Protein AF-H1KCJ6-F1 (afdb_monomer_lite)

Foldseek 3Di:
DDDDDLDQLDPLQQLQDALLAFFKAQDPPAFQRIEGDDPLPDDSVRGDKWPVPHPQWQKEKEKDQDQDPVVVVVVLCVVQPDFTKYWDPDQDPPQRGMTIIMTTGPVDGFDDDGTSNRGYHYDYDPVNVPPPPDPDRVSVVRNVVSSVVSVVVSVVVLQVVLCVVCVQVQVQQVVPVQKDWDQDPVSQWIWIFGHDPQRWIWIWGQDPQAIKIKTDLCLVNDCPDPVLLVVLVVLLVVLVWDPDPPRITMDDDNYNHNVVVVSVVVSCVVCVVSSVLSVLLSVLLVLLVVQVVDVVSLVVLLQLLLLFKKKAFAQQGWIWTADLVQRFIDIDHSVNVNSCLLQLFKDFLAWAQCPPVDPPDPQPAAARRRTGITIIHGDQLSNCVNVVNSSSNSNCRVVSNVQSVCSNVSHDDPPVPDNPHCNWLVSLQVRRARPDPSSLVSLLVLLVVDDAFAAQDRHNRNNSSLSSNSNSQQWTADPRTIHGRDDPDPPPDD

Structure (mmCIF, N/CA/C/O backbone):
data_AF-H1KCJ6-F1
#
_entry.id   AF-H1KCJ6-F1
#
loop_
_atom_site.group_PDB
_atom_site.id
_atom_site.type_symbol
_atom_site.label_atom_id
_atom_site.label_alt_id
_atom_site.label_comp_id
_atom_site.label_asym_id
_atom_site.label_entity_id
_atom_site.label_seq_id
_atom_site.pdbx_PDB_ins_code
_atom_site.Cartn_x
_atom_site.Cartn_y
_atom_site.Cartn_z
_atom_site.occupancy
_atom_site.B_iso_or_equiv
_atom_site.auth_seq_id
_atom_site.auth_comp_id
_atom_site.auth_asym_id
_atom_site.auth_atom_id
_atom_site.pdbx_PDB_model_num
ATOM 1 N N . MET A 1 1 ? 44.124 -4.666 -19.395 1.00 31.27 1 MET A N 1
ATOM 2 C CA . MET A 1 1 ? 42.732 -4.781 -19.871 1.00 31.27 1 MET A CA 1
ATOM 3 C C . MET A 1 1 ? 41.922 -3.746 -19.119 1.00 31.27 1 MET A C 1
ATOM 5 O O . MET A 1 1 ? 41.703 -3.912 -17.927 1.00 31.27 1 MET A O 1
ATOM 9 N N . SER A 1 2 ? 41.643 -2.618 -19.771 1.00 27.84 2 SER A N 1
ATOM 10 C CA . SER A 1 2 ? 40.971 -1.472 -19.157 1.00 27.84 2 SER A CA 1
ATOM 11 C C . SER A 1 2 ? 39.503 -1.783 -18.898 1.00 27.84 2 SER A C 1
ATOM 13 O O . SER A 1 2 ? 38.810 -2.279 -19.783 1.00 27.84 2 SER A O 1
ATOM 15 N N . SER A 1 3 ? 39.043 -1.477 -17.687 1.00 27.28 3 SER A N 1
ATOM 16 C CA . SER A 1 3 ? 37.637 -1.508 -17.310 1.00 27.28 3 SER A CA 1
ATOM 17 C C . SER A 1 3 ? 36.887 -0.402 -18.052 1.00 27.28 3 SER A C 1
ATOM 19 O O . SER A 1 3 ? 37.029 0.778 -17.731 1.00 27.28 3 SER A O 1
ATOM 21 N N . THR A 1 4 ? 36.083 -0.768 -19.043 1.00 31.12 4 THR A N 1
ATOM 22 C CA . THR A 1 4 ? 35.013 0.093 -19.546 1.00 31.12 4 THR A CA 1
ATOM 23 C C . THR A 1 4 ? 33.915 0.144 -18.493 1.00 31.12 4 THR A C 1
ATOM 25 O O . THR A 1 4 ? 33.077 -0.750 -18.396 1.00 31.12 4 THR A O 1
ATOM 28 N N . THR A 1 5 ? 33.954 1.193 -17.676 1.00 29.89 5 THR A N 1
ATOM 29 C CA . THR A 1 5 ? 32.792 1.728 -16.962 1.00 29.89 5 THR A CA 1
ATOM 30 C C . THR A 1 5 ? 31.618 1.836 -17.949 1.00 29.89 5 THR A C 1
ATOM 32 O O . THR A 1 5 ? 31.876 2.175 -19.109 1.00 29.89 5 THR A O 1
ATOM 35 N N . PRO A 1 6 ? 30.359 1.556 -17.552 1.00 34.06 6 PRO A N 1
ATOM 36 C CA . PRO A 1 6 ? 29.187 1.792 -18.398 1.00 34.06 6 PRO A CA 1
ATOM 37 C C . PRO A 1 6 ? 29.275 3.199 -18.996 1.00 34.06 6 PRO A C 1
ATOM 39 O O . PRO A 1 6 ? 29.409 4.185 -18.271 1.00 34.06 6 PRO A O 1
ATOM 42 N N . GLY A 1 7 ? 29.408 3.235 -20.321 1.00 37.88 7 GLY A N 1
ATOM 43 C CA . GLY A 1 7 ? 30.154 4.271 -21.020 1.00 37.88 7 GLY A CA 1
ATOM 44 C C . GLY A 1 7 ? 29.423 5.601 -21.087 1.00 37.88 7 GLY A C 1
ATOM 45 O O . GLY A 1 7 ? 28.273 5.666 -21.515 1.00 37.88 7 GLY A O 1
ATOM 46 N N . SER A 1 8 ? 30.135 6.683 -20.774 1.00 43.84 8 SER A N 1
ATOM 47 C CA . SER A 1 8 ? 29.801 7.984 -21.344 1.00 43.84 8 SER A CA 1
ATOM 48 C C . SER A 1 8 ? 29.763 7.826 -22.864 1.00 43.84 8 SER A C 1
ATOM 50 O O . SER A 1 8 ? 30.777 7.459 -23.466 1.00 43.84 8 SER A O 1
ATOM 52 N N . VAL A 1 9 ? 28.615 8.069 -23.492 1.00 58.72 9 VAL A N 1
ATOM 53 C CA . VAL A 1 9 ? 28.548 8.143 -24.953 1.00 58.72 9 VAL A CA 1
ATOM 54 C C . VAL A 1 9 ? 29.373 9.355 -25.374 1.00 58.72 9 VAL A C 1
ATOM 56 O O . VAL A 1 9 ? 28.989 10.490 -25.108 1.00 58.72 9 VAL A O 1
ATOM 59 N N . SER A 1 10 ? 30.543 9.114 -25.960 1.00 63.53 10 SER A N 1
ATOM 60 C CA . SER A 1 10 ? 31.413 10.180 -26.456 1.00 63.53 10 SER A CA 1
ATOM 61 C C . SER A 1 10 ? 30.748 10.870 -27.650 1.00 63.53 10 SER A C 1
ATOM 63 O O . SER A 1 10 ? 30.336 10.201 -28.599 1.00 63.53 10 SER A O 1
ATOM 65 N N . ASP A 1 11 ? 30.657 12.204 -27.620 1.00 75.06 11 ASP A N 1
ATOM 66 C CA . ASP A 1 11 ? 30.100 13.015 -28.712 1.00 75.06 11 ASP A CA 1
ATOM 67 C C . ASP A 1 11 ? 31.124 13.168 -29.851 1.00 75.06 11 ASP A C 1
ATOM 69 O O . ASP A 1 11 ? 31.761 14.206 -30.013 1.00 75.06 11 ASP A O 1
ATOM 73 N N . HIS A 1 12 ? 31.290 12.117 -30.660 1.00 81.56 12 HIS A N 1
ATOM 74 C CA . HIS A 1 12 ? 32.159 12.133 -31.849 1.00 81.56 12 HIS A CA 1
ATOM 75 C C . HIS A 1 12 ? 31.693 13.113 -32.950 1.00 81.56 12 HIS A C 1
ATOM 77 O O . HIS A 1 12 ? 32.393 13.296 -33.948 1.00 81.56 12 HIS A O 1
ATOM 83 N N . PHE A 1 13 ? 30.525 13.740 -32.781 1.00 83.81 13 PHE A N 1
ATOM 84 C CA . PHE A 1 13 ? 29.918 14.680 -33.720 1.00 83.81 13 PHE A CA 1
ATOM 85 C C . PHE A 1 13 ? 30.131 16.150 -33.327 1.00 83.81 13 PHE A C 1
ATOM 87 O O . PHE A 1 13 ? 29.792 17.043 -34.108 1.00 83.81 13 PHE A O 1
ATOM 94 N N . ALA A 1 14 ? 30.712 16.419 -32.150 1.00 82.94 14 ALA A N 1
ATOM 95 C CA . ALA A 1 14 ? 30.919 17.771 -31.636 1.00 82.94 14 ALA A CA 1
ATOM 96 C C . ALA A 1 14 ? 31.688 18.666 -32.624 1.00 82.94 14 ALA A C 1
ATOM 98 O O . ALA A 1 14 ? 31.223 19.757 -32.945 1.00 82.94 14 ALA A O 1
ATOM 99 N N . ASP A 1 15 ? 32.788 18.161 -33.186 1.00 83.88 15 ASP A N 1
ATOM 100 C CA . ASP A 1 15 ? 33.661 18.911 -34.104 1.00 83.88 15 ASP A CA 1
ATOM 101 C C . ASP A 1 15 ? 33.060 19.110 -35.507 1.00 83.88 15 ASP A C 1
ATOM 103 O O . ASP A 1 15 ? 33.599 19.856 -36.319 1.00 83.88 15 ASP A O 1
ATOM 107 N N . ARG A 1 16 ? 31.943 18.437 -35.808 1.00 87.81 16 ARG A N 1
ATOM 108 C CA . ARG A 1 16 ? 31.236 18.499 -37.103 1.00 87.81 16 ARG A CA 1
ATOM 109 C C . ARG A 1 16 ? 29.900 19.238 -37.001 1.00 87.81 16 ARG A C 1
ATOM 111 O O . ARG A 1 16 ? 29.091 19.226 -37.924 1.00 87.81 16 ARG A O 1
ATOM 118 N N . SER A 1 17 ? 29.631 19.829 -35.842 1.00 85.38 17 SER A N 1
ATOM 119 C CA . SER A 1 17 ? 28.371 20.501 -35.552 1.00 85.38 17 SER A CA 1
ATOM 120 C C . SER A 1 17 ? 28.362 21.912 -36.124 1.00 85.38 17 SER A C 1
ATOM 122 O O . SER A 1 17 ? 29.274 22.687 -35.860 1.00 85.38 17 SER A O 1
ATOM 124 N N . VAL A 1 18 ? 27.289 22.278 -36.826 1.00 86.12 18 VAL A N 1
ATOM 125 C CA . VAL A 1 18 ? 27.117 23.635 -37.362 1.00 86.12 18 VAL A CA 1
ATOM 126 C C . VAL A 1 18 ? 26.473 24.522 -36.298 1.00 86.12 18 VAL A C 1
ATOM 128 O O . VAL A 1 18 ? 25.441 24.162 -35.731 1.00 86.12 18 VAL A O 1
ATOM 131 N N . HIS A 1 19 ? 27.085 25.660 -35.979 1.00 81.88 19 HIS A N 1
ATOM 132 C CA . HIS A 1 19 ? 26.745 26.559 -34.866 1.00 81.88 19 HIS A CA 1
ATOM 133 C C . HIS A 1 19 ? 26.695 25.863 -33.509 1.00 81.88 19 HIS A C 1
ATOM 135 O O . HIS A 1 19 ? 25.951 26.277 -32.620 1.00 81.88 19 HIS A O 1
ATOM 141 N N . GLY A 1 20 ? 27.430 24.761 -33.358 1.00 74.38 20 GLY A N 1
ATOM 142 C CA . GLY A 1 20 ? 27.318 23.885 -32.200 1.00 74.38 20 GLY A CA 1
ATOM 143 C C . GLY A 1 20 ? 25.944 23.221 -32.047 1.00 74.38 20 GLY A C 1
ATOM 144 O O . GLY A 1 20 ? 25.661 22.781 -30.940 1.00 74.38 20 GLY A O 1
ATOM 145 N N . LEU A 1 21 ? 25.116 23.130 -33.102 1.00 77.19 21 LEU A N 1
ATOM 146 C CA . LEU A 1 21 ? 23.829 22.408 -33.174 1.00 77.19 21 LEU A CA 1
ATOM 147 C C . LEU A 1 21 ? 24.027 20.991 -33.752 1.00 77.19 21 LEU A C 1
ATOM 149 O O . LEU A 1 21 ? 24.899 20.275 -33.283 1.00 77.19 21 LEU A O 1
ATOM 153 N N . TRP A 1 22 ? 23.230 20.524 -34.714 1.00 82.19 22 TRP A N 1
ATOM 154 C CA . TRP A 1 22 ? 23.431 19.199 -35.316 1.00 82.19 22 TRP A CA 1
ATOM 155 C C . TRP A 1 22 ? 24.373 19.292 -36.519 1.00 82.19 22 TRP A C 1
ATOM 157 O O . TRP A 1 22 ? 24.306 20.277 -37.260 1.00 82.19 22 TRP A O 1
ATOM 167 N N . PRO A 1 23 ? 25.217 18.272 -36.752 1.00 89.25 23 PRO A N 1
ATOM 168 C CA . PRO A 1 23 ? 25.874 18.103 -38.036 1.00 89.25 23 PRO A CA 1
ATOM 169 C C . PRO A 1 23 ? 24.845 17.966 -39.155 1.00 89.25 23 PRO A C 1
ATOM 171 O O . PRO A 1 23 ? 23.712 17.520 -38.939 1.00 89.25 23 PRO A O 1
ATOM 174 N N . LEU A 1 24 ? 25.265 18.320 -40.361 1.00 91.25 24 LEU A N 1
ATOM 175 C CA . LEU A 1 24 ? 24.469 18.154 -41.568 1.00 91.25 24 LEU A CA 1
ATOM 176 C C . LEU A 1 24 ? 25.025 16.984 -42.372 1.00 91.25 24 LEU A C 1
ATOM 178 O O . LEU A 1 24 ? 26.229 16.745 -42.357 1.00 91.25 24 LEU A O 1
ATOM 182 N N . VAL A 1 25 ? 24.156 16.265 -43.068 1.00 93.25 25 VAL A N 1
ATOM 183 C CA . VAL A 1 25 ? 24.528 15.206 -44.013 1.00 93.25 25 VAL A CA 1
ATOM 184 C C . VAL A 1 25 ? 23.817 15.465 -45.332 1.00 93.25 25 VAL A C 1
ATOM 186 O O . VAL A 1 25 ? 22.663 15.908 -45.341 1.00 93.25 25 VAL A O 1
ATOM 189 N N . ALA A 1 26 ? 24.515 15.210 -46.437 1.00 91.25 26 ALA A N 1
ATOM 190 C CA . ALA A 1 26 ? 23.888 15.187 -47.750 1.00 91.25 26 ALA A CA 1
ATOM 191 C C . ALA A 1 26 ? 22.964 13.967 -47.834 1.00 91.25 26 ALA A C 1
ATOM 193 O O . ALA A 1 26 ? 23.355 12.860 -47.466 1.00 91.25 26 ALA A O 1
ATOM 194 N N . ASP A 1 27 ? 21.739 14.187 -48.289 1.00 88.69 27 ASP A N 1
ATOM 195 C CA . ASP A 1 27 ? 20.729 13.145 -48.430 1.00 88.69 27 ASP A CA 1
ATOM 196 C C . ASP A 1 27 ? 19.834 13.496 -49.617 1.00 88.69 27 ASP A C 1
ATOM 198 O O . ASP A 1 27 ? 19.042 14.436 -49.547 1.00 88.69 27 ASP A O 1
ATOM 202 N N . GLU A 1 28 ? 19.989 12.761 -50.719 1.00 83.25 28 GLU A N 1
ATOM 203 C CA . GLU A 1 28 ? 19.243 12.989 -51.962 1.00 83.25 28 GLU A CA 1
ATOM 204 C C . GLU A 1 28 ? 17.736 12.737 -51.804 1.00 83.25 28 GLU A C 1
ATOM 206 O O . GLU A 1 28 ? 16.942 13.284 -52.570 1.00 83.25 28 GLU A O 1
ATOM 211 N N . GLU A 1 29 ? 17.328 11.960 -50.795 1.00 83.69 29 GLU A N 1
ATOM 212 C CA . GLU A 1 29 ? 15.920 11.712 -50.477 1.00 83.69 29 GLU A CA 1
ATOM 213 C C . GLU A 1 29 ? 15.324 12.813 -49.583 1.00 83.69 29 GLU A C 1
ATOM 215 O O . GLU A 1 29 ? 14.099 12.950 -49.483 1.00 83.69 29 GLU A O 1
ATOM 220 N N . ALA A 1 30 ? 16.165 13.641 -48.951 1.00 81.38 30 ALA A N 1
ATOM 221 C CA . ALA A 1 30 ? 15.715 14.745 -48.116 1.00 81.38 30 ALA A CA 1
ATOM 222 C C . ALA A 1 30 ? 15.265 15.958 -48.958 1.00 81.38 30 ALA A C 1
ATOM 224 O O . ALA A 1 30 ? 15.858 16.270 -49.997 1.00 81.38 30 ALA A O 1
ATOM 225 N N . PRO A 1 31 ? 14.257 16.728 -48.498 1.00 70.44 31 PRO A N 1
ATOM 226 C CA . PRO A 1 31 ? 13.852 17.965 -49.160 1.00 70.44 31 PRO A CA 1
ATOM 227 C C . PRO A 1 31 ? 15.021 18.952 -49.309 1.00 70.44 31 PRO A C 1
ATOM 229 O O . PRO A 1 31 ? 15.460 19.563 -48.339 1.00 70.44 31 PRO A O 1
ATOM 232 N N . GLY A 1 32 ? 15.497 19.140 -50.543 1.00 73.94 32 GLY A N 1
ATOM 233 C CA . GLY A 1 32 ? 16.623 20.026 -50.857 1.00 73.94 32 GLY A CA 1
ATOM 234 C C . GLY A 1 32 ? 18.015 19.395 -50.709 1.00 73.94 32 GLY A C 1
ATOM 235 O O . GLY A 1 32 ? 18.997 20.134 -50.687 1.00 73.94 32 GLY A O 1
ATOM 236 N N . GLY A 1 33 ? 18.112 18.062 -50.634 1.00 84.94 33 GLY A N 1
ATOM 237 C CA . GLY A 1 33 ? 19.383 17.330 -50.697 1.00 84.94 33 GLY A CA 1
ATOM 238 C C . GLY A 1 33 ? 20.189 17.310 -49.393 1.00 84.94 33 GLY A C 1
ATOM 239 O O . GLY A 1 33 ? 21.354 16.913 -49.395 1.00 84.94 33 GLY A O 1
ATOM 240 N N . LEU A 1 34 ? 19.618 17.796 -48.288 1.00 88.81 34 LEU A N 1
ATOM 241 C CA . LEU A 1 34 ? 20.333 18.024 -47.034 1.00 88.81 34 LEU A CA 1
ATOM 242 C C . LEU A 1 34 ? 19.405 17.806 -45.834 1.00 88.81 34 LEU A C 1
ATOM 244 O O . LEU A 1 34 ? 18.259 18.260 -45.831 1.00 88.81 34 LEU A O 1
ATOM 248 N N . ARG A 1 35 ? 19.916 17.167 -44.779 1.00 89.31 35 ARG A N 1
ATOM 249 C CA . ARG A 1 35 ? 19.212 17.014 -43.497 1.00 89.31 35 ARG A CA 1
ATOM 250 C C . ARG A 1 35 ? 20.164 17.104 -42.310 1.00 89.31 35 ARG A C 1
ATOM 252 O O . ARG A 1 35 ? 21.384 17.066 -42.459 1.00 89.31 35 ARG A O 1
ATOM 259 N N . PHE A 1 36 ? 19.595 17.184 -41.111 1.00 88.38 36 PHE A N 1
ATOM 260 C CA . PHE A 1 36 ? 20.355 16.947 -39.887 1.00 88.38 36 PHE A CA 1
ATOM 261 C C . PHE A 1 36 ? 20.765 15.472 -39.783 1.00 88.38 36 PHE A C 1
ATOM 263 O O . PHE A 1 36 ? 19.989 14.581 -40.142 1.00 88.38 36 PHE A O 1
ATOM 270 N N . ALA A 1 37 ? 21.965 15.222 -39.261 1.00 87.94 37 ALA A N 1
ATOM 271 C CA . ALA A 1 37 ? 22.439 13.874 -38.974 1.00 87.94 37 ALA A CA 1
ATOM 272 C C . ALA A 1 37 ? 21.579 13.200 -37.886 1.00 87.94 37 ALA A C 1
ATOM 274 O O . ALA A 1 37 ? 21.299 13.793 -36.837 1.00 87.94 37 ALA A O 1
ATOM 275 N N . ASP A 1 38 ? 21.197 11.945 -38.113 1.00 86.00 38 ASP A N 1
ATOM 276 C CA . ASP A 1 38 ? 20.683 11.040 -37.094 1.00 86.00 38 ASP A CA 1
ATOM 277 C C . ASP A 1 38 ? 21.868 10.373 -36.396 1.00 86.00 38 ASP A C 1
ATOM 279 O O . ASP A 1 38 ? 22.497 9.446 -36.905 1.00 86.00 38 ASP A O 1
ATOM 283 N N . LEU A 1 39 ? 22.140 10.825 -35.172 1.00 81.81 39 LEU A N 1
ATOM 284 C CA . LEU A 1 39 ? 23.261 10.355 -34.354 1.00 81.81 39 LEU A CA 1
ATOM 285 C C . LEU A 1 39 ? 23.168 8.857 -33.983 1.00 81.81 39 LEU A C 1
ATOM 287 O O . LEU A 1 39 ? 24.084 8.320 -33.358 1.00 81.81 39 LEU A O 1
ATOM 291 N N . ARG A 1 40 ? 22.061 8.173 -34.312 1.00 77.50 40 ARG A N 1
ATOM 292 C CA . ARG A 1 40 ? 21.892 6.722 -34.132 1.00 77.50 40 ARG A CA 1
ATOM 293 C C . ARG A 1 40 ? 22.453 5.903 -35.285 1.00 77.50 40 ARG A C 1
ATOM 295 O O . ARG A 1 40 ? 22.859 4.766 -35.042 1.00 77.50 40 ARG A O 1
ATOM 302 N N . THR A 1 41 ? 22.395 6.439 -36.500 1.00 83.94 41 THR A N 1
ATOM 303 C CA . THR A 1 41 ? 22.537 5.674 -37.745 1.00 83.94 41 THR A CA 1
ATOM 304 C C . THR A 1 41 ? 23.605 6.245 -38.669 1.00 83.94 41 THR A C 1
ATOM 306 O O . THR A 1 41 ? 24.326 5.467 -39.291 1.00 83.94 41 THR A O 1
ATOM 309 N N . ASP A 1 42 ? 23.770 7.567 -38.714 1.00 87.88 42 ASP A N 1
ATOM 310 C CA . ASP A 1 42 ? 24.804 8.201 -39.523 1.00 87.88 42 ASP A CA 1
ATOM 311 C C . ASP A 1 42 ? 26.184 8.049 -38.872 1.00 87.88 42 ASP A C 1
ATOM 313 O O . ASP A 1 42 ? 26.347 8.170 -37.656 1.00 87.88 42 ASP A O 1
ATOM 317 N N . ALA A 1 43 ? 27.209 7.812 -39.691 1.00 86.56 43 ALA A N 1
ATOM 318 C CA . ALA A 1 43 ? 28.594 7.830 -39.236 1.00 86.56 43 ALA A CA 1
ATOM 319 C C . ALA A 1 43 ? 29.100 9.282 -39.111 1.00 86.56 43 ALA A C 1
ATOM 321 O O . ALA A 1 43 ? 28.748 10.107 -39.956 1.00 86.56 43 ALA A O 1
ATOM 322 N N . PRO A 1 44 ? 29.984 9.611 -38.145 1.00 87.19 44 PRO A N 1
ATOM 323 C CA . PRO A 1 44 ? 30.584 10.946 -38.053 1.00 87.19 44 PRO A CA 1
ATOM 324 C C . PRO A 1 44 ? 31.231 11.407 -39.363 1.00 87.19 44 PRO A C 1
ATOM 326 O O . PRO A 1 44 ? 31.113 12.567 -39.735 1.00 87.19 44 PRO A O 1
ATOM 329 N N . ASP A 1 45 ? 31.862 10.496 -40.101 1.00 87.50 45 ASP A N 1
ATOM 330 C CA . ASP A 1 45 ? 32.539 10.815 -41.364 1.00 87.50 45 ASP A CA 1
ATOM 331 C C . ASP A 1 45 ? 31.582 11.074 -42.536 1.00 87.50 45 ASP A C 1
ATOM 333 O O . ASP A 1 45 ? 32.010 11.593 -43.563 1.00 87.50 45 ASP A O 1
ATOM 337 N N . ALA A 1 46 ? 30.291 10.760 -42.388 1.00 89.31 46 ALA A N 1
ATOM 338 C CA . ALA A 1 46 ? 29.266 11.127 -43.364 1.00 89.31 46 ALA A CA 1
ATOM 339 C C . ALA A 1 46 ? 28.808 12.590 -43.211 1.00 89.31 46 ALA A C 1
ATOM 341 O O . ALA A 1 46 ? 28.138 13.121 -44.097 1.00 89.31 46 ALA A O 1
ATOM 342 N N . CYS A 1 47 ? 29.137 13.247 -42.093 1.00 92.38 47 CYS A N 1
ATOM 343 C CA . CYS A 1 47 ? 28.745 14.630 -41.856 1.00 92.38 47 CYS A CA 1
ATOM 344 C C . CYS A 1 47 ? 29.570 15.606 -42.696 1.00 92.38 47 CYS A C 1
ATOM 346 O O . CYS A 1 47 ? 30.782 15.456 -42.857 1.00 92.38 47 CYS A O 1
ATOM 348 N N . LEU A 1 48 ? 28.903 16.651 -43.177 1.00 93.44 48 LEU A N 1
ATOM 349 C CA . LEU A 1 48 ? 29.535 17.749 -43.889 1.00 93.44 48 LEU A CA 1
ATOM 350 C C . LEU A 1 48 ? 30.470 18.513 -42.947 1.00 93.44 48 LEU A C 1
ATOM 352 O O . LEU A 1 48 ? 30.127 18.787 -41.797 1.00 93.44 48 LEU A O 1
ATOM 356 N N . VAL A 1 49 ? 31.638 18.883 -43.461 1.00 91.25 49 VAL A N 1
ATOM 357 C CA . VAL A 1 49 ? 32.692 19.603 -42.730 1.00 91.25 49 VAL A CA 1
ATOM 358 C C . VAL A 1 49 ? 33.160 20.865 -43.452 1.00 91.25 49 VAL A C 1
ATOM 360 O O . VAL A 1 49 ? 33.815 21.704 -42.836 1.00 91.25 49 VAL A O 1
ATOM 363 N N . ALA A 1 50 ? 32.818 21.031 -44.734 1.00 91.00 50 ALA A N 1
ATOM 364 C CA . ALA A 1 50 ? 33.282 22.141 -45.558 1.00 91.00 50 ALA A CA 1
ATOM 365 C C . ALA A 1 50 ? 32.144 22.795 -46.373 1.00 91.00 50 ALA A C 1
ATOM 367 O O . ALA A 1 50 ? 31.211 22.108 -46.800 1.00 91.00 50 ALA A O 1
ATOM 368 N N . PRO A 1 51 ? 32.198 24.124 -46.609 1.00 90.81 51 PRO A N 1
ATOM 369 C CA . PRO A 1 51 ? 31.144 24.844 -47.327 1.00 90.81 51 PRO A CA 1
ATOM 370 C C . PRO A 1 51 ? 30.874 24.398 -48.760 1.00 90.81 51 PRO A C 1
ATOM 372 O O . PRO A 1 51 ? 29.751 24.541 -49.231 1.00 90.81 51 PRO A O 1
ATOM 375 N N . ASP A 1 52 ? 31.879 23.897 -49.472 1.00 90.31 52 ASP A N 1
ATOM 376 C CA . ASP A 1 52 ? 31.763 23.426 -50.854 1.00 90.31 52 ASP A CA 1
ATOM 377 C C . ASP A 1 52 ? 30.879 22.179 -50.991 1.00 90.31 52 ASP A C 1
ATOM 379 O O . ASP A 1 52 ? 30.350 21.935 -52.072 1.00 90.31 52 ASP A O 1
ATOM 383 N N . GLN A 1 53 ? 30.648 21.460 -49.891 1.00 91.12 53 GLN A N 1
ATOM 384 C CA . GLN A 1 53 ? 29.757 20.302 -49.820 1.00 91.12 53 GLN A CA 1
A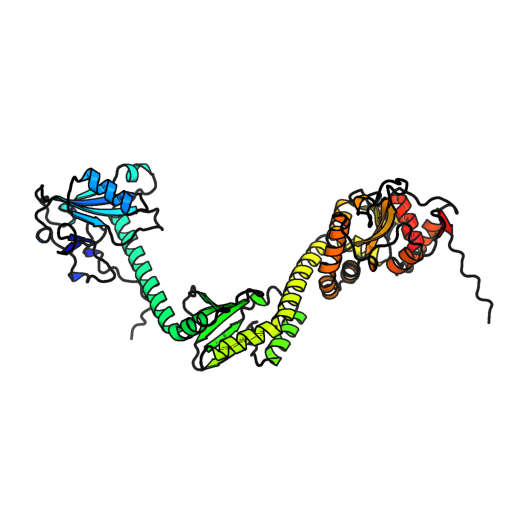TOM 385 C C . GLN A 1 53 ? 28.272 20.679 -49.670 1.00 91.12 53 GLN A C 1
ATOM 387 O O . GLN A 1 53 ? 27.405 19.811 -49.764 1.00 91.12 53 GLN A O 1
ATOM 392 N N . LEU A 1 54 ? 27.956 21.953 -49.408 1.00 89.44 54 LEU A N 1
ATOM 393 C CA . LEU A 1 54 ? 26.575 22.438 -49.361 1.00 89.44 54 LEU A CA 1
ATOM 394 C C . LEU A 1 54 ? 26.016 22.633 -50.780 1.00 89.44 54 LEU A C 1
ATOM 396 O O . LEU A 1 54 ? 26.778 23.003 -51.679 1.00 89.44 54 LEU A O 1
ATOM 400 N N . PRO A 1 55 ? 24.691 22.495 -50.983 1.00 86.38 55 PRO A N 1
ATOM 401 C CA . PRO A 1 55 ? 24.062 22.870 -52.248 1.00 86.38 55 PRO A CA 1
ATOM 402 C C . PRO A 1 55 ? 24.335 24.345 -52.592 1.00 86.38 55 PRO A C 1
ATOM 404 O O . PRO A 1 55 ? 24.593 25.166 -51.705 1.00 86.38 55 PRO A O 1
ATOM 407 N N . ASP A 1 56 ? 24.257 24.695 -53.879 1.00 86.69 56 ASP A N 1
ATOM 408 C CA . ASP A 1 56 ? 24.339 26.091 -54.336 1.00 86.69 56 ASP A CA 1
ATOM 409 C C . ASP A 1 56 ? 23.023 26.831 -54.039 1.00 86.69 56 ASP A C 1
ATOM 411 O O . ASP A 1 56 ? 22.194 27.080 -54.913 1.00 86.69 56 ASP A O 1
ATOM 415 N N . ALA A 1 57 ? 22.794 27.076 -52.750 1.00 86.31 57 ALA A N 1
ATOM 416 C CA . ALA A 1 57 ? 21.580 27.644 -52.182 1.00 86.31 57 ALA A CA 1
ATOM 417 C C . ALA A 1 57 ? 21.897 28.394 -50.873 1.00 86.31 57 ALA A C 1
ATOM 419 O O . ALA A 1 57 ? 22.874 28.088 -50.183 1.00 86.31 57 ALA A O 1
ATOM 420 N N . ASP A 1 58 ? 21.057 29.358 -50.489 1.00 87.19 58 ASP A N 1
ATOM 421 C CA . ASP A 1 58 ? 21.108 29.967 -49.149 1.00 87.19 58 ASP A CA 1
ATOM 422 C C . ASP A 1 58 ? 20.566 28.952 -48.127 1.00 87.19 58 ASP A C 1
ATOM 424 O O . ASP A 1 58 ? 19.407 28.540 -48.201 1.00 87.19 58 ASP A O 1
ATOM 428 N N . VAL A 1 59 ? 21.419 28.527 -47.190 1.00 88.44 59 VAL A N 1
ATOM 429 C CA . VAL A 1 59 ? 21.094 27.532 -46.157 1.00 88.44 59 VAL A CA 1
ATOM 430 C C . VAL A 1 59 ? 20.999 28.226 -44.804 1.00 88.44 59 VAL A C 1
ATOM 432 O O . VAL A 1 59 ? 21.913 28.949 -44.397 1.00 88.44 59 VAL A O 1
ATOM 435 N N . SER A 1 60 ? 19.911 27.990 -44.075 1.00 85.69 60 SER A N 1
ATOM 436 C CA . SER A 1 60 ? 19.729 28.521 -42.728 1.00 85.69 60 SER A CA 1
ATOM 437 C C . SER A 1 60 ? 19.174 27.497 -41.748 1.00 85.69 60 SER A C 1
ATOM 439 O O . SER A 1 60 ? 18.408 26.607 -42.107 1.00 85.69 60 SER A O 1
ATOM 441 N N . ILE A 1 61 ? 19.551 27.646 -40.479 1.00 83.50 61 ILE A N 1
ATOM 442 C CA . ILE A 1 61 ? 18.982 26.896 -39.358 1.00 83.50 61 ILE A CA 1
ATOM 443 C C . ILE A 1 61 ? 18.129 27.857 -38.535 1.00 83.50 61 ILE A C 1
ATOM 445 O O . ILE A 1 61 ? 18.589 28.930 -38.148 1.00 83.50 61 ILE A O 1
ATOM 449 N N . HIS A 1 62 ? 16.890 27.469 -38.264 1.00 78.31 62 HIS A N 1
ATOM 450 C CA . HIS A 1 62 ? 15.923 28.230 -37.483 1.00 78.31 62 HIS A CA 1
ATOM 451 C C . HIS A 1 62 ? 15.554 27.474 -36.214 1.00 78.31 62 HIS A C 1
ATOM 453 O O . HIS A 1 62 ? 15.338 26.266 -36.260 1.00 78.31 62 HIS A O 1
ATOM 459 N N . THR A 1 63 ? 15.456 28.171 -35.083 1.00 74.75 63 THR A N 1
ATOM 460 C CA . THR A 1 63 ? 15.020 27.573 -33.812 1.00 74.75 63 THR A CA 1
ATOM 461 C C . THR A 1 63 ? 13.677 28.143 -33.368 1.00 74.75 63 THR A C 1
ATOM 463 O O . THR A 1 63 ? 13.577 29.354 -33.158 1.00 74.75 63 THR A O 1
ATOM 466 N N . PHE A 1 64 ? 12.688 27.273 -33.165 1.00 69.19 64 PHE A N 1
ATOM 467 C CA . PHE A 1 64 ? 11.319 27.626 -32.772 1.00 69.19 64 PHE A CA 1
ATOM 468 C C . PHE A 1 64 ? 10.983 27.100 -31.378 1.00 69.19 64 PHE A C 1
ATOM 470 O O . PHE A 1 64 ? 11.392 25.995 -31.021 1.00 69.19 64 PHE A O 1
ATOM 477 N N . ALA A 1 65 ? 10.203 27.863 -30.610 1.00 63.59 65 ALA A N 1
ATOM 478 C CA . ALA A 1 65 ? 9.595 27.394 -29.367 1.00 63.59 65 ALA A CA 1
ATOM 479 C C . ALA A 1 65 ? 8.228 26.753 -29.679 1.00 63.59 65 ALA A C 1
ATOM 481 O O . ALA A 1 65 ? 7.253 27.448 -29.928 1.00 63.59 65 ALA A O 1
ATOM 482 N N . GLY A 1 66 ? 8.154 25.425 -29.689 1.00 57.88 66 GLY A N 1
ATOM 483 C CA . GLY A 1 66 ? 6.929 24.645 -29.855 1.00 57.88 66 GLY A CA 1
ATOM 484 C C . GLY A 1 66 ? 7.162 23.129 -29.773 1.00 57.88 66 GLY A C 1
ATOM 485 O O . GLY A 1 66 ? 8.174 22.599 -30.234 1.00 57.88 66 GLY A O 1
ATOM 486 N N . THR A 1 67 ? 6.207 22.401 -29.183 1.00 55.75 67 THR A N 1
ATOM 487 C CA . THR A 1 67 ? 6.256 20.930 -29.068 1.00 55.75 67 THR A CA 1
ATOM 488 C C . THR A 1 67 ? 5.728 20.196 -30.303 1.00 55.75 67 THR A C 1
ATOM 490 O O . THR A 1 67 ? 6.031 19.014 -30.459 1.00 55.75 67 THR A O 1
ATOM 493 N N . ASP A 1 68 ? 4.956 20.858 -31.176 1.00 63.62 68 ASP A N 1
ATOM 494 C CA . ASP A 1 68 ? 4.339 20.230 -32.352 1.00 63.62 68 ASP A CA 1
ATOM 495 C C . ASP A 1 68 ? 5.144 20.505 -33.633 1.00 63.62 68 ASP A C 1
ATOM 497 O O . ASP A 1 68 ? 5.304 21.647 -34.067 1.00 63.62 68 ASP A O 1
ATOM 501 N N . ALA A 1 69 ? 5.633 19.431 -34.258 1.00 62.50 69 ALA A N 1
ATOM 502 C CA . ALA A 1 69 ? 6.359 19.473 -35.526 1.00 62.50 69 ALA A CA 1
ATOM 503 C C . ALA A 1 69 ? 5.537 20.087 -36.672 1.00 62.50 69 ALA A C 1
ATOM 505 O O . ALA A 1 69 ? 6.103 20.685 -37.587 1.00 62.50 69 ALA A O 1
ATOM 506 N N . ARG A 1 70 ? 4.204 19.976 -36.623 1.00 64.00 70 ARG A N 1
ATOM 507 C CA . ARG A 1 70 ? 3.301 20.532 -37.633 1.00 64.00 70 ARG A CA 1
ATOM 508 C C . ARG A 1 70 ? 3.269 22.056 -37.598 1.00 64.00 70 ARG A C 1
ATOM 510 O O . ARG A 1 70 ? 3.346 22.679 -38.654 1.00 64.00 70 ARG A O 1
ATOM 517 N N . ASP A 1 71 ? 3.169 22.653 -36.416 1.00 65.25 71 ASP A N 1
ATOM 518 C CA . ASP A 1 71 ? 3.106 24.112 -36.263 1.00 65.25 71 ASP A CA 1
ATOM 519 C C . ASP A 1 71 ? 4.441 24.760 -36.639 1.00 65.25 71 ASP A C 1
ATOM 521 O O . ASP A 1 71 ? 4.468 25.768 -37.345 1.00 65.25 71 ASP A O 1
ATOM 525 N N . VAL A 1 72 ? 5.546 24.110 -36.263 1.00 64.62 72 VAL A N 1
ATOM 526 C CA . VAL A 1 72 ? 6.914 24.490 -36.645 1.00 64.62 72 VAL A CA 1
ATOM 527 C C . VAL A 1 72 ? 7.100 24.426 -38.164 1.00 64.62 72 VAL A C 1
ATOM 529 O O . VAL A 1 72 ? 7.624 25.361 -38.771 1.00 64.62 72 VAL A O 1
ATOM 532 N N . TRP A 1 73 ? 6.612 23.361 -38.805 1.00 67.00 73 TRP A N 1
ATOM 533 C CA . TRP A 1 73 ? 6.654 23.230 -40.261 1.00 67.00 73 TRP A CA 1
ATOM 534 C C . TRP A 1 73 ? 5.798 24.293 -40.963 1.00 67.00 73 TRP A C 1
ATOM 536 O O . TRP A 1 73 ? 6.243 24.889 -41.940 1.00 67.00 73 TRP A O 1
ATOM 546 N N . ILE A 1 74 ? 4.592 24.581 -40.459 1.00 67.19 74 ILE A N 1
ATOM 547 C CA . ILE A 1 74 ? 3.703 25.617 -41.012 1.00 67.19 74 ILE A CA 1
ATOM 548 C C . ILE A 1 74 ? 4.328 27.011 -40.872 1.00 67.19 74 ILE A C 1
ATOM 550 O O . ILE A 1 74 ? 4.238 27.808 -41.809 1.00 67.19 74 ILE A O 1
ATOM 554 N N . ALA A 1 75 ? 4.960 27.313 -39.735 1.00 65.06 75 ALA A N 1
ATOM 555 C CA . ALA A 1 75 ? 5.664 28.574 -39.515 1.00 65.06 75 ALA A CA 1
ATOM 556 C C . ALA A 1 75 ? 6.824 28.742 -40.508 1.00 65.06 75 ALA A C 1
ATOM 558 O O . ALA A 1 75 ? 6.889 29.750 -41.213 1.00 65.06 75 ALA A O 1
ATOM 559 N N . ALA A 1 76 ? 7.659 27.710 -40.657 1.00 64.62 76 ALA A N 1
ATOM 560 C CA . ALA A 1 76 ? 8.753 27.711 -41.622 1.00 64.62 76 ALA A CA 1
ATOM 561 C C . ALA A 1 76 ? 8.247 27.834 -43.073 1.00 64.62 76 ALA A C 1
ATOM 563 O O . ALA A 1 76 ? 8.717 28.673 -43.841 1.00 64.62 76 ALA A O 1
ATOM 564 N N . ALA A 1 77 ? 7.231 27.060 -43.460 1.00 67.62 77 ALA A N 1
ATOM 565 C CA . ALA A 1 77 ? 6.671 27.108 -44.809 1.00 67.62 77 ALA A CA 1
ATOM 566 C C . ALA A 1 77 ? 6.114 28.500 -45.173 1.00 67.62 77 ALA A C 1
ATOM 568 O O . ALA A 1 77 ? 6.271 28.946 -46.313 1.00 67.62 77 ALA A O 1
ATOM 569 N N . ARG A 1 78 ? 5.497 29.205 -44.212 1.00 66.19 78 ARG A N 1
ATOM 570 C CA . ARG A 1 78 ? 4.964 30.569 -44.393 1.00 66.19 78 ARG A CA 1
ATOM 571 C C . ARG A 1 78 ? 6.055 31.631 -44.516 1.00 66.19 78 ARG A C 1
ATOM 573 O O . ARG A 1 78 ? 5.879 32.570 -45.285 1.00 66.19 78 ARG A O 1
ATOM 580 N N . GLU A 1 79 ? 7.158 31.495 -43.785 1.00 62.50 79 GLU A N 1
ATOM 581 C CA . GLU A 1 79 ? 8.269 32.455 -43.823 1.00 62.50 79 GLU A CA 1
ATOM 582 C C . GLU A 1 79 ? 9.147 32.290 -45.084 1.00 62.50 79 GLU A C 1
ATOM 584 O O . GLU A 1 79 ? 9.675 33.277 -45.603 1.00 62.50 79 GLU A O 1
ATOM 589 N N . PHE A 1 80 ? 9.283 31.065 -45.620 1.00 61.72 80 PHE A N 1
ATOM 590 C CA . PHE A 1 80 ? 10.291 30.749 -46.652 1.00 61.72 80 PHE A CA 1
ATOM 591 C C . PHE A 1 80 ? 9.758 30.459 -48.063 1.00 61.72 80 PHE A C 1
ATOM 593 O O . PHE A 1 80 ? 10.570 30.305 -48.978 1.00 61.72 80 PHE A O 1
ATOM 600 N N . GLY A 1 81 ? 8.435 30.442 -48.270 1.00 53.69 81 GLY A N 1
ATOM 601 C CA . GLY A 1 81 ? 7.825 30.567 -49.602 1.00 53.69 81 GLY A CA 1
ATOM 602 C C . GLY A 1 81 ? 8.167 29.464 -50.612 1.00 53.69 81 GLY A C 1
ATOM 603 O O . GLY A 1 81 ? 8.432 29.779 -51.766 1.00 53.69 81 GLY A O 1
ATOM 604 N N . GLY A 1 82 ? 8.125 28.194 -50.188 1.00 55.50 82 GLY A N 1
ATOM 605 C CA . GLY A 1 82 ? 8.325 27.015 -51.046 1.00 55.50 82 GLY A CA 1
ATOM 606 C C . GLY A 1 82 ? 9.800 26.694 -51.282 1.00 55.50 82 GLY A C 1
ATOM 607 O O . GLY A 1 82 ? 10.395 27.197 -52.225 1.00 55.50 82 GLY A O 1
ATOM 608 N N . ASN A 1 83 ? 10.384 25.880 -50.398 1.00 59.84 83 ASN A N 1
ATOM 609 C CA . ASN A 1 83 ? 11.814 25.570 -50.324 1.00 59.84 83 ASN A CA 1
ATOM 610 C C . ASN A 1 83 ? 12.032 24.316 -49.446 1.00 59.84 83 ASN A C 1
ATOM 612 O O . ASN A 1 83 ? 11.146 23.973 -48.660 1.00 59.84 83 ASN A O 1
ATOM 616 N N . GLY A 1 84 ? 13.156 23.604 -49.600 1.00 65.06 84 GLY A N 1
ATOM 617 C CA . GLY A 1 84 ? 13.432 22.349 -48.879 1.00 65.06 84 GLY A CA 1
ATOM 618 C C . GLY A 1 84 ? 13.513 22.564 -47.365 1.00 65.06 84 GLY A C 1
ATOM 619 O O . GLY A 1 84 ? 14.238 23.453 -46.913 1.00 65.06 84 GLY A O 1
ATOM 620 N N . VAL A 1 85 ? 12.743 21.786 -46.593 1.00 69.94 85 VAL A N 1
ATOM 621 C CA . VAL A 1 85 ? 12.686 21.870 -45.126 1.00 69.94 85 VAL A CA 1
ATOM 622 C C . VAL A 1 85 ? 12.958 20.503 -44.511 1.00 69.94 85 VAL A C 1
ATOM 624 O O . VAL A 1 85 ? 12.237 19.546 -44.797 1.00 69.94 85 VAL A O 1
ATOM 627 N N . ALA A 1 86 ? 13.939 20.439 -43.611 1.00 74.81 86 ALA A N 1
ATOM 628 C CA . ALA A 1 86 ? 14.199 19.266 -42.783 1.00 74.81 86 ALA A CA 1
ATOM 629 C C . ALA A 1 86 ? 14.105 19.629 -41.296 1.00 74.81 86 ALA A C 1
ATOM 631 O O . ALA A 1 86 ? 14.631 20.650 -40.847 1.00 74.81 86 ALA A O 1
ATOM 632 N N . LEU A 1 87 ? 13.421 18.787 -40.523 1.00 73.81 87 LEU A N 1
ATOM 633 C CA . LEU A 1 87 ? 13.318 18.925 -39.071 1.00 73.81 87 LEU A CA 1
ATOM 634 C C . LEU A 1 87 ? 14.442 18.138 -38.398 1.00 73.81 87 LEU A C 1
ATOM 636 O O . LEU A 1 87 ? 14.838 17.078 -38.888 1.00 73.81 87 LEU A O 1
ATOM 640 N N . SER A 1 88 ? 14.946 18.625 -37.263 1.00 72.19 88 SER A N 1
ATOM 641 C CA . SER A 1 88 ? 15.849 17.811 -36.451 1.00 72.19 88 SER A CA 1
ATOM 642 C C . SER A 1 88 ? 15.118 16.558 -35.926 1.00 72.19 88 SER A C 1
ATOM 644 O O . SER A 1 88 ? 13.926 16.621 -35.611 1.00 72.19 88 SER A O 1
ATOM 646 N N . PRO A 1 89 ? 15.797 15.401 -35.814 1.00 61.38 89 PRO A N 1
ATOM 647 C CA . PRO A 1 89 ? 15.161 14.102 -35.554 1.00 61.38 89 PRO A CA 1
ATOM 648 C C . PRO A 1 89 ? 14.539 13.911 -34.150 1.00 61.38 89 PRO A C 1
ATOM 650 O O . PRO A 1 89 ? 14.196 12.784 -33.785 1.00 61.38 89 PRO A O 1
ATOM 653 N N . ALA A 1 90 ? 14.361 14.959 -33.331 1.00 57.72 90 ALA A N 1
ATOM 654 C CA . ALA A 1 90 ? 13.727 14.826 -32.014 1.00 57.72 90 ALA A CA 1
ATOM 655 C C . ALA A 1 90 ? 12.942 16.074 -31.549 1.00 57.72 90 ALA A C 1
ATOM 657 O O . ALA A 1 90 ? 13.545 17.129 -31.349 1.00 57.72 90 ALA A O 1
ATOM 658 N N . PRO A 1 91 ? 11.636 15.950 -31.225 1.00 52.12 91 PRO A N 1
ATOM 659 C CA . PRO A 1 91 ? 10.941 16.923 -30.386 1.00 52.12 91 PRO A CA 1
ATOM 660 C C . PRO A 1 91 ? 11.382 16.757 -28.920 1.00 52.12 91 PRO A C 1
ATOM 662 O O . PRO A 1 91 ? 11.190 15.711 -28.291 1.00 52.12 91 PRO A O 1
ATOM 665 N N . LEU A 1 92 ? 12.009 17.794 -28.363 1.00 51.00 92 LEU A N 1
ATOM 666 C CA . LEU A 1 92 ? 12.548 17.801 -27.001 1.00 51.00 92 LEU A CA 1
ATOM 667 C C . LEU A 1 92 ? 11.473 18.219 -25.983 1.00 51.00 92 LEU A C 1
ATOM 669 O O . LEU A 1 92 ? 11.432 19.363 -25.530 1.00 51.00 92 LEU A O 1
ATOM 673 N N . ASN A 1 93 ? 10.624 17.279 -25.559 1.00 46.28 93 ASN A N 1
ATOM 674 C CA . ASN A 1 93 ? 9.610 17.529 -24.518 1.00 46.28 93 ASN A CA 1
ATOM 675 C C . ASN A 1 93 ? 10.195 17.910 -23.139 1.00 46.28 93 ASN A C 1
ATOM 677 O O . ASN A 1 93 ? 9.465 18.413 -22.292 1.00 46.28 93 ASN A O 1
ATOM 681 N N . TYR A 1 94 ? 11.495 17.712 -22.895 1.00 46.75 94 TYR A N 1
ATOM 682 C CA . TYR A 1 94 ? 12.113 17.945 -21.580 1.00 46.75 94 TYR A CA 1
ATOM 683 C C . TYR A 1 94 ? 12.774 19.328 -21.409 1.00 46.75 94 TYR A C 1
ATOM 685 O O . TYR A 1 94 ? 13.070 19.724 -20.286 1.00 46.75 94 TYR A O 1
ATOM 693 N N . ALA A 1 95 ? 12.957 20.092 -22.495 1.00 46.53 95 ALA A N 1
ATOM 694 C CA . ALA A 1 95 ? 13.621 21.405 -22.488 1.00 46.53 95 ALA A CA 1
ATOM 695 C C . ALA A 1 95 ? 12.694 22.550 -22.942 1.00 46.53 95 ALA A C 1
ATOM 697 O O . ALA A 1 95 ? 13.143 23.528 -23.534 1.00 46.53 95 ALA A O 1
ATOM 698 N N . GLY A 1 96 ? 11.388 22.421 -22.687 1.00 50.44 96 GLY A N 1
ATOM 699 C CA . GLY A 1 96 ? 10.403 23.439 -23.061 1.00 50.44 96 GLY A CA 1
ATOM 700 C C . GLY A 1 96 ? 9.976 23.412 -24.531 1.00 50.44 96 GLY A C 1
ATOM 701 O O . GLY A 1 96 ? 9.448 24.415 -24.996 1.00 50.44 96 GLY A O 1
ATOM 702 N N . GLY A 1 97 ? 10.184 22.290 -25.238 1.00 54.94 97 GLY A N 1
ATOM 703 C CA . GLY A 1 97 ? 9.681 22.078 -26.596 1.00 54.94 97 GLY A CA 1
ATOM 704 C C . GLY A 1 97 ? 10.325 23.005 -27.615 1.00 54.94 97 GLY A C 1
ATOM 705 O O . GLY A 1 97 ? 9.641 23.847 -28.158 1.00 54.94 97 GLY A O 1
ATOM 706 N N . ILE A 1 98 ? 11.632 22.907 -27.854 1.00 60.12 98 ILE A N 1
ATOM 707 C CA . ILE A 1 98 ? 12.306 23.710 -28.887 1.00 60.12 98 ILE A CA 1
ATOM 708 C C . ILE A 1 98 ? 12.686 22.790 -30.052 1.00 60.12 98 ILE A C 1
ATOM 710 O O . ILE A 1 98 ? 13.209 21.699 -29.814 1.00 60.12 98 ILE A O 1
ATOM 714 N N . GLN A 1 99 ? 12.436 23.224 -31.291 1.00 71.31 99 GLN A N 1
ATOM 715 C CA . GLN A 1 99 ? 12.782 22.493 -32.517 1.00 71.31 99 GLN A CA 1
ATOM 716 C C . GLN A 1 99 ? 13.737 23.301 -33.404 1.00 71.31 99 GLN A C 1
ATOM 718 O O . GLN A 1 99 ? 13.615 24.524 -33.494 1.00 71.31 99 GLN A O 1
ATOM 723 N N . ALA A 1 100 ? 14.677 22.609 -34.060 1.00 75.56 100 ALA A N 1
ATOM 724 C CA . ALA A 1 100 ? 15.560 23.183 -35.070 1.00 75.56 100 ALA A CA 1
ATOM 725 C C . ALA A 1 100 ? 15.101 22.761 -36.472 1.00 75.56 100 ALA A C 1
ATOM 727 O O . ALA A 1 100 ? 14.824 21.587 -36.722 1.00 75.56 100 ALA A O 1
ATOM 728 N N . VAL A 1 101 ? 15.033 23.730 -37.377 1.00 79.88 101 VAL A N 1
ATOM 729 C CA . VAL A 1 101 ? 14.552 23.572 -38.747 1.00 79.88 101 VAL A CA 1
ATOM 730 C C . VAL A 1 101 ? 15.645 24.012 -39.699 1.00 79.88 101 VAL A C 1
ATOM 732 O O . VAL A 1 101 ? 16.139 25.133 -39.602 1.00 79.88 101 VAL A O 1
ATOM 735 N N . LEU A 1 102 ? 16.011 23.135 -40.620 1.00 83.31 102 LEU A N 1
ATOM 736 C CA . LEU A 1 102 ? 16.873 23.452 -41.745 1.00 83.31 102 LEU A CA 1
ATOM 737 C C . LEU A 1 102 ? 16.002 23.993 -42.881 1.00 83.31 102 LEU A C 1
ATOM 739 O O . LEU A 1 102 ? 15.033 23.340 -43.265 1.00 83.31 102 LEU A O 1
ATOM 743 N N . ALA A 1 103 ? 16.349 25.164 -43.406 1.00 83.75 103 ALA A N 1
ATOM 744 C CA . ALA A 1 103 ? 15.695 25.791 -44.547 1.00 83.75 103 ALA A CA 1
ATOM 745 C C . ALA A 1 103 ? 16.712 26.026 -45.672 1.00 83.75 103 ALA A C 1
ATOM 747 O O . ALA A 1 103 ? 17.810 26.529 -45.426 1.00 83.75 103 ALA A O 1
ATOM 748 N N . ILE A 1 104 ? 16.344 25.659 -46.903 1.00 84.31 104 ILE A N 1
ATOM 749 C CA . ILE A 1 104 ? 17.231 25.703 -48.076 1.00 84.31 104 ILE A CA 1
ATOM 750 C C . ILE A 1 104 ? 16.555 26.473 -49.204 1.00 84.31 104 ILE A C 1
ATOM 752 O O . ILE A 1 104 ? 15.527 26.035 -49.717 1.00 84.31 104 ILE A O 1
ATOM 756 N N . ARG A 1 105 ? 17.138 27.603 -49.609 1.00 83.56 105 ARG A N 1
ATOM 757 C CA . ARG A 1 105 ? 16.592 28.508 -50.626 1.00 83.56 105 ARG A CA 1
ATOM 758 C C . ARG A 1 105 ? 17.393 28.478 -51.919 1.00 83.56 105 ARG A C 1
ATOM 760 O O . ARG A 1 105 ? 18.446 29.102 -52.012 1.00 83.56 105 ARG A O 1
ATOM 767 N N . PHE A 1 106 ? 16.846 27.813 -52.931 1.00 82.12 106 PHE A N 1
ATOM 768 C CA . PHE A 1 106 ? 17.476 27.689 -54.253 1.00 82.12 106 PHE A CA 1
ATOM 769 C C . PHE A 1 106 ? 17.352 28.950 -55.114 1.00 82.12 106 PHE A C 1
ATOM 771 O O . PHE A 1 106 ? 18.051 29.099 -56.109 1.00 82.12 106 PHE A O 1
ATOM 778 N N . ASP A 1 107 ? 16.480 29.885 -54.734 1.00 82.88 107 ASP A N 1
ATOM 779 C CA . ASP A 1 107 ? 16.330 31.177 -55.406 1.00 82.88 107 ASP A CA 1
ATOM 780 C C . ASP A 1 107 ? 17.433 32.187 -55.031 1.00 82.88 107 ASP A C 1
ATOM 782 O O . ASP A 1 107 ? 17.416 33.331 -55.487 1.00 82.88 107 ASP A O 1
ATOM 786 N N . ARG A 1 108 ? 18.379 31.791 -54.171 1.00 82.44 108 ARG A N 1
ATOM 787 C CA . ARG A 1 108 ? 19.445 32.642 -53.641 1.00 82.44 108 ARG A CA 1
ATOM 788 C C . ARG A 1 108 ? 20.776 31.914 -53.671 1.00 82.44 108 ARG A C 1
ATOM 790 O O . ARG A 1 108 ? 20.854 30.746 -53.313 1.00 82.44 108 ARG A O 1
ATOM 797 N N . CYS A 1 109 ? 21.829 32.645 -54.015 1.00 82.00 109 CYS A N 1
ATOM 798 C CA . CYS A 1 109 ? 23.188 32.132 -53.928 1.00 82.00 109 CYS A CA 1
ATOM 799 C C . CYS A 1 109 ? 23.592 31.879 -52.474 1.00 82.00 109 CYS A C 1
ATOM 801 O O . CYS A 1 109 ? 23.214 32.625 -51.562 1.00 82.00 109 CYS A O 1
ATOM 803 N N . ARG A 1 110 ? 24.434 30.863 -52.290 1.00 84.81 110 ARG A N 1
ATOM 804 C CA . ARG A 1 110 ? 25.081 30.570 -51.014 1.00 84.81 110 ARG A CA 1
ATOM 805 C C . ARG A 1 110 ? 25.893 31.773 -50.525 1.00 84.81 110 ARG A C 1
ATOM 807 O O . ARG A 1 110 ? 26.545 32.469 -51.307 1.00 84.81 110 ARG A O 1
ATOM 814 N N . ARG A 1 111 ? 25.890 32.008 -49.210 1.00 83.75 111 ARG A N 1
ATOM 815 C CA . ARG A 1 111 ? 26.742 33.036 -48.597 1.00 83.75 111 ARG A CA 1
ATOM 816 C C . ARG A 1 111 ? 28.223 32.666 -48.756 1.00 83.75 111 ARG A C 1
ATOM 818 O O . ARG A 1 111 ? 28.569 31.498 -48.586 1.00 83.75 111 ARG A O 1
ATOM 825 N N . PRO A 1 112 ? 29.110 33.626 -49.059 1.00 85.62 112 PRO A N 1
ATOM 826 C CA . PRO A 1 112 ? 30.543 33.365 -49.059 1.00 85.62 112 PRO A CA 1
ATOM 827 C C . PRO A 1 112 ? 31.049 33.174 -47.622 1.00 85.62 112 PRO A C 1
ATOM 829 O O . PRO A 1 112 ? 30.635 33.899 -46.719 1.00 85.62 112 PRO A O 1
ATOM 832 N N . GLY A 1 113 ? 31.964 32.227 -47.422 1.00 88.44 113 GLY A N 1
ATOM 833 C CA . GLY A 1 113 ? 32.588 31.943 -46.128 1.00 88.44 113 GLY A CA 1
ATOM 834 C C . GLY A 1 113 ? 33.558 30.765 -46.219 1.00 88.44 113 GLY A C 1
ATOM 835 O O . GLY A 1 113 ? 33.493 29.976 -47.163 1.00 88.44 113 GLY A O 1
ATOM 836 N N . ALA A 1 114 ? 34.478 30.675 -45.261 1.00 87.81 114 ALA A N 1
ATOM 837 C CA . ALA A 1 114 ? 35.496 29.628 -45.184 1.00 87.81 114 ALA A CA 1
ATOM 838 C C . ALA A 1 114 ? 35.039 28.413 -44.360 1.00 87.81 114 ALA A C 1
ATOM 840 O O . ALA A 1 114 ? 35.585 27.323 -44.520 1.00 87.81 114 ALA A O 1
ATOM 841 N N . THR A 1 115 ? 34.032 28.580 -43.497 1.00 90.38 115 THR A N 1
ATOM 842 C CA . THR A 1 115 ? 33.511 27.528 -42.608 1.00 90.38 115 THR A CA 1
ATOM 843 C C . THR A 1 115 ? 31.999 27.361 -42.742 1.00 90.38 115 THR A C 1
ATOM 845 O O . THR A 1 115 ? 31.297 28.265 -43.200 1.00 90.38 115 THR A O 1
ATOM 848 N N . LEU A 1 116 ? 31.473 26.199 -42.336 1.00 89.81 116 LEU A N 1
ATOM 849 C CA . LEU A 1 116 ? 30.024 25.958 -42.328 1.00 89.81 116 LEU A CA 1
ATOM 850 C C . LEU A 1 116 ? 29.280 26.951 -41.423 1.00 89.81 116 LEU A C 1
ATOM 852 O O . LEU A 1 116 ? 28.191 27.384 -41.785 1.00 89.81 116 LEU A O 1
ATOM 856 N N . ASP A 1 117 ? 29.881 27.368 -40.308 1.00 87.69 117 ASP A N 1
ATOM 857 C CA . ASP A 1 117 ? 29.297 28.358 -39.392 1.00 87.69 117 ASP A CA 1
ATOM 858 C C . ASP A 1 117 ? 29.183 29.750 -40.028 1.00 87.69 117 ASP A C 1
ATOM 860 O O . ASP A 1 117 ? 28.236 30.489 -39.763 1.00 87.69 117 ASP A O 1
ATOM 864 N N . GLU A 1 118 ? 30.120 30.120 -40.900 1.00 87.44 118 GLU A N 1
ATOM 865 C CA . GLU A 1 118 ? 30.058 31.387 -41.637 1.00 87.44 118 GLU A CA 1
ATOM 866 C C . GLU A 1 118 ? 29.013 31.355 -42.759 1.00 87.44 118 GLU A C 1
ATOM 868 O O . GLU A 1 118 ? 28.355 32.363 -43.034 1.00 87.44 118 GLU A O 1
ATOM 873 N N . VAL A 1 119 ? 28.859 30.199 -43.410 1.00 89.75 119 VAL A N 1
ATOM 874 C CA . VAL A 1 119 ? 28.026 30.046 -44.610 1.00 89.75 119 VAL A CA 1
ATOM 875 C C . VAL A 1 119 ? 26.568 29.728 -44.281 1.00 89.75 119 VAL A C 1
ATOM 877 O O . VAL A 1 119 ? 25.665 30.287 -44.906 1.00 89.75 119 VAL A O 1
ATOM 880 N N . VAL A 1 120 ? 26.317 28.873 -43.289 1.00 88.50 120 VAL A N 1
ATOM 881 C CA . VAL A 1 120 ? 24.966 28.520 -42.840 1.00 88.50 120 VAL A CA 1
ATOM 882 C C . VAL A 1 120 ? 24.467 29.599 -41.891 1.00 88.50 120 VAL A C 1
ATOM 884 O O . VAL A 1 120 ? 25.036 29.823 -40.829 1.00 88.50 120 VAL A O 1
ATOM 887 N N . ALA A 1 121 ? 23.375 30.277 -42.230 1.00 85.94 121 ALA A N 1
ATOM 888 C CA . ALA A 1 121 ? 22.849 31.327 -41.369 1.00 85.94 121 ALA A CA 1
ATOM 889 C C . ALA A 1 121 ? 22.056 30.736 -40.198 1.00 85.94 121 ALA A C 1
ATOM 891 O O . ALA A 1 121 ? 21.044 30.071 -40.403 1.00 85.94 121 ALA A O 1
ATOM 892 N N . LEU A 1 122 ? 22.431 31.053 -38.962 1.00 80.94 122 LEU A N 1
ATOM 893 C CA . LEU A 1 122 ? 21.596 30.740 -37.808 1.00 80.94 122 LEU A CA 1
ATOM 894 C C . LEU A 1 122 ? 20.615 31.880 -37.513 1.00 80.94 122 LEU A C 1
ATOM 896 O O . LEU A 1 122 ? 21.024 33.019 -37.276 1.00 80.94 122 LEU A O 1
ATOM 900 N N . ARG A 1 123 ? 19.316 31.574 -37.485 1.00 76.81 123 ARG A N 1
ATOM 901 C CA . ARG A 1 123 ? 18.245 32.538 -37.211 1.00 76.81 123 ARG A CA 1
ATOM 902 C C . ARG A 1 123 ? 17.423 32.127 -35.993 1.00 76.81 123 ARG A C 1
ATOM 904 O O . ARG A 1 123 ? 17.069 30.965 -35.814 1.00 76.81 123 ARG A O 1
ATOM 911 N N . ARG A 1 124 ? 17.122 33.108 -35.144 1.00 68.19 124 ARG A N 1
ATOM 912 C CA . ARG A 1 124 ? 16.294 32.945 -33.943 1.00 68.19 124 ARG A CA 1
ATOM 913 C C . ARG A 1 124 ? 14.930 33.566 -34.196 1.00 68.19 124 ARG A C 1
ATOM 915 O O . ARG A 1 124 ? 14.876 34.687 -34.697 1.00 68.19 124 ARG A O 1
ATOM 922 N N . ASP A 1 125 ? 13.867 32.873 -33.811 1.00 63.59 125 ASP A N 1
ATOM 923 C CA . ASP A 1 125 ? 12.530 33.464 -33.809 1.00 63.59 125 ASP A CA 1
ATOM 924 C C . ASP A 1 125 ? 12.428 34.574 -32.736 1.00 63.59 125 ASP A C 1
ATOM 926 O O . ASP A 1 125 ? 13.063 34.508 -31.681 1.00 63.59 125 ASP A O 1
ATOM 930 N N . ALA A 1 126 ? 11.649 35.624 -32.986 1.00 53.88 126 ALA A N 1
ATOM 931 C CA . ALA A 1 126 ? 11.443 36.729 -32.053 1.00 53.88 126 ALA A CA 1
ATOM 932 C C . ALA A 1 126 ? 10.680 36.285 -30.788 1.00 53.88 126 ALA A C 1
ATOM 934 O O . ALA A 1 126 ? 10.991 36.751 -29.685 1.00 53.88 126 ALA A O 1
ATOM 935 N N . GLU A 1 127 ? 9.749 35.330 -30.909 1.00 52.34 127 GLU A N 1
ATOM 936 C CA . GLU A 1 127 ? 9.048 34.748 -29.752 1.00 52.34 127 GLU A CA 1
ATOM 937 C C . GLU A 1 127 ? 10.018 33.990 -28.827 1.00 52.34 127 GLU A C 1
ATOM 939 O O . GLU A 1 127 ? 9.929 34.104 -27.600 1.00 52.34 127 GLU A O 1
ATOM 944 N N . PHE A 1 128 ? 11.038 33.341 -29.404 1.00 52.38 128 PHE A N 1
ATOM 945 C CA . PHE A 1 128 ? 12.129 32.668 -28.687 1.00 52.38 128 PHE A CA 1
ATOM 946 C C . PHE A 1 128 ? 12.961 33.636 -27.823 1.00 52.38 128 PHE A C 1
ATOM 948 O O . PHE A 1 128 ? 13.448 33.262 -26.755 1.00 52.38 128 PHE A O 1
ATOM 955 N N . VAL A 1 129 ? 13.095 34.900 -28.243 1.00 50.62 129 VAL A N 1
ATOM 956 C CA . VAL A 1 129 ? 13.819 35.951 -27.502 1.00 50.62 129 VAL A CA 1
ATOM 957 C C . VAL A 1 129 ? 12.966 36.542 -26.369 1.00 50.62 129 VAL A C 1
ATOM 959 O O . VAL A 1 129 ? 13.493 36.872 -25.305 1.00 50.62 129 VAL A O 1
ATOM 962 N N . SER A 1 130 ? 11.646 36.641 -26.557 1.00 43.28 130 SER A N 1
ATOM 963 C CA . SER A 1 130 ? 10.727 37.278 -25.598 1.00 43.28 130 SER A CA 1
ATOM 964 C C . SER A 1 130 ? 10.375 36.439 -24.359 1.00 43.28 130 SER A C 1
ATOM 966 O O . SER A 1 130 ? 10.042 37.004 -23.318 1.00 43.28 130 SER A O 1
ATOM 968 N N . ALA A 1 131 ? 10.501 35.106 -24.410 1.00 47.47 131 ALA A N 1
ATOM 969 C CA . ALA A 1 131 ? 10.093 34.218 -23.314 1.00 47.47 131 ALA A CA 1
ATOM 970 C C . ALA A 1 131 ? 11.032 34.228 -22.085 1.00 47.47 131 ALA A C 1
ATOM 972 O O . ALA A 1 131 ? 10.803 33.483 -21.132 1.00 47.47 131 ALA A O 1
ATOM 973 N N . GLY A 1 132 ? 12.112 35.023 -22.087 1.00 46.62 132 GLY A N 1
ATOM 974 C CA . GLY A 1 132 ? 13.008 35.223 -20.937 1.00 46.62 132 GLY A CA 1
ATOM 975 C C . GLY A 1 132 ? 13.728 33.970 -20.413 1.00 46.62 132 GLY A C 1
ATOM 976 O O . GLY A 1 132 ? 14.418 34.046 -19.397 1.00 46.62 132 GLY A O 1
ATOM 977 N N . ARG A 1 133 ? 13.583 32.811 -21.072 1.00 50.84 133 ARG A N 1
ATOM 978 C CA . ARG A 1 133 ? 13.970 31.511 -20.507 1.00 50.84 133 ARG A CA 1
ATOM 979 C C . ARG A 1 133 ? 15.386 31.039 -20.827 1.00 50.84 133 ARG A C 1
ATOM 981 O O . ARG A 1 133 ? 15.849 30.179 -20.088 1.00 50.84 133 ARG A O 1
ATOM 988 N N . GLN A 1 134 ? 16.120 31.593 -21.802 1.00 54.62 134 GLN A N 1
ATOM 989 C CA . GLN A 1 134 ? 17.549 31.261 -21.977 1.00 54.62 134 GLN A CA 1
ATOM 990 C C . GLN A 1 134 ? 18.405 32.436 -22.488 1.00 54.62 134 GLN A C 1
ATOM 992 O O . GLN A 1 134 ? 18.196 32.95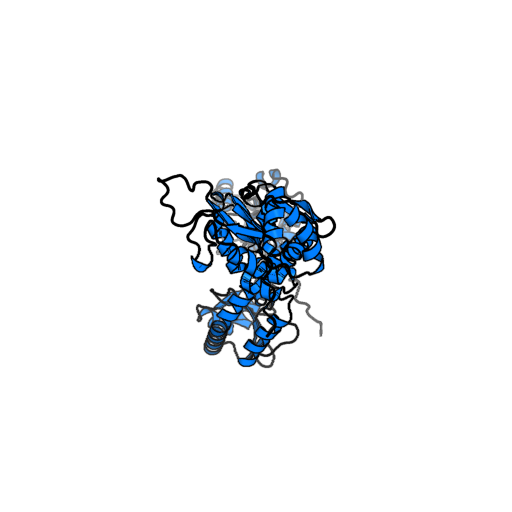7 -23.576 1.00 54.62 134 GLN A O 1
ATOM 997 N N . ARG A 1 135 ? 19.424 32.812 -21.695 1.00 55.12 135 ARG A N 1
ATOM 998 C CA . ARG A 1 135 ? 20.471 33.812 -22.010 1.00 55.12 135 ARG A CA 1
ATOM 999 C C . ARG A 1 135 ? 21.659 33.238 -22.808 1.00 55.12 135 ARG A C 1
ATOM 1001 O O . ARG A 1 135 ? 22.632 33.951 -23.029 1.00 55.12 135 ARG A O 1
ATOM 1008 N N . LYS A 1 136 ? 21.623 31.954 -23.182 1.00 60.78 136 LYS A N 1
ATOM 1009 C CA . LYS A 1 136 ? 22.790 31.236 -23.716 1.00 60.78 136 LYS A CA 1
ATOM 1010 C C . LYS A 1 136 ? 23.011 31.481 -25.221 1.00 60.78 136 LYS A C 1
ATOM 1012 O O . LYS A 1 136 ? 22.041 31.672 -25.969 1.00 60.78 136 LYS A O 1
ATOM 1017 N N . PRO A 1 137 ? 24.269 31.489 -25.695 1.00 64.00 137 PRO A N 1
ATOM 1018 C CA . PRO A 1 137 ? 24.572 31.462 -27.120 1.00 64.00 137 PRO A CA 1
ATOM 1019 C C . PRO A 1 137 ? 24.088 30.141 -27.751 1.00 64.00 137 PRO A C 1
ATOM 1021 O O . PRO A 1 137 ? 23.964 29.131 -27.058 1.00 64.00 137 PRO A O 1
ATOM 1024 N N . PRO A 1 138 ? 23.783 30.117 -29.059 1.00 59.66 138 PRO A N 1
ATOM 1025 C CA . PRO A 1 138 ? 23.211 28.940 -29.719 1.00 59.66 138 PRO A CA 1
ATOM 1026 C C . PRO A 1 138 ? 24.096 27.693 -29.683 1.00 59.66 138 PRO A C 1
ATOM 1028 O O . PRO A 1 138 ? 23.580 26.583 -29.607 1.00 59.66 138 PRO A O 1
ATOM 1031 N N . SER A 1 139 ? 25.412 27.890 -29.673 1.00 63.34 139 SER A N 1
ATOM 1032 C CA . SER A 1 139 ? 26.405 26.824 -29.557 1.00 63.34 139 SER A CA 1
ATOM 1033 C C . SER A 1 139 ? 26.304 26.061 -28.242 1.00 63.34 139 SER A C 1
ATOM 1035 O O . SER A 1 139 ? 26.376 24.835 -28.232 1.00 63.34 139 SER A O 1
ATOM 1037 N N . GLU A 1 140 ? 26.052 26.754 -27.131 1.00 67.19 140 GLU A N 1
ATOM 1038 C CA . GLU A 1 140 ? 25.814 26.109 -25.836 1.00 67.19 140 GLU A CA 1
ATOM 1039 C C . GLU A 1 140 ? 24.477 25.362 -25.796 1.00 67.19 140 GLU A C 1
ATOM 1041 O O . GLU A 1 140 ? 24.360 24.323 -25.144 1.00 67.19 140 GLU A O 1
ATOM 1046 N N . ILE A 1 141 ? 23.463 25.886 -26.489 1.00 64.81 141 ILE A N 1
ATOM 1047 C CA . ILE A 1 141 ? 22.139 25.266 -26.583 1.00 64.81 141 ILE A CA 1
ATOM 1048 C C . ILE A 1 141 ? 22.244 23.951 -27.362 1.00 64.81 141 ILE A C 1
ATOM 1050 O O . ILE A 1 141 ? 21.818 22.908 -26.871 1.00 64.81 141 ILE A O 1
ATOM 1054 N N . GLY A 1 142 ? 22.879 23.979 -28.533 1.00 68.00 142 GLY A N 1
ATOM 1055 C CA . GLY A 1 142 ? 23.053 22.793 -29.358 1.00 68.00 142 GLY A CA 1
ATOM 1056 C C . GLY A 1 142 ? 23.968 21.733 -28.745 1.00 68.00 142 GLY A C 1
ATOM 1057 O O . GLY A 1 142 ? 23.639 20.548 -28.806 1.00 68.00 142 GLY A O 1
ATOM 1058 N N . ALA A 1 143 ? 25.046 22.136 -28.063 1.00 70.62 143 ALA A N 1
ATOM 1059 C CA . ALA A 1 143 ? 25.905 21.208 -27.329 1.00 70.62 143 ALA A CA 1
ATOM 1060 C C . ALA A 1 143 ? 25.139 20.487 -26.206 1.00 70.62 143 ALA A C 1
ATOM 1062 O O . ALA A 1 143 ? 25.221 19.265 -26.079 1.00 70.62 143 ALA A O 1
ATOM 1063 N N . SER A 1 144 ? 24.328 21.222 -25.435 1.00 69.69 144 SER A N 1
ATOM 1064 C CA . SER A 1 144 ? 23.456 20.632 -24.413 1.00 69.69 144 SER A CA 1
ATOM 1065 C C . SER A 1 144 ? 22.432 19.670 -25.022 1.00 69.69 144 SER A C 1
ATOM 1067 O O . SER A 1 144 ? 22.137 18.633 -24.434 1.00 69.69 144 SER A O 1
ATOM 1069 N N . TRP A 1 145 ? 21.890 19.985 -26.199 1.00 72.25 145 TRP A N 1
ATOM 1070 C CA . TRP A 1 145 ? 20.899 19.144 -26.868 1.00 72.25 145 TRP A CA 1
ATOM 1071 C C . TRP A 1 145 ? 21.475 17.841 -27.412 1.00 72.25 145 TRP A C 1
ATOM 1073 O O . TRP A 1 145 ? 20.869 16.788 -27.209 1.00 72.25 145 TRP A O 1
ATOM 1083 N N . ARG A 1 146 ? 22.643 17.888 -28.065 1.00 75.44 146 ARG A N 1
ATOM 1084 C CA . ARG A 1 146 ? 23.330 16.673 -28.522 1.00 75.44 146 ARG A CA 1
ATOM 1085 C C . ARG A 1 146 ? 23.670 15.762 -27.351 1.00 75.44 146 ARG A C 1
ATOM 1087 O O . ARG A 1 146 ? 23.351 14.579 -27.416 1.00 75.44 146 ARG A O 1
ATOM 1094 N N . ALA A 1 147 ? 24.220 16.313 -26.265 1.00 75.94 147 ALA A N 1
ATOM 1095 C CA . ALA A 1 147 ? 24.522 15.549 -25.056 1.00 75.94 147 ALA A CA 1
ATOM 1096 C C . ALA A 1 147 ? 23.282 14.799 -24.532 1.00 75.94 147 ALA A C 1
ATOM 1098 O O . ALA A 1 147 ? 23.325 13.585 -24.354 1.00 75.94 147 ALA A O 1
ATOM 1099 N N . HIS A 1 148 ? 22.140 15.482 -24.405 1.00 72.25 148 HIS A N 1
ATOM 1100 C CA . HIS A 1 148 ? 20.886 14.845 -23.985 1.00 72.25 148 HIS A CA 1
ATOM 1101 C C . HIS A 1 148 ? 20.351 13.805 -24.976 1.00 72.25 148 HIS A C 1
ATOM 1103 O O . HIS A 1 148 ? 19.797 12.779 -24.575 1.00 72.25 148 HIS A O 1
ATOM 1109 N N . TYR A 1 149 ? 20.487 14.044 -26.280 1.00 74.12 149 TYR A N 1
ATOM 1110 C CA . TYR A 1 149 ? 20.078 13.063 -27.282 1.00 74.12 149 TYR A CA 1
ATOM 1111 C C . TYR A 1 149 ? 20.941 11.795 -27.209 1.00 74.12 149 TYR A C 1
ATOM 1113 O O . TYR A 1 149 ? 20.406 10.688 -27.273 1.00 74.12 149 TYR A O 1
ATOM 1121 N N . LEU A 1 150 ? 22.251 11.939 -26.991 1.00 77.44 150 LEU A N 1
ATOM 1122 C CA . LEU A 1 150 ? 23.176 10.823 -26.783 1.00 77.44 150 LEU A CA 1
ATOM 1123 C C . LEU A 1 150 ? 22.871 10.053 -25.487 1.00 77.44 150 LEU A C 1
ATOM 1125 O O . LEU A 1 150 ? 22.848 8.821 -25.513 1.00 77.44 150 LEU A O 1
ATOM 1129 N N . GLU A 1 151 ? 22.547 10.745 -24.389 1.00 78.25 151 GLU A N 1
ATOM 1130 C CA . GLU A 1 151 ? 22.064 10.125 -23.142 1.00 78.25 151 GLU A CA 1
ATOM 1131 C C . GLU A 1 151 ? 20.805 9.281 -23.386 1.00 78.25 151 GLU A C 1
ATOM 1133 O O . GLU A 1 151 ? 20.707 8.141 -22.925 1.00 78.25 151 GLU A O 1
ATOM 1138 N N . ARG A 1 152 ? 19.853 9.799 -24.172 1.00 77.19 152 ARG A N 1
ATOM 1139 C CA . ARG A 1 152 ? 18.645 9.054 -24.542 1.00 77.19 152 ARG A CA 1
ATOM 1140 C C . ARG A 1 152 ? 18.962 7.832 -25.399 1.00 77.19 152 ARG A C 1
ATOM 1142 O O . ARG A 1 152 ? 18.368 6.786 -25.174 1.00 77.19 152 ARG A O 1
ATOM 1149 N N . ILE A 1 153 ? 19.879 7.932 -26.363 1.00 79.12 153 ILE A N 1
ATOM 1150 C CA . ILE A 1 153 ? 20.303 6.777 -27.172 1.00 79.12 153 ILE A CA 1
ATOM 1151 C C . ILE A 1 153 ? 20.910 5.691 -26.282 1.00 79.12 153 ILE A C 1
ATOM 1153 O O . ILE A 1 153 ? 20.574 4.520 -26.452 1.00 79.12 153 ILE A O 1
ATOM 1157 N N . ALA A 1 154 ? 21.779 6.059 -25.337 1.00 79.81 154 ALA A N 1
ATOM 1158 C CA . ALA A 1 154 ? 22.310 5.110 -24.362 1.00 79.81 154 ALA A CA 1
ATOM 1159 C C . ALA A 1 154 ? 21.191 4.462 -23.547 1.00 79.81 154 ALA A C 1
ATOM 1161 O O . ALA A 1 154 ? 21.135 3.238 -23.477 1.00 79.81 154 ALA A O 1
ATOM 1162 N N . SER A 1 155 ? 20.260 5.259 -23.019 1.00 81.69 155 SER A N 1
ATOM 1163 C CA . SER A 1 155 ? 19.121 4.742 -22.260 1.00 81.69 155 SER A CA 1
ATOM 1164 C C . SER A 1 155 ? 18.253 3.789 -23.091 1.00 81.69 155 SER A C 1
ATOM 1166 O O . SER A 1 155 ? 17.925 2.697 -22.631 1.00 81.69 155 SER A O 1
ATOM 1168 N N . ASP A 1 156 ? 17.941 4.138 -24.343 1.00 82.62 156 ASP A N 1
ATOM 1169 C CA . ASP A 1 156 ? 17.171 3.296 -25.265 1.00 82.62 156 ASP A CA 1
ATOM 1170 C C . ASP A 1 156 ? 17.916 1.977 -25.563 1.00 82.62 156 ASP A C 1
ATOM 1172 O O . ASP A 1 156 ? 17.301 0.908 -25.573 1.00 82.62 156 ASP A O 1
ATOM 1176 N N . ARG A 1 157 ? 19.245 2.023 -25.751 1.00 84.69 157 ARG A N 1
ATOM 1177 C CA . ARG A 1 157 ? 20.093 0.830 -25.941 1.00 84.69 157 ARG A CA 1
ATOM 1178 C C . ARG A 1 157 ? 20.117 -0.056 -24.698 1.00 84.69 157 ARG A C 1
ATOM 1180 O O . ARG A 1 157 ? 19.970 -1.270 -24.819 1.00 84.69 157 ARG A O 1
ATOM 1187 N N . GLU A 1 158 ? 20.262 0.529 -23.513 1.00 85.44 158 GLU A N 1
ATOM 1188 C CA . GLU A 1 158 ? 20.213 -0.196 -22.239 1.00 85.44 158 GLU A CA 1
ATOM 1189 C C . GLU A 1 158 ? 18.847 -0.848 -22.014 1.00 85.44 158 GLU A C 1
ATOM 1191 O O . GLU A 1 158 ? 18.771 -2.009 -21.608 1.00 85.44 158 GLU A O 1
ATOM 1196 N N . VAL A 1 159 ? 17.759 -0.136 -22.322 1.00 87.38 159 VAL A N 1
ATOM 1197 C CA . VAL A 1 159 ? 16.396 -0.678 -22.280 1.00 87.38 159 VAL A CA 1
ATOM 1198 C C . VAL A 1 159 ? 16.238 -1.823 -23.277 1.00 87.38 159 VAL A C 1
ATOM 1200 O O . VAL A 1 159 ? 15.667 -2.849 -22.915 1.00 87.38 159 VAL A O 1
ATOM 1203 N N . GLY A 1 160 ? 16.752 -1.685 -24.501 1.00 88.62 160 GLY A N 1
ATOM 1204 C CA . GLY A 1 160 ? 16.736 -2.742 -25.514 1.00 88.62 160 GLY A CA 1
ATOM 1205 C C . GLY A 1 160 ? 17.483 -3.997 -25.059 1.00 88.62 160 GLY A C 1
ATOM 1206 O O . GLY A 1 160 ? 16.918 -5.087 -25.072 1.00 88.62 160 GLY A O 1
ATOM 1207 N N . ALA A 1 161 ? 18.712 -3.842 -24.562 1.00 89.88 161 ALA A N 1
ATOM 1208 C CA . ALA A 1 161 ? 19.512 -4.948 -24.036 1.00 89.88 161 ALA A CA 1
ATOM 1209 C C . ALA A 1 161 ? 18.872 -5.604 -22.800 1.00 89.88 161 ALA A C 1
ATOM 1211 O O . ALA A 1 161 ? 18.957 -6.818 -22.616 1.00 89.88 161 ALA A O 1
ATOM 1212 N N . TRP A 1 162 ? 18.219 -4.814 -21.942 1.00 93.25 162 TRP A N 1
ATOM 1213 C CA . TRP A 1 162 ? 17.437 -5.336 -20.824 1.00 93.25 162 TRP A CA 1
ATOM 1214 C C . TRP A 1 162 ? 16.232 -6.148 -21.312 1.00 93.25 162 TRP A C 1
ATOM 1216 O O . TRP A 1 162 ? 16.044 -7.266 -20.841 1.00 93.25 162 TRP A O 1
ATOM 1226 N N . LYS A 1 163 ? 15.457 -5.639 -22.281 1.00 92.38 163 LYS A N 1
ATOM 1227 C CA . LYS A 1 163 ? 14.310 -6.364 -22.853 1.00 92.38 163 LYS A CA 1
ATOM 1228 C C . LYS A 1 163 ? 14.739 -7.678 -23.492 1.00 92.38 163 LYS A C 1
ATOM 1230 O O . LYS A 1 163 ? 14.095 -8.686 -23.246 1.00 92.38 163 LYS A O 1
ATOM 1235 N N . GLU A 1 164 ? 15.843 -7.683 -24.237 1.00 93.88 164 GLU A N 1
ATOM 1236 C CA . GLU A 1 164 ? 16.351 -8.904 -24.870 1.00 93.88 164 GLU A CA 1
ATOM 1237 C C . GLU A 1 164 ? 16.774 -9.946 -23.828 1.00 93.88 164 GLU A C 1
ATOM 1239 O O . GLU A 1 164 ? 16.436 -11.122 -23.935 1.00 93.88 164 GLU A O 1
ATOM 1244 N N . ARG A 1 165 ? 17.436 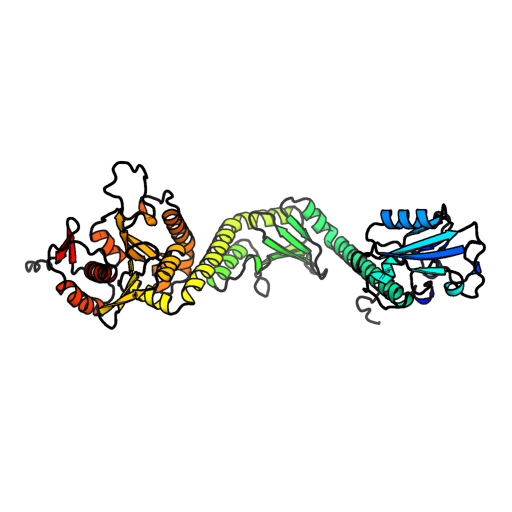-9.510 -22.748 1.0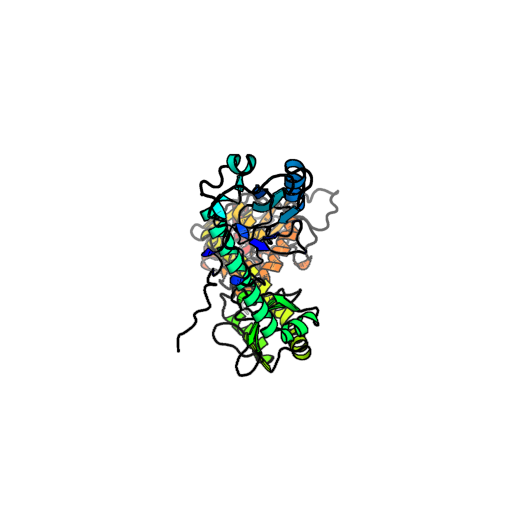0 91.62 165 ARG A N 1
ATOM 1245 C CA . ARG A 1 165 ? 17.811 -10.389 -21.630 1.00 91.62 165 ARG A CA 1
ATOM 1246 C C . ARG A 1 165 ? 16.605 -11.054 -20.967 1.00 91.62 165 ARG A C 1
ATOM 1248 O O . ARG A 1 165 ? 16.748 -12.166 -20.467 1.00 91.62 165 ARG A O 1
ATOM 1255 N N . TRP A 1 166 ? 15.463 -10.373 -20.924 1.00 92.88 166 TRP A N 1
ATOM 1256 C CA . TRP A 1 166 ? 14.225 -10.811 -20.267 1.00 92.88 166 TRP A CA 1
ATOM 1257 C C . TRP A 1 166 ? 13.142 -11.264 -21.250 1.00 92.88 166 TRP A C 1
ATOM 1259 O O . TRP A 1 166 ? 11.981 -11.382 -20.868 1.00 92.88 166 TRP A O 1
ATOM 1269 N N . LYS A 1 167 ? 13.497 -11.477 -22.520 1.00 93.31 167 LYS A N 1
ATOM 1270 C CA . LYS A 1 167 ? 12.535 -11.682 -23.603 1.00 93.31 167 LYS A CA 1
ATOM 1271 C C . LYS A 1 167 ? 11.581 -12.844 -23.333 1.00 93.31 167 LYS A C 1
ATOM 1273 O O . LYS A 1 167 ? 10.373 -12.648 -23.404 1.00 93.31 167 LYS A O 1
ATOM 1278 N N . ALA A 1 168 ? 12.119 -14.005 -22.962 1.00 91.06 168 ALA A N 1
ATOM 1279 C CA . ALA A 1 168 ? 11.326 -15.201 -22.687 1.00 91.06 168 ALA A CA 1
ATOM 1280 C C . ALA A 1 168 ? 10.335 -14.982 -21.530 1.00 91.06 168 ALA A C 1
ATOM 1282 O O . ALA A 1 168 ? 9.151 -15.285 -21.656 1.00 91.06 168 ALA A O 1
ATOM 1283 N N . GLU A 1 169 ? 10.780 -14.365 -20.431 1.00 92.75 169 GLU A N 1
ATOM 1284 C CA . GLU A 1 169 ? 9.915 -14.094 -19.280 1.00 92.75 169 GLU A CA 1
ATOM 1285 C C . GLU A 1 169 ? 8.864 -13.016 -19.579 1.00 92.75 169 GLU A C 1
ATOM 1287 O O . GLU A 1 169 ? 7.727 -13.115 -19.125 1.00 92.75 169 GLU A O 1
ATOM 1292 N N . ILE A 1 170 ? 9.219 -11.992 -20.360 1.00 92.88 170 ILE A N 1
ATOM 1293 C CA . ILE A 1 170 ? 8.288 -10.955 -20.825 1.00 92.88 170 ILE A CA 1
ATOM 1294 C C . ILE A 1 170 ? 7.194 -11.569 -21.707 1.00 92.88 170 ILE A C 1
ATOM 1296 O O . ILE A 1 170 ? 6.019 -11.241 -21.533 1.00 92.88 170 ILE A O 1
ATOM 1300 N N . GLU A 1 171 ? 7.563 -12.465 -22.624 1.00 92.31 171 GLU A N 1
ATOM 1301 C CA . GLU A 1 171 ? 6.622 -13.193 -23.481 1.00 92.31 171 GLU A CA 1
ATOM 1302 C C . GLU A 1 171 ? 5.707 -14.109 -22.652 1.00 92.31 171 GLU A C 1
ATOM 1304 O O . GLU A 1 171 ? 4.487 -14.072 -22.828 1.00 92.31 171 GLU A O 1
ATOM 1309 N N . ALA A 1 172 ? 6.260 -14.856 -21.689 1.00 90.81 172 ALA A N 1
ATOM 1310 C CA . ALA A 1 172 ? 5.486 -15.714 -20.790 1.00 90.81 172 ALA A CA 1
ATOM 1311 C C . ALA A 1 172 ? 4.489 -14.917 -19.930 1.00 90.81 172 ALA A C 1
ATOM 1313 O O . ALA A 1 172 ? 3.323 -15.299 -19.822 1.00 90.81 172 ALA A O 1
ATOM 1314 N N . ILE A 1 173 ? 4.918 -13.783 -19.364 1.00 90.56 173 ILE A N 1
ATOM 1315 C CA . ILE A 1 173 ? 4.048 -12.877 -18.600 1.00 90.56 173 ILE A CA 1
ATOM 1316 C C . ILE A 1 173 ? 2.954 -12.297 -19.499 1.00 90.56 173 ILE A C 1
ATOM 1318 O O . ILE A 1 173 ? 1.789 -12.311 -19.120 1.00 90.56 173 ILE A O 1
ATOM 1322 N N . GLY A 1 174 ? 3.300 -11.833 -20.704 1.00 87.75 174 GLY A N 1
ATOM 1323 C CA . GLY A 1 174 ? 2.330 -11.283 -21.656 1.00 87.75 174 GLY A CA 1
ATOM 1324 C C . GLY A 1 174 ? 1.269 -12.294 -22.106 1.00 87.75 174 GLY A C 1
ATOM 1325 O O . GLY A 1 174 ? 0.147 -11.904 -22.424 1.00 87.75 174 GLY A O 1
ATOM 1326 N N . ALA A 1 175 ? 1.596 -13.588 -22.093 1.00 87.25 175 ALA A N 1
ATOM 1327 C CA . ALA A 1 175 ? 0.655 -14.668 -22.375 1.00 87.25 175 ALA A CA 1
ATOM 1328 C C . ALA A 1 175 ? -0.259 -15.021 -21.184 1.00 87.25 175 ALA A C 1
ATOM 1330 O O . ALA A 1 175 ? -1.243 -15.741 -21.371 1.00 87.25 175 ALA A O 1
ATOM 1331 N N . PHE A 1 176 ? 0.030 -14.528 -19.973 1.00 85.94 176 PHE A N 1
ATOM 1332 C CA . PHE A 1 176 ? -0.718 -14.849 -18.759 1.00 85.94 176 PHE A CA 1
ATOM 1333 C C . PHE A 1 176 ? -1.437 -13.605 -18.190 1.00 85.94 176 PHE A C 1
ATOM 1335 O O . PHE A 1 176 ? -0.813 -12.801 -17.499 1.00 85.94 176 PHE A O 1
ATOM 1342 N N . PRO A 1 177 ? -2.769 -13.460 -18.371 1.00 82.06 177 PRO A N 1
ATOM 1343 C CA . PRO A 1 177 ? -3.512 -12.208 -18.134 1.00 82.06 177 PRO A CA 1
ATOM 1344 C C . PRO A 1 177 ? -3.472 -11.620 -16.717 1.00 82.06 177 PRO A C 1
ATOM 1346 O O . PRO A 1 177 ? -3.967 -10.523 -16.498 1.00 82.06 177 PRO A O 1
ATOM 1349 N N . ARG A 1 178 ? -2.968 -12.371 -15.737 1.00 83.31 178 ARG A N 1
ATOM 1350 C CA . ARG A 1 178 ? -2.931 -11.979 -14.324 1.00 83.31 178 ARG A CA 1
ATOM 1351 C C . ARG A 1 178 ? -1.619 -11.304 -13.923 1.00 83.31 178 ARG A C 1
ATOM 1353 O O . ARG A 1 178 ? -1.539 -10.734 -12.837 1.00 83.31 178 ARG A O 1
ATOM 1360 N N . PHE A 1 179 ? -0.586 -11.409 -14.753 1.00 87.38 179 PHE A N 1
ATOM 1361 C CA . PHE A 1 179 ? 0.714 -10.818 -14.479 1.00 87.38 179 PHE A CA 1
ATOM 1362 C C . PHE A 1 179 ? 0.992 -9.685 -15.456 1.00 87.38 179 PHE A C 1
ATOM 1364 O O . PHE A 1 179 ? 0.759 -9.791 -16.654 1.00 87.38 179 PHE A O 1
ATOM 1371 N N . ASN A 1 180 ? 1.561 -8.617 -14.921 1.00 89.31 180 ASN A N 1
ATOM 1372 C CA . ASN A 1 180 ? 2.075 -7.485 -15.662 1.00 89.31 180 ASN A CA 1
ATOM 1373 C C . ASN A 1 180 ? 3.560 -7.325 -15.351 1.00 89.31 180 ASN A C 1
ATOM 1375 O O . ASN A 1 180 ? 4.038 -7.716 -14.285 1.00 89.31 180 ASN A O 1
ATOM 1379 N N . HIS A 1 181 ? 4.306 -6.736 -16.279 1.00 90.81 181 HIS A N 1
ATOM 1380 C CA . HIS A 1 181 ? 5.717 -6.432 -16.077 1.00 90.81 181 HIS A CA 1
ATOM 1381 C C . HIS A 1 181 ? 6.012 -4.977 -16.419 1.00 90.81 181 HIS A C 1
ATOM 1383 O O . HIS A 1 181 ? 5.326 -4.345 -17.223 1.00 90.81 181 HIS A O 1
ATOM 1389 N N . PHE A 1 182 ? 7.083 -4.457 -15.829 1.00 89.56 182 PHE A N 1
ATOM 1390 C CA . PHE A 1 182 ? 7.553 -3.099 -16.082 1.00 89.56 182 PHE A CA 1
ATOM 1391 C C . PHE A 1 182 ? 9.039 -3.098 -16.382 1.00 89.56 182 PHE A C 1
ATOM 1393 O O . PHE A 1 182 ? 9.771 -4.018 -16.031 1.00 89.56 182 PHE A O 1
ATOM 1400 N N . THR A 1 183 ? 9.514 -2.026 -17.007 1.00 88.31 183 THR A N 1
ATOM 1401 C CA . THR A 1 183 ? 10.955 -1.839 -17.171 1.00 88.31 183 THR A CA 1
ATOM 1402 C C . THR A 1 183 ? 11.570 -1.427 -15.833 1.00 88.31 183 THR A C 1
ATOM 1404 O O . THR A 1 183 ? 11.158 -0.417 -15.264 1.00 88.31 183 THR A O 1
ATOM 1407 N N . SER A 1 184 ? 12.567 -2.171 -15.334 1.00 88.88 184 SER A N 1
ATOM 1408 C CA . SER A 1 184 ? 13.247 -1.797 -14.082 1.00 88.88 184 SER A CA 1
ATOM 1409 C C . SER A 1 184 ? 13.917 -0.415 -14.194 1.00 88.88 184 SER A C 1
ATOM 1411 O O . SER A 1 184 ? 14.488 -0.115 -15.252 1.00 88.88 184 SER A O 1
ATOM 1413 N N . PRO A 1 185 ? 13.914 0.417 -13.134 1.00 84.06 185 PRO A N 1
ATOM 1414 C CA . PRO A 1 185 ? 14.696 1.651 -13.094 1.00 84.06 185 PRO A CA 1
ATOM 1415 C C . PRO A 1 185 ? 16.199 1.419 -13.295 1.00 84.06 185 PRO A C 1
ATOM 1417 O O . PRO A 1 185 ? 16.827 2.142 -14.057 1.00 84.06 185 PRO A O 1
ATOM 1420 N N . ASP A 1 186 ? 16.755 0.381 -12.666 1.00 88.44 186 ASP A N 1
ATOM 1421 C CA . ASP A 1 186 ? 18.197 0.079 -12.640 1.00 88.44 186 ASP A CA 1
ATOM 1422 C C . ASP A 1 186 ? 18.620 -1.038 -13.613 1.00 88.44 186 ASP A C 1
ATOM 1424 O O . ASP A 1 186 ? 19.784 -1.429 -13.653 1.00 88.44 186 ASP A O 1
ATOM 1428 N N . LYS A 1 187 ? 17.660 -1.599 -14.363 1.00 89.06 187 LYS A N 1
ATOM 1429 C CA . LYS A 1 187 ? 17.852 -2.721 -15.302 1.00 89.06 187 LYS A CA 1
ATOM 1430 C C . LYS A 1 187 ? 18.484 -3.986 -14.686 1.00 89.06 187 LYS A C 1
ATOM 1432 O O . LYS A 1 187 ? 18.943 -4.852 -15.432 1.00 89.06 187 LYS A O 1
ATOM 1437 N N . SER A 1 188 ? 18.493 -4.143 -13.361 1.00 87.62 188 SER A N 1
ATOM 1438 C CA . SER A 1 188 ? 19.118 -5.302 -12.702 1.00 87.62 188 SER A CA 1
ATOM 1439 C C . SER A 1 188 ? 18.150 -6.477 -12.482 1.00 87.62 188 SER A C 1
ATOM 1441 O O . SER A 1 188 ? 18.578 -7.625 -12.374 1.00 87.62 188 SER A O 1
ATOM 1443 N N . PHE A 1 189 ? 16.841 -6.215 -12.499 1.00 90.62 189 PHE A N 1
ATOM 1444 C CA . PHE A 1 189 ? 15.776 -7.202 -12.286 1.00 90.62 189 PHE A CA 1
ATOM 1445 C C . PHE A 1 189 ? 14.593 -6.995 -13.245 1.00 90.62 189 PHE A C 1
ATOM 1447 O O . PHE A 1 189 ? 14.566 -6.023 -14.007 1.00 90.62 189 PHE A O 1
ATOM 1454 N N . LEU A 1 190 ? 13.620 -7.908 -13.205 1.00 92.25 190 LEU A N 1
ATOM 1455 C CA . LEU A 1 190 ? 12.321 -7.788 -13.869 1.00 92.25 190 LEU A CA 1
ATOM 1456 C C . LEU A 1 190 ? 11.222 -7.550 -12.821 1.00 92.25 190 LEU A C 1
ATOM 1458 O O . LEU A 1 190 ? 10.873 -8.478 -12.092 1.00 92.25 190 LEU A O 1
ATOM 1462 N N . PRO A 1 191 ? 10.703 -6.317 -12.688 1.00 91.31 191 PRO A N 1
ATOM 1463 C CA . PRO A 1 191 ? 9.539 -6.031 -11.861 1.00 91.31 191 PRO A CA 1
ATOM 1464 C C . PRO A 1 191 ? 8.295 -6.713 -12.429 1.00 91.31 191 PRO A C 1
ATOM 1466 O O . PRO A 1 191 ? 8.009 -6.582 -13.621 1.00 91.31 191 PRO A O 1
ATOM 1469 N N . ILE A 1 192 ? 7.546 -7.381 -11.556 1.00 89.00 192 ILE A N 1
ATOM 1470 C CA . ILE A 1 192 ? 6.315 -8.095 -11.890 1.00 89.00 192 ILE A CA 1
ATOM 1471 C C . ILE A 1 192 ? 5.215 -7.610 -10.946 1.00 89.00 192 ILE A C 1
ATOM 1473 O O . ILE A 1 192 ? 5.401 -7.573 -9.729 1.00 89.00 192 ILE A O 1
ATOM 1477 N N . GLU A 1 193 ? 4.070 -7.231 -11.494 1.00 87.31 193 GLU A N 1
ATOM 1478 C CA . GLU A 1 193 ? 2.862 -6.907 -10.737 1.00 87.31 193 GLU A CA 1
ATOM 1479 C C . GLU A 1 193 ? 1.789 -7.941 -11.030 1.00 87.31 193 GLU A C 1
ATOM 1481 O O . GLU A 1 193 ? 1.705 -8.490 -12.126 1.00 87.31 193 GLU A O 1
ATOM 1486 N N . ILE A 1 194 ? 1.001 -8.238 -10.009 1.00 82.44 194 ILE A N 1
ATOM 1487 C CA . ILE A 1 194 ? -0.009 -9.281 -10.041 1.00 82.44 194 ILE A CA 1
ATOM 1488 C C . ILE A 1 194 ? -1.347 -8.588 -9.875 1.00 82.44 194 ILE A C 1
ATOM 1490 O O . ILE A 1 194 ? -1.591 -7.925 -8.857 1.00 82.44 194 ILE A O 1
ATOM 1494 N N . ASP A 1 195 ? -2.186 -8.731 -10.893 1.00 73.44 195 ASP A N 1
ATOM 1495 C CA . ASP A 1 195 ? -3.449 -8.020 -10.998 1.00 73.44 195 ASP A CA 1
ATOM 1496 C C . ASP A 1 195 ? -4.409 -8.344 -9.835 1.00 73.44 195 ASP A C 1
ATOM 1498 O O . ASP A 1 195 ? -4.229 -9.332 -9.108 1.00 73.44 195 ASP A O 1
ATOM 1502 N N . PRO A 1 196 ? -5.412 -7.475 -9.590 1.00 58.19 196 PRO A N 1
ATOM 1503 C CA . PRO A 1 196 ? -6.332 -7.573 -8.458 1.00 58.19 196 PRO A CA 1
ATOM 1504 C C . PRO A 1 196 ? -6.939 -8.978 -8.262 1.00 58.19 196 PRO A C 1
ATOM 1506 O O . PRO A 1 196 ? -7.187 -9.678 -9.242 1.00 58.19 196 PRO A O 1
ATOM 1509 N N . PRO A 1 197 ? -7.221 -9.386 -7.002 1.00 50.62 197 PRO A N 1
ATOM 1510 C CA . PRO A 1 197 ? -7.582 -8.507 -5.881 1.00 50.62 197 PRO A CA 1
ATOM 1511 C C . PRO A 1 197 ? -6.433 -7.976 -5.010 1.00 50.62 197 PRO A C 1
ATOM 1513 O O . PRO A 1 197 ? -6.710 -7.243 -4.061 1.00 50.62 197 PRO A O 1
ATOM 1516 N N . HIS A 1 198 ? -5.175 -8.345 -5.271 1.00 56.00 198 HIS A N 1
ATOM 1517 C CA . HIS A 1 198 ? -4.117 -8.191 -4.262 1.00 56.00 198 HIS A CA 1
ATOM 1518 C C . HIS A 1 198 ? -3.062 -7.125 -4.562 1.00 56.00 198 HIS A C 1
ATOM 1520 O O . HIS A 1 198 ? -2.382 -6.715 -3.625 1.00 56.00 198 HIS A O 1
ATOM 1526 N N . GLY A 1 199 ? -2.937 -6.652 -5.812 1.00 62.78 199 GLY A N 1
ATOM 1527 C CA . GLY A 1 199 ? -1.987 -5.588 -6.179 1.00 62.78 199 GLY A CA 1
ATOM 1528 C C . GLY A 1 199 ? -0.554 -5.893 -5.731 1.00 62.78 199 GLY A C 1
ATOM 1529 O O . GLY A 1 199 ? 0.184 -4.992 -5.327 1.00 62.78 199 GLY A O 1
ATOM 1530 N N . LEU A 1 200 ? -0.203 -7.183 -5.700 1.00 72.88 200 LEU A N 1
ATOM 1531 C CA . LEU A 1 200 ? 1.077 -7.644 -5.185 1.00 72.88 200 LEU A CA 1
ATOM 1532 C C . LEU A 1 200 ? 2.148 -7.322 -6.202 1.00 72.88 200 LEU A C 1
ATOM 1534 O O . LEU A 1 200 ? 1.948 -7.443 -7.410 1.00 72.88 200 LEU A O 1
ATOM 1538 N N . ARG A 1 201 ? 3.313 -6.962 -5.687 1.00 78.44 201 ARG A N 1
ATOM 1539 C CA . ARG A 1 201 ? 4.497 -6.745 -6.499 1.00 78.44 201 ARG A CA 1
ATOM 1540 C C . ARG A 1 201 ? 5.534 -7.776 -6.134 1.00 78.44 201 ARG A C 1
ATOM 1542 O O . ARG A 1 201 ? 5.652 -8.180 -4.981 1.00 78.44 201 ARG A O 1
ATOM 1549 N N . GLY A 1 202 ? 6.276 -8.191 -7.136 1.00 83.19 202 GLY A N 1
ATOM 1550 C CA . GLY A 1 202 ? 7.443 -9.025 -6.997 1.00 83.19 202 GLY A CA 1
ATOM 1551 C C . GLY A 1 202 ? 8.516 -8.578 -7.968 1.00 83.19 202 GLY A C 1
ATOM 1552 O O . GLY A 1 202 ? 8.346 -7.659 -8.776 1.00 83.19 202 GLY A O 1
ATOM 1553 N N . LYS A 1 203 ? 9.654 -9.242 -7.875 1.00 88.19 203 LYS A N 1
ATOM 1554 C CA . LYS A 1 203 ? 10.752 -9.081 -8.813 1.00 88.19 203 LYS A CA 1
ATOM 1555 C C . LYS A 1 203 ? 11.330 -10.439 -9.148 1.00 88.19 203 LYS A C 1
ATOM 1557 O O . LYS A 1 203 ? 11.519 -11.268 -8.261 1.00 88.19 203 LYS A O 1
ATOM 1562 N N . ALA A 1 204 ? 11.639 -10.639 -10.419 1.00 90.19 204 ALA A N 1
ATOM 1563 C CA . ALA A 1 204 ? 12.449 -11.750 -10.870 1.00 90.19 204 ALA A CA 1
ATOM 1564 C C . ALA A 1 204 ? 13.908 -11.298 -11.035 1.00 90.19 204 ALA A C 1
ATOM 1566 O O . ALA A 1 204 ? 14.179 -10.225 -11.580 1.00 90.19 204 ALA A O 1
ATOM 1567 N N . THR A 1 205 ? 14.854 -12.112 -10.573 1.00 90.44 205 THR A N 1
ATOM 1568 C CA . THR A 1 205 ? 16.298 -11.933 -10.787 1.00 90.44 205 THR A CA 1
ATOM 1569 C C . THR A 1 205 ? 16.885 -13.174 -11.455 1.00 90.44 205 THR A C 1
ATOM 1571 O O . THR A 1 205 ? 16.522 -14.293 -11.103 1.00 90.44 205 THR A O 1
ATOM 1574 N N . LYS A 1 206 ? 17.799 -12.991 -12.417 1.00 89.38 206 LYS A N 1
ATOM 1575 C CA . LYS A 1 206 ? 18.544 -14.105 -13.031 1.00 89.38 206 LYS A CA 1
ATOM 1576 C C . LYS A 1 206 ? 19.814 -14.378 -12.231 1.00 89.38 206 LYS A C 1
ATOM 1578 O O . LYS A 1 206 ? 20.565 -13.449 -11.937 1.00 89.38 206 LYS A O 1
ATOM 1583 N N . GLY A 1 207 ? 20.041 -15.637 -11.882 1.00 83.81 207 GLY A N 1
ATOM 1584 C CA . GLY A 1 207 ? 21.254 -16.135 -11.242 1.00 83.81 207 GLY A CA 1
ATOM 1585 C C . GLY A 1 207 ? 21.824 -17.347 -11.988 1.00 83.81 207 GLY A C 1
ATOM 1586 O O . GLY A 1 207 ? 21.232 -17.794 -12.970 1.00 83.81 207 GLY A O 1
ATOM 1587 N N . PRO A 1 208 ? 22.965 -17.893 -11.533 1.00 82.19 208 PRO A N 1
ATOM 1588 C CA . PRO A 1 208 ? 23.586 -19.071 -12.147 1.00 82.19 208 PRO A CA 1
ATOM 1589 C C . PRO A 1 208 ? 22.678 -20.313 -12.134 1.00 82.19 208 PRO A C 1
ATOM 1591 O O . PRO A 1 208 ? 22.780 -21.141 -13.031 1.00 82.19 208 PRO A O 1
ATOM 1594 N N . ASP A 1 209 ? 21.759 -20.398 -11.168 1.00 80.69 209 ASP A N 1
ATOM 1595 C CA . ASP A 1 209 ? 20.849 -21.535 -10.980 1.00 80.69 209 ASP A CA 1
ATOM 1596 C C . ASP A 1 209 ? 19.449 -21.317 -11.597 1.00 80.69 209 ASP A C 1
ATOM 1598 O O . ASP A 1 209 ? 18.531 -22.084 -11.314 1.00 80.69 209 ASP A O 1
ATOM 1602 N N . GLY A 1 210 ? 19.258 -20.258 -12.396 1.00 85.19 210 GLY A N 1
ATOM 1603 C CA . GLY A 1 210 ? 17.977 -19.927 -13.037 1.00 85.19 210 GLY A CA 1
ATOM 1604 C C . GLY A 1 210 ? 17.360 -18.604 -12.573 1.00 85.19 210 GLY A C 1
ATOM 1605 O O . GLY A 1 210 ? 18.060 -17.657 -12.198 1.00 85.19 210 GLY A O 1
ATOM 1606 N N . VAL A 1 211 ? 16.030 -18.516 -12.624 1.00 86.56 211 VAL A N 1
ATOM 1607 C CA . VAL A 1 211 ? 15.250 -17.323 -12.265 1.00 86.56 211 VAL A CA 1
ATOM 1608 C C . VAL A 1 211 ? 14.742 -17.433 -10.828 1.00 86.56 211 VAL A C 1
ATOM 1610 O O . VAL A 1 211 ? 14.009 -18.350 -10.469 1.00 86.56 211 VAL A O 1
ATOM 1613 N N . ARG A 1 212 ? 15.072 -16.454 -9.984 1.00 86.94 212 ARG A N 1
ATOM 1614 C CA . ARG A 1 212 ? 14.496 -16.326 -8.641 1.00 86.94 212 ARG A CA 1
ATOM 1615 C C . ARG A 1 212 ? 13.383 -15.295 -8.655 1.00 86.94 212 ARG A C 1
ATOM 1617 O O . ARG A 1 212 ? 13.630 -14.139 -8.986 1.00 86.94 212 ARG A O 1
ATOM 1624 N N . PHE A 1 213 ? 12.188 -15.693 -8.239 1.00 85.69 213 PHE A N 1
ATOM 1625 C CA . PHE A 1 213 ? 11.081 -14.781 -7.990 1.00 85.69 213 PHE A CA 1
ATOM 1626 C C . PHE A 1 213 ? 11.023 -14.425 -6.503 1.00 85.69 213 PHE A C 1
ATOM 1628 O O . PHE A 1 213 ? 11.055 -15.298 -5.637 1.00 85.69 213 PHE A O 1
ATOM 1635 N N . VAL A 1 214 ? 10.942 -13.134 -6.201 1.00 82.06 214 VAL A N 1
ATOM 1636 C CA . VAL A 1 214 ? 10.849 -12.603 -4.838 1.00 82.06 214 VAL A CA 1
ATOM 1637 C C . VAL A 1 214 ? 9.590 -11.756 -4.745 1.00 82.06 214 VAL A C 1
ATOM 1639 O O . VAL A 1 214 ? 9.430 -10.819 -5.529 1.00 82.06 214 VAL A O 1
ATOM 1642 N N . LEU A 1 215 ? 8.713 -12.049 -3.785 1.00 75.50 215 LEU A N 1
ATOM 1643 C CA . LEU A 1 215 ? 7.592 -11.161 -3.470 1.00 75.50 215 LEU A CA 1
ATOM 1644 C C . LEU A 1 215 ? 8.119 -9.931 -2.724 1.00 75.50 215 LEU A C 1
ATOM 1646 O O . LEU A 1 215 ? 8.925 -10.051 -1.806 1.00 75.50 215 LEU A O 1
ATOM 1650 N N . ASP A 1 216 ? 7.680 -8.736 -3.117 1.00 70.56 216 ASP A N 1
ATOM 1651 C CA . ASP A 1 216 ? 8.085 -7.495 -2.460 1.00 70.56 216 ASP A CA 1
ATOM 1652 C C . ASP A 1 216 ? 7.576 -7.485 -1.009 1.00 70.56 216 ASP A C 1
ATOM 1654 O O . ASP A 1 216 ? 6.377 -7.620 -0.748 1.00 70.56 216 ASP A O 1
ATOM 1658 N N . ALA A 1 217 ? 8.484 -7.260 -0.057 1.00 53.47 217 ALA A N 1
ATOM 1659 C CA . ALA A 1 217 ? 8.168 -7.121 1.360 1.00 53.47 217 ALA A CA 1
ATOM 1660 C C . ALA A 1 217 ? 7.159 -5.992 1.642 1.00 53.47 217 ALA A C 1
ATOM 1662 O O . ALA A 1 217 ? 6.464 -6.019 2.654 1.00 53.47 217 ALA A O 1
ATOM 1663 N N . ARG A 1 218 ? 6.999 -5.014 0.739 1.00 51.53 218 ARG A N 1
ATOM 1664 C CA . ARG A 1 218 ? 5.957 -3.978 0.859 1.00 51.53 218 ARG A CA 1
ATOM 1665 C C . ARG A 1 218 ? 4.535 -4.517 0.725 1.00 51.53 218 ARG A C 1
ATOM 1667 O O . ARG A 1 218 ? 3.629 -3.925 1.307 1.00 51.53 218 ARG A O 1
ATOM 1674 N N . ALA A 1 219 ? 4.333 -5.628 0.016 1.00 48.16 219 ALA A N 1
ATOM 1675 C CA . ALA A 1 219 ? 3.063 -6.350 0.045 1.00 48.16 219 ALA A CA 1
ATOM 1676 C C . ALA A 1 219 ? 2.795 -6.982 1.422 1.00 48.16 219 ALA A C 1
ATOM 1678 O O . ALA A 1 219 ? 1.648 -7.093 1.845 1.00 48.16 219 ALA A O 1
ATOM 1679 N N . MET A 1 220 ? 3.861 -7.296 2.163 1.00 51.47 220 MET A N 1
ATOM 1680 C CA . MET A 1 220 ? 3.831 -7.678 3.581 1.00 51.47 220 MET A CA 1
ATOM 1681 C C . MET A 1 220 ? 3.783 -6.447 4.505 1.00 51.47 220 MET A C 1
ATOM 1683 O O . MET A 1 220 ? 4.204 -6.502 5.658 1.00 51.47 220 MET A O 1
ATOM 1687 N N . GLY A 1 221 ? 3.337 -5.306 3.967 1.00 41.84 221 GLY A N 1
ATOM 1688 C CA . GLY A 1 221 ? 3.625 -3.969 4.460 1.00 41.84 221 GLY A CA 1
ATOM 1689 C C . GLY A 1 221 ? 3.428 -3.765 5.960 1.00 41.84 221 GLY A C 1
ATOM 1690 O O . GLY A 1 221 ? 2.402 -4.121 6.534 1.00 41.84 221 GLY A O 1
ATOM 1691 N N . ARG A 1 222 ? 4.402 -3.071 6.564 1.00 44.03 222 ARG A N 1
ATOM 1692 C CA . ARG A 1 222 ? 4.307 -2.464 7.903 1.00 44.03 222 ARG A CA 1
ATOM 1693 C C . ARG A 1 222 ? 3.882 -3.432 9.011 1.00 44.03 222 ARG A C 1
ATOM 1695 O O . ARG A 1 222 ? 3.180 -3.035 9.939 1.00 44.03 222 ARG A O 1
ATOM 1702 N N . LEU A 1 223 ? 4.323 -4.681 8.955 1.00 45.47 223 LEU A N 1
ATOM 1703 C CA . LEU A 1 223 ? 4.229 -5.575 10.101 1.00 45.47 223 LEU A CA 1
ATOM 1704 C C . LEU A 1 223 ? 5.317 -5.179 11.103 1.00 45.47 223 LEU A C 1
ATOM 1706 O O . LEU A 1 223 ? 6.364 -5.804 11.197 1.00 45.47 223 LEU A O 1
ATOM 1710 N N . GLY A 1 224 ? 5.059 -4.119 11.874 1.00 45.38 224 GLY A N 1
ATOM 1711 C CA . GLY A 1 224 ? 5.810 -3.831 13.104 1.00 45.38 224 GLY A CA 1
ATOM 1712 C C . GLY A 1 224 ? 5.605 -4.896 14.191 1.00 45.38 224 GLY A C 1
ATOM 1713 O O . GLY A 1 224 ? 6.061 -4.720 15.315 1.00 45.38 224 GLY A O 1
ATOM 1714 N N . ASP A 1 225 ? 4.911 -5.982 13.854 1.00 52.88 225 ASP A N 1
ATOM 1715 C CA . ASP A 1 225 ? 4.552 -7.084 14.717 1.00 52.88 225 ASP A CA 1
ATOM 1716 C C . ASP A 1 225 ? 5.072 -8.396 14.108 1.00 52.88 225 ASP A C 1
ATOM 1718 O O . ASP A 1 225 ? 4.720 -8.821 12.999 1.00 52.88 225 ASP A O 1
ATOM 1722 N N . ARG A 1 226 ? 5.970 -9.008 14.878 1.00 58.41 226 ARG A N 1
ATOM 1723 C CA . ARG A 1 226 ? 6.724 -10.217 14.561 1.00 58.41 226 ARG A CA 1
ATOM 1724 C C . ARG A 1 226 ? 5.817 -11.436 14.374 1.00 58.41 226 ARG A C 1
ATOM 1726 O O . ARG A 1 226 ? 6.175 -12.312 13.591 1.00 58.41 226 ARG A O 1
ATOM 1733 N N . ALA A 1 227 ? 4.663 -11.498 15.042 1.00 58.31 227 ALA A N 1
ATOM 1734 C CA . ALA A 1 227 ? 3.756 -12.644 14.969 1.00 58.31 227 ALA A CA 1
ATOM 1735 C C . ALA A 1 227 ? 3.094 -12.769 13.587 1.00 58.31 227 ALA A C 1
ATOM 1737 O O . ALA A 1 227 ? 2.929 -13.869 13.056 1.00 58.31 227 ALA A O 1
ATOM 1738 N N . TYR A 1 228 ? 2.777 -11.641 12.951 1.00 58.78 228 TYR A N 1
ATOM 1739 C CA . TYR A 1 228 ? 2.185 -11.630 11.614 1.00 58.78 228 TYR A CA 1
ATOM 1740 C C . TYR A 1 228 ? 3.192 -11.938 10.511 1.00 58.78 228 TYR A C 1
ATOM 1742 O O . TYR A 1 228 ? 2.864 -12.667 9.573 1.00 58.78 228 TYR A O 1
ATOM 1750 N N . ALA A 1 229 ? 4.414 -11.410 10.632 1.00 62.47 229 ALA A N 1
ATOM 1751 C CA . ALA A 1 229 ? 5.501 -11.752 9.720 1.00 62.47 229 ALA A CA 1
ATOM 1752 C C . ALA A 1 229 ? 5.786 -13.263 9.772 1.00 62.47 229 ALA A C 1
ATOM 1754 O O . ALA A 1 229 ? 5.973 -13.899 8.738 1.00 62.47 229 ALA A O 1
ATOM 1755 N N . GLU A 1 230 ? 5.718 -13.846 10.970 1.00 65.94 230 GLU A N 1
ATOM 1756 C CA . GLU A 1 230 ? 5.896 -15.275 11.208 1.00 65.94 230 GLU A CA 1
ATOM 1757 C C . GLU A 1 230 ? 4.757 -16.132 10.631 1.00 65.94 230 GLU A C 1
ATOM 1759 O O . GLU A 1 230 ? 5.018 -17.098 9.918 1.00 65.94 230 GLU A O 1
ATOM 1764 N N . ALA A 1 231 ? 3.490 -15.775 10.862 1.00 65.00 231 ALA A N 1
ATOM 1765 C CA . ALA A 1 231 ? 2.349 -16.514 10.308 1.00 65.00 231 ALA A CA 1
ATOM 1766 C C . ALA A 1 231 ? 2.347 -16.516 8.770 1.00 65.00 231 ALA A C 1
ATOM 1768 O O . ALA A 1 231 ? 2.008 -17.516 8.131 1.00 65.00 231 ALA A O 1
ATOM 1769 N N . TRP A 1 232 ? 2.745 -15.393 8.174 1.00 69.19 232 TRP A N 1
ATOM 1770 C CA . TRP A 1 232 ? 2.919 -15.270 6.734 1.00 69.19 232 TRP A CA 1
ATOM 1771 C C . TRP A 1 232 ? 4.086 -16.128 6.227 1.00 69.19 232 TRP A C 1
ATOM 1773 O O . TRP A 1 232 ? 3.909 -16.891 5.276 1.00 69.19 232 TRP A O 1
ATOM 1783 N N . ARG A 1 233 ? 5.241 -16.081 6.907 1.00 71.38 233 ARG A N 1
ATOM 1784 C CA . ARG A 1 233 ? 6.406 -16.933 6.623 1.00 71.38 233 ARG A CA 1
ATOM 1785 C C . ARG A 1 233 ? 6.041 -18.418 6.645 1.00 71.38 233 ARG A C 1
ATOM 1787 O O . ARG A 1 233 ? 6.305 -19.105 5.666 1.00 71.38 233 ARG A O 1
ATOM 1794 N N . ILE A 1 234 ? 5.359 -18.892 7.690 1.00 72.94 234 ILE A N 1
ATOM 1795 C CA . ILE A 1 234 ? 4.915 -20.292 7.816 1.00 72.94 234 ILE A CA 1
ATOM 1796 C C . ILE A 1 234 ? 4.007 -20.694 6.648 1.00 72.94 234 ILE A C 1
ATOM 1798 O O . ILE A 1 234 ? 4.153 -21.779 6.086 1.00 72.94 234 ILE A O 1
ATOM 1802 N N . ALA A 1 235 ? 3.070 -19.826 6.250 1.00 71.06 235 ALA A N 1
ATOM 1803 C CA . ALA A 1 235 ? 2.179 -20.111 5.129 1.00 71.06 235 ALA A CA 1
ATOM 1804 C C . ALA A 1 235 ? 2.950 -20.271 3.805 1.00 71.06 235 ALA A C 1
ATOM 1806 O O . ALA A 1 235 ? 2.593 -21.110 2.979 1.00 71.06 235 ALA A O 1
ATOM 1807 N N . LEU A 1 236 ? 4.002 -19.486 3.598 1.00 75.44 236 LEU A N 1
ATOM 1808 C CA . LEU A 1 236 ? 4.845 -19.556 2.406 1.00 75.44 236 LEU A CA 1
ATOM 1809 C C . LEU A 1 236 ? 5.790 -20.762 2.431 1.00 75.44 236 LEU A C 1
ATOM 1811 O O . LEU A 1 236 ? 5.881 -21.482 1.439 1.00 75.44 236 LEU A O 1
ATOM 1815 N N . GLU A 1 237 ? 6.413 -21.050 3.573 1.00 76.38 237 GLU A N 1
ATOM 1816 C CA . GLU A 1 237 ? 7.256 -22.238 3.763 1.00 76.38 237 GLU A CA 1
ATOM 1817 C C . GLU A 1 237 ? 6.470 -23.533 3.530 1.00 76.38 237 GLU A C 1
ATOM 1819 O O . GLU A 1 237 ? 6.959 -24.445 2.866 1.00 76.38 237 GLU A O 1
ATOM 1824 N N . ALA A 1 238 ? 5.208 -23.594 3.972 1.00 77.81 238 ALA A N 1
ATOM 1825 C CA . ALA A 1 238 ? 4.319 -24.728 3.708 1.00 77.81 238 ALA A CA 1
ATOM 1826 C C . ALA A 1 238 ? 4.047 -24.966 2.208 1.00 77.81 238 ALA A C 1
ATOM 1828 O O . ALA A 1 238 ? 3.593 -26.045 1.830 1.00 77.81 238 ALA A O 1
ATOM 1829 N N . ARG A 1 239 ? 4.320 -23.972 1.354 1.00 76.25 239 ARG A N 1
ATOM 1830 C CA . ARG A 1 239 ? 4.213 -24.052 -0.111 1.00 76.25 239 ARG A CA 1
ATOM 1831 C C . ARG A 1 239 ? 5.570 -24.242 -0.796 1.00 76.25 239 ARG A C 1
ATOM 1833 O O . ARG A 1 239 ? 5.643 -24.214 -2.017 1.00 76.25 239 ARG A O 1
ATOM 1840 N N . GLY A 1 240 ? 6.646 -24.434 -0.029 1.00 75.75 240 GLY A N 1
ATOM 1841 C CA . GLY A 1 240 ? 7.997 -24.629 -0.558 1.00 75.75 240 GLY A CA 1
ATOM 1842 C C . GLY A 1 240 ? 8.724 -23.338 -0.938 1.00 75.75 240 GLY A C 1
ATOM 1843 O O . GLY A 1 240 ? 9.716 -23.396 -1.660 1.00 75.75 240 GLY A O 1
ATOM 1844 N N . TRP A 1 241 ? 8.254 -22.180 -0.469 1.00 81.69 241 TRP A N 1
ATOM 1845 C CA . TRP A 1 241 ? 8.964 -20.916 -0.654 1.00 81.69 241 TRP A CA 1
ATOM 1846 C C . TRP A 1 241 ? 10.101 -20.790 0.367 1.00 81.69 241 TRP A C 1
ATOM 1848 O O . TRP A 1 241 ? 9.935 -21.085 1.550 1.00 81.69 241 TRP A O 1
ATOM 1858 N N . GLU A 1 242 ? 11.257 -20.320 -0.090 1.00 77.06 242 GLU A N 1
ATOM 1859 C CA . GLU A 1 242 ? 12.440 -20.064 0.726 1.00 77.06 242 GLU A CA 1
ATOM 1860 C C . GLU A 1 242 ? 12.354 -18.679 1.380 1.00 77.06 242 GLU A C 1
ATOM 1862 O O . GLU A 1 242 ? 12.113 -17.671 0.706 1.00 77.06 242 GLU A O 1
ATOM 1867 N N . ALA A 1 243 ? 12.644 -18.594 2.678 1.00 63.84 243 ALA A N 1
ATOM 1868 C CA . ALA A 1 243 ? 12.954 -17.323 3.322 1.00 63.84 243 ALA A CA 1
ATOM 1869 C C . ALA A 1 243 ? 14.323 -16.836 2.810 1.00 63.84 243 ALA A C 1
ATOM 1871 O O . ALA A 1 243 ? 15.361 -17.307 3.270 1.00 63.84 243 ALA A O 1
ATOM 1872 N N . ALA A 1 244 ? 14.342 -15.948 1.813 1.00 52.94 244 ALA A N 1
ATOM 1873 C CA . ALA A 1 244 ? 15.594 -15.361 1.348 1.00 52.94 244 ALA A CA 1
ATOM 1874 C C . ALA A 1 244 ? 16.095 -14.298 2.334 1.00 52.94 244 ALA A C 1
ATOM 1876 O O . ALA A 1 244 ? 15.307 -13.648 3.027 1.00 52.94 244 ALA A O 1
ATOM 1877 N N . ASP A 1 245 ? 17.421 -14.135 2.371 1.00 47.72 245 ASP A N 1
ATOM 1878 C CA . ASP A 1 245 ? 18.125 -13.165 3.205 1.00 47.72 245 ASP A CA 1
ATOM 1879 C C . ASP A 1 245 ? 17.479 -11.772 3.133 1.00 47.72 245 ASP A C 1
ATOM 1881 O O . ASP A 1 245 ? 17.289 -11.208 2.055 1.00 47.72 245 ASP A O 1
ATOM 1885 N N . ALA A 1 246 ? 17.184 -11.234 4.318 1.00 49.94 246 ALA A N 1
ATOM 1886 C CA . ALA A 1 246 ? 16.478 -9.981 4.576 1.00 49.94 246 ALA A CA 1
ATOM 1887 C C . ALA A 1 246 ? 15.015 -9.951 4.086 1.00 49.94 246 ALA A C 1
ATOM 1889 O O . ALA A 1 246 ? 14.680 -9.469 3.007 1.00 49.94 246 ALA A O 1
ATOM 1890 N N . GLU A 1 247 ? 14.127 -10.381 4.984 1.00 54.09 247 GLU A N 1
ATOM 1891 C CA . GLU A 1 247 ? 12.742 -9.905 5.087 1.00 54.09 247 GLU A CA 1
ATOM 1892 C C . GLU A 1 247 ? 11.788 -10.216 3.926 1.00 54.09 247 GLU A C 1
ATOM 1894 O O . GLU A 1 247 ? 10.669 -9.729 3.987 1.00 54.09 247 GLU A O 1
ATOM 1899 N N . ALA A 1 248 ? 12.139 -11.010 2.905 1.00 63.94 248 ALA A N 1
ATOM 1900 C CA . ALA A 1 248 ? 11.225 -11.301 1.792 1.00 63.94 248 ALA A CA 1
ATOM 1901 C C . ALA A 1 248 ? 11.223 -12.785 1.359 1.00 63.94 248 ALA A C 1
ATOM 1903 O O . ALA A 1 248 ? 12.271 -13.335 1.016 1.00 63.94 248 ALA A O 1
ATOM 1904 N N . PRO A 1 249 ? 10.053 -13.447 1.319 1.00 69.50 249 PRO A N 1
ATOM 1905 C CA . PRO A 1 249 ? 9.919 -14.817 0.837 1.00 69.50 249 PRO A CA 1
ATOM 1906 C C . PRO A 1 249 ? 10.156 -14.898 -0.676 1.00 69.50 249 PRO A C 1
ATOM 1908 O O . PRO A 1 249 ? 9.744 -14.025 -1.448 1.00 69.50 249 PRO A O 1
ATOM 1911 N N . SER A 1 250 ? 10.813 -15.970 -1.108 1.00 74.19 250 SER A N 1
ATOM 1912 C CA . SER A 1 250 ? 11.218 -16.184 -2.494 1.00 74.19 250 SER A CA 1
ATOM 1913 C C . SER A 1 250 ? 10.986 -17.619 -2.944 1.00 74.19 250 SER A C 1
ATOM 1915 O O . SER A 1 250 ? 10.913 -18.534 -2.134 1.00 74.19 250 SER A O 1
ATOM 1917 N N . VAL A 1 251 ? 10.910 -17.826 -4.250 1.00 73.94 251 VAL A N 1
ATOM 1918 C CA . VAL A 1 251 ? 10.868 -19.153 -4.861 1.00 73.94 251 VAL A CA 1
ATOM 1919 C C . VAL A 1 251 ? 11.787 -19.161 -6.078 1.00 73.94 251 VAL A C 1
ATOM 1921 O O . VAL A 1 251 ? 11.967 -18.143 -6.757 1.00 73.94 251 VAL A O 1
ATOM 1924 N N . ARG A 1 252 ? 12.445 -20.296 -6.312 1.00 78.88 252 ARG A N 1
ATOM 1925 C CA . ARG A 1 252 ? 13.400 -20.472 -7.409 1.00 78.88 252 ARG A CA 1
ATOM 1926 C C . ARG A 1 252 ? 12.782 -21.315 -8.512 1.00 78.88 252 ARG A C 1
ATOM 1928 O O . ARG A 1 252 ? 12.155 -22.333 -8.237 1.00 78.88 252 ARG A O 1
ATOM 1935 N N . PHE A 1 253 ? 13.037 -20.907 -9.745 1.00 77.12 253 PHE A N 1
ATOM 1936 C CA . PHE A 1 253 ? 12.656 -21.610 -10.958 1.00 77.12 253 PHE A CA 1
ATOM 1937 C C . PHE A 1 253 ? 13.870 -21.740 -11.874 1.00 77.12 253 PHE A C 1
ATOM 1939 O O . PHE A 1 253 ? 14.771 -20.903 -11.845 1.00 77.12 253 PHE A O 1
ATOM 1946 N N . VAL A 1 254 ? 13.882 -22.770 -12.717 1.00 72.75 254 VAL A N 1
ATOM 1947 C CA . VAL A 1 254 ? 14.888 -22.881 -13.785 1.00 72.75 254 VAL A CA 1
ATOM 1948 C C . VAL A 1 254 ? 14.654 -21.769 -14.814 1.00 72.75 254 VAL A C 1
ATOM 1950 O O . VAL A 1 254 ? 15.574 -21.023 -15.141 1.00 72.75 254 VAL A O 1
ATOM 1953 N N . GLU A 1 255 ? 13.397 -21.591 -15.225 1.00 80.44 255 GLU A N 1
ATOM 1954 C CA . GLU A 1 255 ? 12.898 -20.507 -16.072 1.00 80.44 255 GLU A CA 1
ATOM 1955 C C . GLU A 1 255 ? 11.502 -20.091 -15.584 1.00 80.44 255 GLU A C 1
ATOM 1957 O O . GLU A 1 255 ? 10.791 -20.892 -14.977 1.00 80.44 255 GLU A O 1
ATOM 1962 N N . LEU A 1 256 ? 11.109 -18.835 -15.809 1.00 82.06 256 LEU A N 1
ATOM 1963 C CA . LEU A 1 256 ? 9.762 -18.367 -15.486 1.00 82.06 256 LEU A CA 1
ATOM 1964 C C . LEU A 1 256 ? 8.834 -18.570 -16.693 1.00 82.06 256 LEU A C 1
ATOM 1966 O O . LEU A 1 256 ? 8.648 -17.655 -17.496 1.00 82.06 256 LEU A O 1
ATOM 1970 N N . GLY A 1 257 ? 8.273 -19.773 -16.819 1.00 84.50 257 GLY A N 1
ATOM 1971 C CA . GLY A 1 257 ? 7.351 -20.145 -17.887 1.00 84.50 257 GLY A CA 1
ATOM 1972 C C . GLY A 1 257 ? 5.868 -20.048 -17.496 1.00 84.50 257 GLY A C 1
ATOM 1973 O O . GLY A 1 257 ? 5.520 -19.726 -16.354 1.00 84.50 257 GLY A O 1
ATOM 1974 N N . PRO A 1 258 ? 4.951 -20.336 -18.441 1.00 84.00 258 PRO A N 1
ATOM 1975 C CA . PRO A 1 258 ? 3.507 -20.296 -18.196 1.00 84.00 258 PRO A CA 1
ATOM 1976 C C . PRO A 1 258 ? 3.041 -21.239 -17.076 1.00 84.00 258 PRO A C 1
ATOM 1978 O O . PRO A 1 258 ? 2.111 -20.907 -16.342 1.00 84.00 258 PRO A O 1
ATOM 1981 N N . GLU A 1 259 ? 3.682 -22.402 -16.922 1.00 85.88 259 GLU A N 1
ATOM 1982 C CA . GLU A 1 259 ? 3.354 -23.357 -15.859 1.00 85.88 259 GLU A CA 1
ATOM 1983 C C . GLU A 1 259 ? 3.762 -22.833 -14.480 1.00 85.88 259 GLU A C 1
ATOM 1985 O O . GLU A 1 259 ? 2.987 -22.928 -13.527 1.00 85.88 259 GLU A O 1
ATOM 1990 N N . GLU A 1 260 ? 4.954 -22.246 -14.362 1.00 86.81 260 GLU A N 1
ATOM 1991 C CA . GLU A 1 260 ? 5.432 -21.623 -13.129 1.00 86.81 260 GLU A CA 1
ATOM 1992 C C . GLU A 1 260 ? 4.566 -20.418 -12.753 1.00 86.81 260 GLU A C 1
ATOM 1994 O O . GLU A 1 260 ? 4.180 -20.280 -11.593 1.00 86.81 260 GLU A O 1
ATOM 1999 N N . LEU A 1 261 ? 4.185 -19.587 -13.730 1.00 86.00 261 LEU A N 1
ATOM 2000 C CA . LEU A 1 261 ? 3.252 -18.474 -13.528 1.00 86.00 261 LEU A CA 1
ATOM 2001 C C . LEU A 1 261 ? 1.878 -18.962 -13.046 1.00 86.00 261 LEU A C 1
ATOM 2003 O O . LEU A 1 261 ? 1.304 -18.368 -12.132 1.00 86.00 261 LEU A O 1
ATOM 2007 N N . ALA A 1 262 ? 1.367 -20.071 -13.590 1.00 85.75 262 ALA A N 1
ATOM 2008 C CA . ALA A 1 262 ? 0.120 -20.674 -13.125 1.00 85.75 262 ALA A CA 1
ATOM 2009 C C . ALA A 1 262 ? 0.227 -21.192 -11.678 1.00 85.75 262 ALA A C 1
ATOM 2011 O O . ALA A 1 262 ? -0.694 -20.985 -10.885 1.00 85.75 262 ALA A O 1
ATOM 2012 N N . ARG A 1 263 ? 1.357 -21.810 -11.303 1.00 84.56 263 ARG A N 1
ATOM 2013 C CA . ARG A 1 263 ? 1.619 -22.241 -9.917 1.00 84.56 263 ARG A CA 1
ATOM 2014 C C . ARG A 1 263 ? 1.711 -21.050 -8.964 1.00 84.56 263 ARG A C 1
ATOM 2016 O O . ARG A 1 263 ? 1.059 -21.064 -7.926 1.00 84.56 263 ARG A O 1
ATOM 2023 N N . LEU A 1 264 ? 2.435 -19.995 -9.345 1.00 83.56 264 LEU A N 1
ATOM 2024 C CA . LEU A 1 264 ? 2.518 -18.746 -8.580 1.00 83.56 264 LEU A CA 1
ATOM 2025 C C . LEU A 1 264 ? 1.133 -18.122 -8.370 1.00 83.56 264 LEU A C 1
ATOM 2027 O O . LEU A 1 264 ? 0.796 -17.713 -7.261 1.00 83.56 264 LEU A O 1
ATOM 2031 N N . ALA A 1 265 ? 0.314 -18.066 -9.422 1.00 81.88 265 ALA A N 1
ATOM 2032 C CA . ALA A 1 265 ? -1.054 -17.567 -9.350 1.00 81.88 265 ALA A CA 1
ATOM 2033 C C . ALA A 1 265 ? -1.910 -18.387 -8.367 1.00 81.88 265 ALA A C 1
ATOM 2035 O O . ALA A 1 265 ? -2.581 -17.810 -7.508 1.00 81.88 265 ALA A O 1
ATOM 2036 N N . ALA A 1 266 ? -1.842 -19.718 -8.447 1.00 83.00 266 ALA A N 1
ATOM 2037 C CA . ALA A 1 266 ? -2.564 -20.606 -7.544 1.00 83.00 266 ALA A CA 1
ATOM 2038 C C . ALA A 1 266 ? -2.111 -20.434 -6.084 1.00 83.00 266 ALA A C 1
ATOM 2040 O O . ALA A 1 266 ? -2.951 -20.257 -5.203 1.00 83.00 266 ALA A O 1
ATOM 2041 N N . ASP A 1 267 ? -0.802 -20.405 -5.820 1.00 80.62 267 ASP A N 1
ATOM 2042 C CA . ASP A 1 267 ? -0.256 -20.175 -4.477 1.00 80.62 267 ASP A CA 1
ATOM 2043 C C . ASP A 1 267 ? -0.779 -18.870 -3.873 1.00 80.62 267 ASP A C 1
ATOM 2045 O O . ASP A 1 267 ? -1.209 -18.836 -2.715 1.00 80.62 267 ASP A O 1
ATOM 2049 N N . ILE A 1 268 ? -0.805 -17.807 -4.679 1.00 77.06 268 ILE A N 1
ATOM 2050 C CA . ILE A 1 268 ? -1.313 -16.498 -4.274 1.00 77.06 268 ILE A CA 1
ATOM 2051 C C . ILE A 1 268 ? -2.810 -16.545 -3.981 1.00 77.06 268 ILE A C 1
ATOM 2053 O O . ILE A 1 268 ? -3.231 -15.926 -3.008 1.00 77.06 268 ILE A O 1
ATOM 2057 N N . ASP A 1 269 ? -3.616 -17.280 -4.747 1.00 77.94 269 ASP A N 1
ATOM 2058 C CA . ASP A 1 269 ? -5.054 -17.416 -4.464 1.00 77.94 269 ASP A CA 1
ATOM 2059 C C . ASP A 1 269 ? -5.316 -18.110 -3.132 1.00 77.94 269 ASP A C 1
ATOM 2061 O O . ASP A 1 269 ? -6.227 -17.732 -2.395 1.00 77.94 269 ASP A O 1
ATOM 2065 N N . VAL A 1 270 ? -4.493 -19.093 -2.771 1.00 76.69 270 VAL A N 1
ATOM 2066 C CA . VAL A 1 270 ? -4.615 -19.729 -1.457 1.00 76.69 270 VAL A CA 1
ATOM 2067 C C . VAL A 1 270 ? -4.109 -18.792 -0.347 1.00 76.69 270 VAL A C 1
ATOM 2069 O O . VAL A 1 270 ? -4.602 -18.843 0.780 1.00 76.69 270 VAL A O 1
ATOM 2072 N N . LEU A 1 271 ? -3.145 -17.914 -0.634 1.00 72.94 271 LEU A N 1
ATOM 2073 C CA . LEU A 1 271 ? -2.642 -16.911 0.313 1.00 72.94 271 LEU A CA 1
ATOM 2074 C C . LEU A 1 271 ? -3.545 -15.670 0.430 1.00 72.94 271 LEU A C 1
ATOM 2076 O O . LEU A 1 271 ? -3.512 -14.980 1.450 1.00 72.94 271 LEU A O 1
ATOM 2080 N N . ALA A 1 272 ? -4.380 -15.399 -0.571 1.00 71.75 272 ALA A N 1
ATOM 2081 C CA . ALA A 1 272 ? -5.241 -14.228 -0.691 1.00 71.75 272 ALA A CA 1
ATOM 2082 C C . ALA A 1 272 ? -6.081 -13.904 0.560 1.00 71.75 272 ALA A C 1
ATOM 2084 O O . ALA A 1 272 ? -6.118 -12.732 0.959 1.00 71.75 272 ALA A O 1
ATOM 2085 N N . PRO A 1 273 ? -6.736 -14.880 1.228 1.00 70.00 273 PRO A N 1
ATOM 2086 C CA . PRO A 1 273 ? -7.492 -14.607 2.448 1.00 70.00 273 PRO A CA 1
ATOM 2087 C C . PRO A 1 273 ? -6.592 -14.124 3.589 1.00 70.00 273 PRO A C 1
ATOM 2089 O O . PRO A 1 273 ? -6.959 -13.193 4.310 1.00 70.00 273 PRO A O 1
ATOM 2092 N N . SER A 1 274 ? -5.399 -14.712 3.720 1.00 69.81 274 SER A N 1
ATOM 2093 C CA . SER A 1 274 ? -4.396 -14.308 4.706 1.00 69.81 274 SER A CA 1
ATOM 2094 C C . SER A 1 274 ? -3.875 -12.905 4.410 1.00 69.81 274 SER A C 1
ATOM 2096 O O . SER A 1 274 ? -3.844 -12.086 5.322 1.00 69.81 274 SER A O 1
ATOM 2098 N N . ILE A 1 275 ? -3.581 -12.577 3.145 1.00 68.44 275 ILE A N 1
ATOM 2099 C CA . ILE A 1 275 ? -3.184 -11.219 2.724 1.00 68.44 275 ILE A CA 1
ATOM 2100 C C . ILE A 1 275 ? -4.268 -10.214 3.105 1.00 68.44 275 ILE A C 1
ATOM 2102 O O . ILE A 1 275 ? -3.998 -9.238 3.797 1.00 68.44 27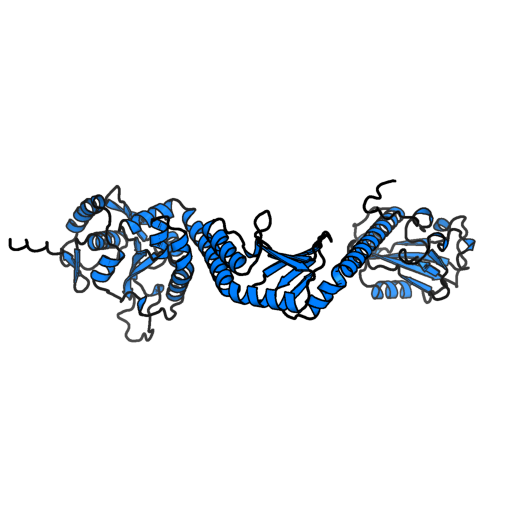5 ILE A O 1
ATOM 2106 N N . LYS A 1 276 ? -5.523 -10.477 2.723 1.00 68.50 276 LYS A N 1
ATOM 2107 C CA . LYS A 1 276 ? -6.654 -9.591 3.025 1.00 68.50 276 LYS A CA 1
ATOM 2108 C C . LYS A 1 276 ? -6.839 -9.396 4.531 1.00 68.50 276 LYS A C 1
ATOM 2110 O O . LYS A 1 276 ? -7.106 -8.276 4.973 1.00 68.50 276 LYS A O 1
ATOM 2115 N N . ARG A 1 277 ? -6.692 -10.464 5.326 1.00 69.69 277 ARG A N 1
ATOM 2116 C CA . ARG A 1 277 ? -6.735 -10.391 6.793 1.00 69.69 277 ARG A CA 1
ATOM 2117 C C . ARG A 1 277 ? -5.585 -9.537 7.330 1.00 69.69 277 ARG A C 1
ATOM 2119 O O . ARG A 1 277 ? -5.855 -8.642 8.120 1.00 69.69 277 ARG A O 1
ATOM 2126 N N . LEU A 1 278 ? -4.353 -9.759 6.878 1.00 68.88 278 LEU A N 1
ATOM 2127 C CA . LEU A 1 278 ? -3.167 -9.015 7.316 1.00 68.88 278 LEU A CA 1
ATOM 2128 C C . LEU A 1 278 ? -3.241 -7.528 6.949 1.00 68.88 278 LEU A C 1
ATOM 2130 O O . LEU A 1 278 ? -2.984 -6.678 7.796 1.00 68.88 278 LEU A O 1
ATOM 2134 N N . THR A 1 279 ? -3.674 -7.188 5.731 1.00 67.12 279 THR A N 1
ATOM 2135 C CA . THR A 1 279 ? -3.892 -5.792 5.321 1.00 67.12 279 THR A CA 1
ATOM 2136 C C . THR A 1 279 ? -4.949 -5.117 6.193 1.00 67.12 279 THR A C 1
ATOM 2138 O O . THR A 1 279 ? -4.750 -3.986 6.637 1.00 67.12 279 THR A O 1
ATOM 2141 N N . ARG A 1 280 ? -6.057 -5.816 6.485 1.00 69.31 280 ARG A N 1
ATOM 2142 C CA . ARG A 1 280 ? -7.095 -5.320 7.398 1.00 69.31 280 ARG A CA 1
ATOM 2143 C C . ARG A 1 280 ? -6.531 -5.085 8.801 1.00 69.31 280 ARG A C 1
ATOM 2145 O O . ARG A 1 280 ? -6.753 -4.015 9.351 1.00 69.31 280 ARG A O 1
ATOM 2152 N N . LEU A 1 281 ? -5.782 -6.044 9.347 1.00 66.88 281 LEU A N 1
ATOM 2153 C CA . LEU A 1 281 ? -5.184 -5.938 10.681 1.00 66.88 281 LEU A CA 1
ATOM 2154 C C . LEU A 1 281 ? -4.158 -4.805 10.765 1.00 66.88 281 LEU A C 1
ATOM 2156 O O . LEU A 1 281 ? -4.192 -4.042 11.718 1.00 66.88 281 LEU A O 1
ATOM 2160 N N . SER A 1 282 ? -3.310 -4.622 9.751 1.00 68.06 282 SER A N 1
ATOM 2161 C CA . SER A 1 282 ? -2.342 -3.515 9.689 1.00 68.06 282 SER A CA 1
ATOM 2162 C C . SER A 1 282 ? -3.030 -2.140 9.659 1.00 68.06 282 SER A C 1
ATOM 2164 O O . SER A 1 282 ? -2.646 -1.214 10.387 1.00 68.06 282 SER A O 1
ATOM 2166 N N . ALA A 1 283 ? -4.105 -2.008 8.872 1.00 70.56 283 ALA A N 1
ATOM 2167 C CA . ALA A 1 283 ? -4.925 -0.798 8.847 1.00 70.56 283 ALA A CA 1
ATOM 2168 C C . ALA A 1 283 ? -5.594 -0.539 10.208 1.00 70.56 283 ALA A C 1
ATOM 2170 O O . ALA A 1 283 ? -5.530 0.581 10.722 1.00 70.56 283 ALA A O 1
ATOM 2171 N N . SER A 1 284 ? -6.170 -1.577 10.820 1.00 72.62 284 SER A N 1
ATOM 2172 C CA . SER A 1 284 ? -6.781 -1.494 12.148 1.00 72.62 284 SER A CA 1
ATOM 2173 C C . SER A 1 284 ? -5.755 -1.173 13.235 1.00 72.62 284 SER A C 1
ATOM 2175 O O . SER A 1 284 ? -6.021 -0.311 14.061 1.00 72.62 284 SER A O 1
ATOM 2177 N N . HIS A 1 285 ? -4.553 -1.746 13.197 1.00 72.06 285 HIS A N 1
ATOM 2178 C CA . HIS A 1 285 ? -3.476 -1.441 14.141 1.00 72.06 285 HIS A CA 1
ATOM 2179 C C . HIS A 1 285 ? -3.062 0.036 14.068 1.00 72.06 285 HIS A C 1
ATOM 2181 O O . HIS A 1 285 ? -2.951 0.710 15.090 1.00 72.06 285 HIS A O 1
ATOM 2187 N N . THR A 1 286 ? -2.930 0.583 12.855 1.00 73.88 286 THR A N 1
ATOM 2188 C CA . THR A 1 286 ? -2.655 2.017 12.658 1.00 73.88 286 THR A CA 1
ATOM 2189 C C . THR A 1 286 ? -3.773 2.890 13.239 1.00 73.88 286 THR A C 1
ATOM 2191 O O . THR A 1 286 ? -3.495 3.884 13.912 1.00 73.88 286 THR A O 1
ATOM 2194 N N . ALA A 1 287 ? -5.036 2.515 13.008 1.00 77.06 287 ALA A N 1
ATOM 2195 C CA . ALA A 1 287 ? -6.190 3.231 13.546 1.00 77.06 287 ALA A CA 1
ATOM 2196 C C . ALA A 1 287 ? -6.222 3.185 15.083 1.00 77.06 287 ALA A C 1
ATOM 2198 O O . ALA A 1 287 ? -6.381 4.217 15.729 1.00 77.06 287 ALA A O 1
ATOM 2199 N N . VAL A 1 288 ? -5.993 2.009 15.670 1.00 79.88 288 VAL A N 1
ATOM 2200 C CA . VAL A 1 288 ? -5.944 1.774 17.118 1.00 79.88 288 VAL A CA 1
ATOM 2201 C C . VAL A 1 288 ? -4.843 2.613 17.779 1.00 79.88 288 VAL A C 1
ATOM 2203 O O . VAL A 1 288 ? -5.116 3.332 18.743 1.00 79.88 288 VAL A O 1
ATOM 2206 N N . LEU A 1 289 ? -3.623 2.607 17.231 1.00 77.81 289 LEU A N 1
ATOM 2207 C CA . LEU A 1 289 ? -2.505 3.398 17.759 1.00 77.81 289 LEU A CA 1
ATOM 2208 C C . LEU A 1 289 ? -2.771 4.907 17.716 1.00 77.81 289 LEU A C 1
ATOM 2210 O O . LEU A 1 289 ? -2.358 5.623 18.630 1.00 77.81 289 LEU A O 1
ATOM 2214 N N . ALA A 1 290 ? -3.501 5.403 16.711 1.00 82.25 290 ALA A N 1
ATOM 2215 C CA . ALA A 1 290 ? -3.848 6.821 16.622 1.00 82.25 290 ALA A CA 1
ATOM 2216 C C . ALA A 1 290 ? -4.626 7.308 17.860 1.00 82.25 290 ALA A C 1
ATOM 2218 O O . ALA A 1 290 ? -4.434 8.444 18.302 1.00 82.25 290 ALA A O 1
ATOM 2219 N N . HIS A 1 291 ? -5.440 6.444 18.476 1.00 76.69 291 HIS A N 1
ATOM 2220 C CA . HIS A 1 291 ? -6.205 6.769 19.683 1.00 76.69 291 HIS A CA 1
ATOM 2221 C C . HIS A 1 291 ? -5.364 6.789 20.968 1.00 76.69 291 HIS A C 1
ATOM 2223 O O . HIS A 1 291 ? -5.751 7.441 21.938 1.00 76.69 291 HIS A O 1
ATOM 2229 N N . LEU A 1 292 ? -4.209 6.121 20.978 1.00 76.62 292 LEU A N 1
ATOM 2230 C CA . LEU A 1 292 ? -3.321 6.030 22.142 1.00 76.62 292 LEU A CA 1
ATOM 2231 C C . LEU A 1 292 ? -2.282 7.156 22.206 1.00 76.62 292 LEU A C 1
ATOM 2233 O O . LEU A 1 292 ? -1.564 7.277 23.195 1.00 76.62 292 LEU A O 1
ATOM 2237 N N . THR A 1 293 ? -2.226 8.012 21.182 1.00 79.94 293 THR A N 1
ATOM 2238 C CA . THR A 1 293 ? -1.332 9.180 21.154 1.00 79.94 293 THR A CA 1
ATOM 2239 C C . THR A 1 293 ? -1.693 10.248 22.195 1.00 79.94 293 THR A C 1
ATOM 2241 O O . THR A 1 293 ? -0.822 11.013 22.601 1.00 79.94 293 THR A O 1
ATOM 2244 N N . ASP A 1 294 ? -2.952 10.297 22.656 1.00 83.69 294 ASP A N 1
ATOM 2245 C CA . ASP A 1 294 ? -3.428 11.213 23.702 1.00 83.69 294 ASP A CA 1
ATOM 2246 C C . ASP A 1 294 ? -3.411 10.524 25.085 1.00 83.69 294 ASP A C 1
ATOM 2248 O O . ASP A 1 294 ? -4.260 9.662 25.347 1.00 83.69 294 ASP A O 1
ATOM 2252 N N . PRO A 1 295 ? -2.526 10.930 26.021 1.00 85.12 295 PRO A N 1
ATOM 2253 C CA . PRO A 1 295 ? -2.461 10.350 27.365 1.00 85.12 295 PRO A CA 1
ATOM 2254 C C . PRO A 1 295 ? -3.776 10.449 28.149 1.00 85.12 295 PRO A C 1
ATOM 2256 O O . PRO A 1 295 ? -4.065 9.594 28.989 1.00 85.12 295 PRO A O 1
ATOM 2259 N N . GLU A 1 296 ? -4.597 11.474 27.892 1.00 87.06 296 GLU A N 1
ATOM 2260 C CA . GLU A 1 296 ? -5.912 11.596 28.530 1.00 87.06 296 GLU A CA 1
ATOM 2261 C C . GLU A 1 296 ? -6.894 10.550 28.007 1.00 87.06 296 GLU A C 1
ATOM 2263 O O . GLU A 1 296 ? -7.706 10.032 28.772 1.00 87.06 296 GLU A O 1
ATOM 2268 N N . THR A 1 297 ? -6.795 10.183 26.730 1.00 88.00 297 THR A N 1
ATOM 2269 C CA . THR A 1 297 ? -7.618 9.117 26.157 1.00 88.00 297 THR A CA 1
ATOM 2270 C C . THR A 1 297 ? -7.298 7.780 26.824 1.00 88.00 297 THR A C 1
ATOM 2272 O O . THR A 1 297 ? -8.213 7.105 27.294 1.00 88.00 297 THR A O 1
ATOM 2275 N N . VAL A 1 298 ? -6.015 7.458 27.014 1.00 85.69 298 VAL A N 1
ATOM 2276 C CA . VAL A 1 298 ? -5.587 6.254 27.751 1.00 85.69 298 VAL A CA 1
ATOM 2277 C C . VAL A 1 298 ? -6.138 6.242 29.183 1.00 85.69 298 VAL A C 1
ATOM 2279 O O . VAL A 1 298 ? -6.655 5.226 29.649 1.00 85.69 298 VAL A O 1
ATOM 2282 N N . ARG A 1 299 ? -6.096 7.380 29.891 1.00 87.75 299 ARG A N 1
ATOM 2283 C CA . ARG A 1 299 ? -6.669 7.503 31.246 1.00 87.75 299 ARG A CA 1
ATOM 2284 C C . ARG A 1 299 ? -8.177 7.266 31.262 1.00 87.75 299 ARG A C 1
ATOM 2286 O O . ARG A 1 299 ? -8.668 6.599 32.171 1.00 87.75 299 ARG A O 1
ATOM 2293 N N . VAL A 1 300 ? -8.905 7.802 30.283 1.00 90.00 300 VAL A N 1
ATOM 2294 C CA . VAL A 1 300 ? -10.355 7.601 30.145 1.00 90.00 300 VAL A CA 1
ATOM 2295 C C . VAL A 1 300 ? -10.683 6.124 29.912 1.00 90.00 300 VAL A C 1
ATOM 2297 O O . VAL A 1 300 ? -11.580 5.605 30.579 1.00 90.00 300 VAL A O 1
ATOM 2300 N N . LEU A 1 301 ? -9.933 5.438 29.040 1.00 88.75 301 LEU A N 1
ATOM 2301 C CA . LEU A 1 301 ? -10.114 4.009 28.757 1.00 88.75 301 LEU A CA 1
ATOM 2302 C C . LEU A 1 301 ? -9.818 3.134 29.978 1.00 88.75 301 LEU A C 1
ATOM 2304 O O . LEU A 1 301 ? -10.631 2.282 30.325 1.00 88.75 301 LEU A O 1
ATOM 2308 N N . ARG A 1 302 ? -8.721 3.398 30.698 1.00 85.19 302 ARG A N 1
ATOM 2309 C CA . ARG A 1 302 ? -8.400 2.683 31.947 1.00 85.19 302 ARG A CA 1
ATOM 2310 C C . ARG A 1 302 ? -9.478 2.867 33.016 1.00 85.19 302 ARG A C 1
ATOM 2312 O O . ARG A 1 302 ? -9.813 1.927 33.727 1.00 85.19 302 ARG A O 1
ATOM 2319 N N . ARG A 1 303 ? -10.061 4.065 33.126 1.00 87.12 303 ARG A N 1
ATOM 2320 C CA . ARG A 1 303 ? -11.183 4.321 34.046 1.00 87.12 303 ARG A CA 1
ATOM 2321 C C . ARG A 1 303 ? -12.451 3.581 33.625 1.00 87.12 303 ARG A C 1
ATOM 2323 O O . ARG A 1 303 ? -13.096 2.988 34.481 1.00 87.12 303 ARG A O 1
ATOM 2330 N N . LEU A 1 304 ? -12.787 3.588 32.334 1.00 86.00 304 LEU A N 1
ATOM 2331 C CA . LEU A 1 304 ? -13.904 2.801 31.803 1.00 86.00 304 LEU A CA 1
ATOM 2332 C C . LEU A 1 304 ? -13.723 1.308 32.105 1.00 86.00 304 LEU A C 1
ATOM 2334 O O . LEU A 1 304 ? -14.658 0.662 32.564 1.00 86.00 304 LEU A O 1
ATOM 2338 N N . HIS A 1 305 ? -12.510 0.786 31.916 1.00 83.75 305 HIS A N 1
ATOM 2339 C CA . HIS A 1 305 ? -12.159 -0.608 32.196 1.00 83.75 305 HIS A CA 1
ATOM 2340 C C . HIS A 1 305 ? -12.247 -0.966 33.683 1.00 83.75 305 HIS A C 1
ATOM 2342 O O . HIS A 1 305 ? -12.690 -2.056 34.036 1.00 83.75 305 HIS A O 1
ATOM 2348 N N . ALA A 1 306 ? -11.931 -0.012 34.560 1.00 77.56 306 ALA A N 1
ATOM 2349 C CA . ALA A 1 306 ? -12.155 -0.135 35.998 1.00 77.56 306 ALA A CA 1
ATOM 2350 C C . ALA A 1 306 ? -13.645 -0.063 36.403 1.00 77.56 306 ALA A C 1
ATOM 2352 O O . ALA A 1 306 ? -13.957 -0.233 37.580 1.00 77.56 306 ALA A O 1
ATOM 2353 N N . GLY A 1 307 ? -14.564 0.177 35.460 1.00 75.62 307 GLY A N 1
ATOM 2354 C CA . GLY A 1 307 ? -16.005 0.290 35.699 1.00 75.62 307 GLY A CA 1
ATOM 2355 C C . GLY A 1 307 ? -16.485 1.708 36.021 1.00 75.62 307 GLY A C 1
ATOM 2356 O O . GLY A 1 307 ? -17.519 1.877 36.663 1.00 75.62 307 GLY A O 1
ATOM 2357 N N . LEU A 1 308 ? -15.751 2.746 35.598 1.00 82.75 308 LEU A N 1
ATOM 2358 C CA . LEU A 1 308 ? -16.196 4.144 35.672 1.00 82.75 308 LEU A CA 1
ATOM 2359 C C . LEU A 1 308 ? -16.776 4.592 34.322 1.00 82.75 308 LEU A C 1
ATOM 2361 O O . LEU A 1 308 ? -16.007 5.043 33.458 1.00 82.75 308 LEU A O 1
ATOM 2365 N N . PRO A 1 309 ? -18.105 4.503 34.124 1.00 84.50 309 PRO A N 1
ATOM 2366 C CA . PRO A 1 309 ? -18.740 4.848 32.858 1.00 84.50 309 PRO A CA 1
ATOM 2367 C C . PRO A 1 309 ? -18.569 6.330 32.506 1.00 84.50 309 PRO A C 1
ATOM 2369 O O . PRO A 1 309 ? -18.337 7.183 33.368 1.00 84.50 309 PRO A O 1
ATOM 2372 N N . ILE A 1 310 ? -18.740 6.642 31.222 1.00 89.81 310 ILE A N 1
ATOM 2373 C CA . ILE A 1 310 ? -18.909 8.019 30.747 1.00 89.81 310 ILE A CA 1
ATOM 2374 C C . ILE A 1 310 ? -20.404 8.274 30.571 1.00 89.81 310 ILE A C 1
ATOM 2376 O O . ILE A 1 310 ? -21.113 7.418 30.047 1.00 89.81 310 ILE A O 1
ATOM 2380 N N . ALA A 1 311 ? -20.885 9.456 30.949 1.00 88.62 311 ALA A N 1
ATOM 2381 C CA . ALA A 1 311 ? -22.254 9.879 30.664 1.00 88.62 311 ALA A CA 1
ATOM 2382 C C . ALA A 1 311 ? -22.284 11.190 29.873 1.00 88.62 311 ALA A C 1
ATOM 2384 O O . ALA A 1 311 ? -21.526 12.112 30.178 1.00 88.62 311 ALA A O 1
ATOM 2385 N N . SER A 1 312 ? -23.182 11.298 28.897 1.00 88.69 312 SER A N 1
ATOM 2386 C CA . SER A 1 312 ? -23.447 12.524 28.137 1.00 88.69 312 SER A CA 1
ATOM 2387 C C . SER A 1 312 ? -24.951 12.784 28.013 1.00 88.69 312 SER A C 1
ATOM 2389 O O . SER A 1 312 ? -25.770 11.870 28.101 1.00 88.69 312 SER A O 1
ATOM 2391 N N . SER A 1 313 ? -25.337 14.050 27.848 1.00 80.81 313 SER A N 1
ATOM 2392 C CA . SER A 1 313 ? -26.740 14.446 27.665 1.00 80.81 313 SER A CA 1
ATOM 2393 C C . SER A 1 313 ? -27.227 14.086 26.270 1.00 80.81 313 SER A C 1
ATOM 2395 O O . SER A 1 313 ? -28.332 13.586 26.117 1.00 80.81 313 SER A O 1
ATOM 2397 N N . LEU A 1 314 ? -26.391 14.331 25.270 1.00 80.69 314 LEU A N 1
ATOM 2398 C CA . LEU A 1 314 ? -26.601 14.023 23.863 1.00 80.69 314 LEU A CA 1
ATOM 2399 C C . LEU A 1 314 ? -25.267 13.536 23.283 1.00 80.69 314 LEU A C 1
ATOM 2401 O O . LEU A 1 314 ? -24.221 13.592 23.941 1.00 80.69 314 LEU A O 1
ATOM 2405 N N . TYR A 1 315 ? -25.282 13.064 22.043 1.00 78.38 315 TYR A N 1
ATOM 2406 C CA . TYR A 1 315 ? -24.048 12.864 21.290 1.00 78.38 315 TYR A CA 1
ATOM 2407 C C . TYR A 1 315 ? -23.377 14.213 20.979 1.00 78.38 315 TYR A C 1
ATOM 2409 O O . TYR A 1 315 ? -24.042 15.147 20.539 1.00 78.38 315 TYR A O 1
ATOM 2417 N N . GLY A 1 316 ? -22.066 14.318 21.220 1.00 65.81 316 GLY A N 1
ATOM 2418 C CA . GLY A 1 316 ? -21.277 15.539 20.994 1.00 65.81 316 GLY A CA 1
ATOM 2419 C C . GLY A 1 316 ? -21.304 16.567 22.136 1.00 65.81 316 GLY A C 1
ATOM 2420 O O . GLY A 1 316 ? -20.427 17.429 22.193 1.00 65.81 316 GLY A O 1
ATOM 2421 N N . ASP A 1 317 ? -22.238 16.448 23.083 1.00 78.50 317 ASP A N 1
ATOM 2422 C CA . ASP A 1 317 ? -22.316 17.315 24.264 1.00 78.50 317 ASP A CA 1
ATOM 2423 C C . ASP A 1 317 ? -21.184 17.045 25.272 1.00 78.50 317 ASP A C 1
ATOM 2425 O O . ASP A 1 317 ? -20.597 15.954 25.282 1.00 78.50 317 ASP A O 1
ATOM 2429 N N . PRO A 1 318 ? -20.881 18.003 26.175 1.00 77.25 318 PRO A N 1
ATOM 2430 C CA . PRO A 1 318 ? -19.947 17.755 27.257 1.00 77.25 318 PRO A CA 1
ATOM 2431 C C . PRO A 1 318 ? -20.368 16.533 28.072 1.00 77.25 318 PRO A C 1
ATOM 2433 O O . PRO A 1 318 ? -21.486 16.443 28.583 1.00 77.25 318 PRO A O 1
ATOM 2436 N N . ALA A 1 319 ? -19.438 15.598 28.205 1.00 89.94 319 ALA A N 1
ATOM 2437 C CA . ALA A 1 319 ? -19.640 14.370 28.946 1.00 89.94 319 ALA A CA 1
ATOM 2438 C C . ALA A 1 319 ? -19.014 14.477 30.340 1.00 89.94 319 ALA A C 1
ATOM 2440 O O . ALA A 1 319 ? -18.279 15.421 30.641 1.00 89.94 319 ALA A O 1
ATOM 2441 N N . ALA A 1 320 ? -19.287 13.507 31.202 1.00 90.12 320 ALA A N 1
ATOM 2442 C CA . ALA A 1 320 ? -18.666 13.401 32.513 1.00 90.12 320 ALA A CA 1
ATOM 2443 C C . ALA A 1 320 ? -18.181 11.974 32.788 1.00 90.12 320 ALA A C 1
ATOM 2445 O O . ALA A 1 320 ? -18.760 11.013 32.286 1.00 90.12 320 ALA A O 1
ATOM 2446 N N . GLN A 1 321 ? -17.135 11.856 33.606 1.00 90.81 321 GLN A N 1
ATOM 2447 C CA . GLN A 1 321 ? -16.607 10.603 34.154 1.00 90.81 321 GLN A CA 1
ATOM 2448 C C . GLN A 1 321 ? -16.186 10.826 35.608 1.00 90.81 321 GLN A C 1
ATOM 2450 O O . GLN A 1 321 ? -15.710 11.906 35.957 1.00 90.81 321 GLN A O 1
ATOM 2455 N N . ILE A 1 322 ? -16.350 9.827 36.473 1.00 86.06 322 ILE A N 1
ATOM 2456 C CA . ILE A 1 322 ? -15.910 9.930 37.869 1.00 86.06 322 ILE A CA 1
ATOM 2457 C C . ILE A 1 322 ? -14.378 9.931 37.958 1.00 86.06 322 ILE A C 1
ATOM 2459 O O . ILE A 1 322 ? -13.690 9.146 37.304 1.00 86.06 322 ILE A O 1
ATOM 2463 N N . SER A 1 323 ? -13.838 10.813 38.797 1.00 83.75 323 SER A N 1
ATOM 2464 C CA . SER A 1 323 ? -12.437 10.766 39.209 1.00 83.75 323 SER A CA 1
ATOM 2465 C C . SER A 1 323 ? -12.219 9.624 40.205 1.00 83.75 323 SER A C 1
ATOM 2467 O O . SER A 1 323 ? -12.792 9.678 41.295 1.00 83.75 323 SER A O 1
ATOM 2469 N N . PRO A 1 324 ? -11.339 8.645 39.933 1.00 75.50 324 PRO A N 1
ATOM 2470 C CA . PRO A 1 324 ? -11.020 7.605 40.914 1.00 75.50 324 PRO A CA 1
ATOM 2471 C C . PRO A 1 324 ? -10.321 8.167 42.162 1.00 75.50 324 PRO A C 1
ATOM 2473 O O . PRO A 1 324 ? -10.371 7.556 43.221 1.00 75.50 324 PRO A O 1
ATOM 2476 N N . LYS A 1 325 ? -9.674 9.339 42.059 1.00 78.31 325 LYS A N 1
ATOM 2477 C CA . LYS A 1 325 ? -8.945 9.963 43.174 1.00 78.31 325 LYS A CA 1
ATOM 2478 C C . LYS A 1 325 ? -9.865 10.725 44.127 1.00 78.31 325 LYS A C 1
ATOM 2480 O O . LYS A 1 325 ? -9.614 10.739 45.325 1.00 78.31 325 LYS A O 1
ATOM 2485 N N . THR A 1 326 ? -10.870 11.419 43.594 1.00 81.62 326 THR A N 1
ATOM 2486 C CA . THR A 1 326 ? -11.723 12.327 44.383 1.00 81.62 326 THR A CA 1
ATOM 2487 C C . THR A 1 326 ? -13.155 11.829 44.542 1.00 81.62 326 THR A C 1
ATOM 2489 O O . THR A 1 326 ? -13.874 12.359 45.378 1.00 81.62 326 THR A O 1
ATOM 2492 N N . GLY A 1 327 ? -13.593 10.854 43.741 1.00 76.06 327 GLY A N 1
ATOM 2493 C CA . GLY A 1 327 ? -14.986 10.399 43.694 1.00 76.06 327 GLY A CA 1
ATOM 2494 C C . GLY A 1 327 ? -15.953 11.400 43.052 1.00 76.06 327 GLY A C 1
ATOM 2495 O O . GLY A 1 327 ? -17.147 11.131 42.973 1.00 76.06 327 GLY A O 1
ATOM 2496 N N . GLU A 1 328 ? -15.461 12.543 42.570 1.00 83.56 328 GLU A N 1
ATOM 2497 C CA . GLU A 1 328 ? -16.292 13.614 42.017 1.00 83.56 328 GLU A CA 1
ATOM 2498 C C . GLU A 1 328 ? -16.355 13.564 40.475 1.00 83.56 328 GLU A C 1
ATOM 2500 O O . GLU A 1 328 ? -15.392 13.118 39.833 1.00 83.56 328 GLU A O 1
ATOM 2505 N N . PRO A 1 329 ? -17.461 14.022 39.848 1.00 84.75 329 PRO A N 1
ATOM 2506 C CA . PRO A 1 329 ? -17.592 14.075 38.395 1.00 84.75 329 PRO A CA 1
ATOM 2507 C C . PRO A 1 329 ? -16.599 15.051 37.766 1.00 84.75 329 PRO A C 1
ATOM 2509 O O . PRO A 1 329 ? -16.606 16.249 38.051 1.00 84.75 329 PRO A O 1
ATOM 2512 N N . MET A 1 330 ? -15.794 14.549 36.838 1.00 87.75 330 MET A N 1
ATOM 2513 C CA . MET A 1 330 ? -14.926 15.342 35.977 1.00 87.75 330 MET A CA 1
ATOM 2514 C C . MET A 1 330 ? -15.565 15.503 34.605 1.00 87.75 330 MET A C 1
ATOM 2516 O O . MET A 1 330 ? -16.055 14.537 34.023 1.00 87.75 330 MET A O 1
ATOM 2520 N N . GLN A 1 331 ? -15.539 16.722 34.072 1.00 89.62 331 GLN A N 1
ATOM 2521 C CA . GLN A 1 331 ? -16.008 16.991 32.718 1.00 89.62 331 GLN A CA 1
ATOM 2522 C C . GLN A 1 331 ? -15.004 16.457 31.692 1.00 89.62 331 GLN A C 1
ATOM 2524 O O . GLN A 1 331 ? -13.794 16.632 31.830 1.00 89.62 331 GLN A O 1
ATOM 2529 N N . LEU A 1 332 ? -15.524 15.826 30.647 1.00 87.75 332 LEU A N 1
ATOM 2530 C CA . LEU A 1 332 ? -14.788 15.365 29.482 1.00 87.75 332 LEU A CA 1
ATOM 2531 C C . LEU A 1 332 ? -15.203 16.190 28.264 1.00 87.75 332 LEU A C 1
ATOM 2533 O O . LEU A 1 332 ? -16.363 16.582 28.115 1.00 87.75 332 LEU A O 1
ATOM 2537 N N . ALA A 1 333 ? -14.251 16.425 27.364 1.00 86.06 333 ALA A N 1
ATOM 2538 C CA . ALA A 1 333 ? -14.550 17.035 26.078 1.00 86.06 333 ALA A CA 1
ATOM 2539 C C . ALA A 1 333 ? -15.467 16.106 25.262 1.00 86.06 333 ALA A C 1
ATOM 2541 O O . ALA A 1 333 ? -15.108 14.951 25.021 1.00 86.06 333 ALA A O 1
ATOM 2542 N N . GLY A 1 334 ? -16.615 16.615 24.803 1.00 85.19 334 GLY A N 1
ATOM 2543 C CA . GLY A 1 334 ? -17.548 15.857 23.957 1.00 85.19 334 GLY A CA 1
ATOM 2544 C C . GLY A 1 334 ? -16.883 15.332 22.680 1.00 85.19 334 GLY A C 1
ATOM 2545 O O . GLY A 1 334 ? -17.079 14.181 22.305 1.00 85.19 334 GLY A O 1
ATOM 2546 N N . SER A 1 335 ? -15.960 16.110 22.102 1.00 87.00 335 SER A N 1
ATOM 2547 C CA . SER A 1 335 ? -15.143 15.710 20.945 1.00 87.00 335 SER A CA 1
ATOM 2548 C C . SER A 1 335 ? -14.243 14.492 21.197 1.00 87.00 335 SER A C 1
ATOM 2550 O O . SER A 1 335 ? -13.843 13.810 20.255 1.00 87.00 335 SER A O 1
ATOM 2552 N N . ARG A 1 336 ? -13.894 14.190 22.456 1.00 88.94 336 ARG A N 1
ATOM 2553 C CA . ARG A 1 336 ? -13.159 12.964 22.802 1.00 88.94 336 ARG A CA 1
ATOM 2554 C C . ARG A 1 336 ? -14.090 11.757 22.796 1.00 88.94 336 ARG A C 1
ATOM 2556 O O . ARG A 1 336 ? -13.742 10.742 22.209 1.00 88.94 336 ARG A O 1
ATOM 2563 N N . VAL A 1 337 ? -15.270 11.887 23.398 1.00 90.00 337 VAL A N 1
ATOM 2564 C CA . VAL A 1 337 ? -16.297 10.831 23.391 1.00 90.00 337 VAL A CA 1
ATOM 2565 C C . VAL A 1 337 ? -16.726 10.522 21.959 1.00 90.00 337 VAL A C 1
ATOM 2567 O O . VAL A 1 337 ? -16.779 9.361 21.573 1.00 90.00 337 VAL A O 1
ATOM 2570 N N . GLN A 1 338 ? -16.918 11.560 21.145 1.00 89.50 338 GLN A N 1
ATOM 2571 C CA . GLN A 1 338 ? -17.213 11.427 19.725 1.00 89.50 338 GLN A CA 1
ATOM 2572 C C . GLN A 1 338 ? -16.142 10.620 18.980 1.00 89.50 338 GLN A C 1
ATOM 2574 O O . GLN A 1 338 ? -16.480 9.630 18.340 1.00 89.50 338 GLN A O 1
ATOM 2579 N N . ARG A 1 339 ? -14.859 10.986 19.112 1.00 89.88 339 ARG A N 1
ATOM 2580 C CA . ARG A 1 339 ? -13.754 10.261 18.457 1.00 89.88 339 ARG A CA 1
ATOM 2581 C C . ARG A 1 339 ? -13.632 8.810 18.919 1.00 89.88 339 ARG A C 1
ATOM 2583 O O . ARG A 1 339 ? -13.342 7.939 18.107 1.00 89.88 339 ARG A O 1
ATOM 2590 N N . LEU A 1 340 ? -13.838 8.549 20.210 1.00 91.19 340 LEU A N 1
ATOM 2591 C CA . LEU A 1 340 ? -13.830 7.190 20.755 1.00 91.19 340 LEU A CA 1
ATOM 2592 C C . LEU A 1 340 ? -14.983 6.352 20.193 1.00 91.19 340 LEU A C 1
ATOM 2594 O O . LEU A 1 340 ? -14.789 5.183 19.872 1.00 91.19 340 LEU A O 1
ATOM 2598 N N . PHE A 1 341 ? -16.168 6.944 20.051 1.00 91.25 341 PHE A N 1
ATOM 2599 C CA . PHE A 1 341 ? -17.317 6.256 19.478 1.00 91.25 341 PHE A CA 1
ATOM 2600 C C . PHE A 1 341 ? -17.131 5.989 17.982 1.00 91.25 341 PHE A C 1
ATOM 2602 O O . PHE A 1 341 ? -17.262 4.854 17.545 1.00 91.25 341 PHE A O 1
ATOM 2609 N N . GLU A 1 342 ? -16.760 7.008 17.202 1.00 90.56 342 GLU A N 1
ATOM 2610 C CA . GLU A 1 342 ? -16.500 6.884 15.760 1.00 90.56 342 GLU A CA 1
ATOM 2611 C C . GLU A 1 342 ? -15.410 5.848 15.448 1.00 90.56 342 GLU A C 1
ATOM 2613 O O . GLU A 1 342 ? -15.501 5.142 14.446 1.00 90.56 342 GLU A O 1
ATOM 2618 N N . GLY A 1 343 ? -14.409 5.728 16.326 1.00 88.88 343 GLY A N 1
ATOM 2619 C CA . GLY A 1 343 ? -13.357 4.716 16.237 1.00 88.88 343 GLY A CA 1
ATOM 2620 C C . GLY A 1 343 ? -13.782 3.299 16.639 1.00 88.88 343 GLY A C 1
ATOM 2621 O O . GLY A 1 343 ? -12.968 2.386 16.526 1.00 88.88 343 GLY A O 1
ATOM 2622 N N . GLY A 1 344 ? -15.018 3.098 17.112 1.00 90.56 344 GLY A N 1
ATOM 2623 C CA . GLY A 1 344 ? -15.508 1.802 17.588 1.00 90.56 344 GLY A CA 1
ATOM 2624 C C . GLY A 1 344 ? -14.923 1.372 18.937 1.00 90.56 344 GLY A C 1
ATOM 2625 O O . GLY A 1 344 ? -14.862 0.184 19.221 1.00 90.56 344 GLY A O 1
ATOM 2626 N N . ILE A 1 345 ? -14.451 2.305 19.767 1.00 91.38 345 ILE A N 1
ATOM 2627 C CA . ILE A 1 345 ? -13.788 2.002 21.051 1.00 91.38 345 ILE A CA 1
ATOM 2628 C C . ILE A 1 345 ? -14.790 1.964 22.208 1.00 91.38 345 ILE A C 1
ATOM 2630 O O . ILE A 1 345 ? -14.639 1.205 23.166 1.00 91.38 345 ILE A O 1
ATOM 2634 N N . ILE A 1 346 ? -15.813 2.809 22.131 1.00 90.31 346 ILE A N 1
ATOM 2635 C CA . ILE A 1 346 ? -16.913 2.838 23.091 1.00 90.31 346 ILE A CA 1
ATOM 2636 C C . ILE A 1 346 ? -18.235 2.623 22.368 1.00 90.31 346 ILE A C 1
ATOM 2638 O O . ILE A 1 346 ? -18.348 2.902 21.178 1.00 90.31 346 ILE A O 1
ATOM 2642 N N . GLU A 1 347 ? -19.242 2.172 23.101 1.00 87.69 347 GLU A N 1
ATOM 2643 C CA . GLU A 1 347 ? -20.608 2.002 22.612 1.00 87.69 347 GLU A CA 1
ATOM 2644 C C . GLU A 1 347 ? -21.623 2.520 23.640 1.00 87.69 347 GLU A C 1
ATOM 2646 O O . GLU A 1 347 ? -21.320 2.558 24.841 1.00 87.69 347 GLU A O 1
ATOM 2651 N N . PRO A 1 348 ? -22.823 2.953 23.210 1.00 86.00 348 PRO A N 1
ATOM 2652 C CA . PRO A 1 348 ? -23.894 3.247 24.147 1.00 86.00 348 PRO A CA 1
ATOM 2653 C C . PRO A 1 348 ? -24.326 1.943 24.821 1.00 86.00 348 PRO A C 1
ATOM 2655 O O . PRO A 1 348 ? -24.675 0.984 24.146 1.00 86.00 348 PRO A O 1
ATOM 2658 N N . VAL A 1 349 ? -24.338 1.911 26.151 1.00 81.31 349 VAL A N 1
ATOM 2659 C CA . VAL A 1 349 ? -24.804 0.748 26.935 1.00 81.31 349 VAL A CA 1
ATOM 2660 C C . VAL A 1 349 ? -26.130 1.018 27.637 1.00 81.31 349 VAL A C 1
ATOM 2662 O O . VAL A 1 349 ? -26.834 0.088 28.021 1.00 81.31 349 VAL A O 1
ATOM 2665 N N . TRP A 1 350 ? -26.507 2.291 27.763 1.00 80.19 350 TRP A N 1
ATOM 2666 C CA . TRP A 1 350 ? -27.830 2.705 28.216 1.00 80.19 350 TRP A CA 1
ATOM 2667 C C . TRP A 1 350 ? -28.200 4.063 27.626 1.00 80.19 350 TRP A C 1
ATOM 2669 O O . TRP A 1 350 ? -27.354 4.955 27.526 1.00 80.19 350 TRP A O 1
ATOM 2679 N N . TRP A 1 351 ? -29.469 4.214 27.247 1.00 80.31 351 TRP A N 1
ATOM 2680 C CA . TRP A 1 351 ? -30.033 5.456 26.729 1.00 80.31 351 TRP A CA 1
ATOM 2681 C C . TRP A 1 351 ? -31.571 5.446 26.788 1.00 80.31 351 TRP A C 1
ATOM 2683 O O . TRP A 1 351 ? -32.189 4.406 27.049 1.00 80.31 351 TRP A O 1
ATOM 2693 N N . ARG A 1 352 ? -32.199 6.607 26.555 1.00 76.12 352 ARG A N 1
ATOM 2694 C CA . ARG A 1 352 ? -33.647 6.722 26.293 1.00 76.12 352 ARG A CA 1
ATOM 2695 C C . ARG A 1 352 ? -33.888 7.338 24.921 1.00 76.12 352 ARG A C 1
ATOM 2697 O O . ARG A 1 352 ? -33.083 8.147 24.462 1.00 76.12 352 ARG A O 1
ATOM 2704 N N . ASP A 1 353 ? -34.996 6.968 24.286 1.00 75.00 353 ASP A N 1
ATOM 2705 C CA . ASP A 1 353 ? -35.424 7.620 23.051 1.00 75.00 353 ASP A CA 1
ATOM 2706 C C . ASP A 1 353 ? -35.945 9.026 23.378 1.00 75.00 353 ASP A C 1
ATOM 2708 O O . ASP A 1 353 ? -36.931 9.201 24.101 1.00 75.00 353 ASP A O 1
ATOM 2712 N N . ARG A 1 354 ? -35.267 10.035 22.830 1.00 74.19 354 ARG A N 1
ATOM 2713 C CA . ARG A 1 354 ? -35.606 11.455 22.949 1.00 74.19 354 ARG A CA 1
ATOM 2714 C C . ARG A 1 354 ? -37.027 11.752 22.467 1.00 74.19 354 ARG A C 1
ATOM 2716 O O . ARG A 1 354 ? -37.637 12.717 22.924 1.00 74.19 354 ARG A O 1
ATOM 2723 N N . TYR A 1 355 ? -37.547 10.940 21.549 1.00 72.06 355 TYR A N 1
ATOM 2724 C CA . TYR A 1 355 ? -38.831 11.131 20.888 1.00 72.06 355 TYR A CA 1
ATOM 2725 C C . TYR A 1 355 ? -39.840 10.015 21.185 1.00 72.06 355 TYR A C 1
ATOM 2727 O O . TYR A 1 355 ? -40.840 9.930 20.478 1.00 72.06 355 TYR A O 1
ATOM 2735 N N . ALA A 1 356 ? -39.648 9.222 22.249 1.00 63.94 356 ALA A N 1
ATOM 2736 C CA . ALA A 1 356 ? -40.519 8.094 22.618 1.00 63.94 356 ALA A CA 1
ATOM 2737 C C . ALA A 1 356 ? -42.031 8.424 22.670 1.00 63.94 356 ALA A C 1
ATOM 2739 O O . ALA A 1 356 ? -42.868 7.541 22.515 1.00 63.94 356 ALA A O 1
ATOM 2740 N N . ALA A 1 357 ? -42.395 9.693 22.887 1.00 55.47 357 ALA A N 1
ATOM 2741 C CA . ALA A 1 357 ? -43.778 10.170 22.936 1.00 55.47 357 ALA A CA 1
ATOM 2742 C C . ALA A 1 357 ? -44.387 10.532 21.561 1.00 55.47 357 ALA A C 1
ATOM 2744 O O . ALA A 1 357 ? -45.485 11.086 21.520 1.00 55.47 357 ALA A O 1
ATOM 2745 N N . ARG A 1 358 ? -43.693 10.283 20.440 1.00 57.03 358 ARG A N 1
ATOM 2746 C CA . ARG A 1 358 ? -44.164 10.625 19.088 1.00 57.03 358 ARG A CA 1
ATOM 2747 C C . ARG A 1 358 ? -44.754 9.404 18.361 1.00 57.03 358 ARG A C 1
ATOM 2749 O O . ARG A 1 358 ? -43.996 8.535 17.937 1.00 57.03 358 ARG A O 1
ATOM 2756 N N . PRO A 1 359 ? -46.087 9.330 18.191 1.00 52.47 359 PRO A N 1
ATOM 2757 C CA . PRO A 1 359 ? -46.763 8.177 17.588 1.00 52.47 359 PRO A CA 1
ATOM 2758 C C . PRO A 1 359 ? -46.603 8.061 16.058 1.00 52.47 359 PRO A C 1
ATOM 2760 O O . PRO A 1 359 ? -47.040 7.072 15.482 1.00 52.47 359 PRO A O 1
ATOM 2763 N N . ASP A 1 360 ? -45.996 9.044 15.387 1.00 55.62 360 ASP A N 1
ATOM 2764 C CA . ASP A 1 360 ? -45.854 9.129 13.925 1.00 55.62 360 ASP A CA 1
ATOM 2765 C C . ASP A 1 360 ? -44.539 8.539 13.379 1.00 55.62 360 ASP A C 1
ATOM 2767 O O . ASP A 1 360 ? -44.321 8.515 12.165 1.00 55.62 360 ASP A O 1
ATOM 2771 N N . ARG A 1 361 ? -43.643 8.048 14.246 1.00 56.78 361 ARG A N 1
ATOM 2772 C CA . ARG A 1 361 ? -42.303 7.618 13.833 1.00 56.78 361 ARG A CA 1
ATOM 2773 C C . ARG A 1 361 ? -42.237 6.115 13.542 1.00 56.78 361 ARG A C 1
ATOM 2775 O O . ARG A 1 361 ? -42.299 5.286 14.439 1.00 56.78 361 ARG A O 1
ATOM 2782 N N . THR A 1 362 ? -42.030 5.771 12.273 1.00 54.38 362 THR A N 1
ATOM 2783 C CA . THR A 1 362 ? -41.897 4.394 11.754 1.00 54.38 362 THR A CA 1
ATOM 2784 C C . THR A 1 362 ? -40.441 3.945 11.554 1.00 54.38 362 THR A C 1
ATOM 2786 O O . THR A 1 362 ? -40.169 3.067 10.734 1.00 54.38 362 THR A O 1
ATOM 2789 N N . LEU A 1 363 ? -39.470 4.533 12.266 1.00 52.69 363 LEU A N 1
ATOM 2790 C CA . LEU A 1 363 ? -38.071 4.107 12.139 1.00 52.69 363 LEU A CA 1
ATOM 2791 C C . LEU A 1 363 ? -37.817 2.832 12.967 1.00 52.69 363 LEU A C 1
ATOM 2793 O O . LEU A 1 363 ? -38.027 2.852 14.177 1.00 52.69 363 LEU A O 1
ATOM 2797 N N . PRO A 1 364 ? -37.342 1.731 12.351 1.00 53.41 364 PRO A N 1
ATOM 2798 C CA . PRO A 1 364 ? -37.188 0.440 13.027 1.00 53.41 364 PRO A CA 1
ATOM 2799 C C . PRO A 1 364 ? -35.997 0.373 14.002 1.00 53.41 364 PRO A C 1
ATOM 2801 O O . PRO A 1 364 ? -35.931 -0.557 14.797 1.00 53.41 364 PRO A O 1
ATOM 2804 N N . VAL A 1 365 ? -35.056 1.329 13.950 1.00 59.59 365 VAL A N 1
ATOM 2805 C CA . VAL A 1 365 ? -33.906 1.446 14.866 1.00 59.59 365 VAL A CA 1
ATOM 2806 C C . VAL A 1 365 ? -33.621 2.939 15.110 1.00 59.59 365 VAL A C 1
ATOM 2808 O O . VAL A 1 365 ? -33.578 3.694 14.135 1.00 59.59 365 VAL A O 1
ATOM 2811 N N . PRO A 1 366 ? -33.424 3.391 16.361 1.00 64.56 366 PRO A N 1
ATOM 2812 C CA . PRO A 1 366 ? -33.103 4.787 16.646 1.00 64.56 366 PRO A CA 1
ATOM 2813 C C . PRO A 1 366 ? -31.667 5.120 16.230 1.00 64.56 366 PRO A C 1
ATOM 2815 O O . PRO A 1 366 ? -30.741 4.337 16.447 1.00 64.56 366 PRO A O 1
ATOM 2818 N N . SER A 1 367 ? -31.477 6.291 15.622 1.00 76.75 367 SER A N 1
ATOM 2819 C CA . SER A 1 367 ? -30.145 6.816 15.316 1.00 76.75 367 SER A CA 1
ATOM 2820 C C . SER A 1 367 ? -29.485 7.358 16.582 1.00 76.75 367 SER A C 1
ATOM 2822 O O . SER A 1 367 ? -30.165 7.690 17.552 1.00 76.75 367 SER A O 1
ATOM 2824 N N . LEU A 1 368 ? -28.162 7.529 16.577 1.00 80.06 368 LEU A N 1
ATOM 2825 C CA . LEU A 1 368 ? -27.443 8.068 17.738 1.00 80.06 368 LEU A CA 1
ATOM 2826 C C . LEU A 1 368 ? -27.947 9.455 18.187 1.00 80.06 368 LEU A C 1
ATOM 2828 O O . LEU A 1 368 ? -27.894 9.796 19.366 1.00 80.06 368 LEU A O 1
ATOM 2832 N N . HIS A 1 369 ? -28.468 10.254 17.255 1.00 79.62 369 HIS A N 1
ATOM 2833 C CA . HIS A 1 369 ? -29.020 11.583 17.533 1.00 79.62 369 HIS A CA 1
ATOM 2834 C C . HIS A 1 369 ? -30.400 11.547 18.212 1.00 79.62 369 HIS A C 1
ATOM 2836 O O . HIS A 1 369 ? -30.855 12.564 18.740 1.00 79.62 369 HIS A O 1
ATOM 2842 N N . ASP A 1 370 ? -31.047 10.381 18.225 1.00 77.88 370 ASP A N 1
ATOM 2843 C CA . ASP A 1 370 ? -32.335 10.147 18.878 1.00 77.88 370 ASP A CA 1
ATOM 2844 C C . ASP A 1 370 ? -32.178 9.752 20.353 1.00 77.88 370 ASP A C 1
ATOM 2846 O O . ASP A 1 370 ? -33.166 9.505 21.038 1.00 77.88 370 ASP A O 1
ATOM 2850 N N . MET A 1 371 ? -30.948 9.690 20.866 1.00 80.69 371 MET A N 1
ATOM 2851 C CA . MET A 1 371 ? -30.640 9.093 22.164 1.00 80.69 371 MET A CA 1
ATOM 2852 C C . MET A 1 371 ? -30.309 10.154 23.199 1.00 80.69 371 MET A C 1
ATOM 2854 O O . MET A 1 371 ? -29.411 10.974 23.002 1.00 80.69 371 MET A O 1
ATOM 2858 N N . GLN A 1 372 ? -31.024 10.125 24.323 1.00 80.44 372 GLN A N 1
ATOM 2859 C CA . GLN A 1 372 ? -30.799 11.041 25.432 1.00 80.44 372 GLN A CA 1
ATOM 2860 C C . GLN A 1 372 ? -31.369 10.512 26.756 1.00 80.44 372 GLN A C 1
ATOM 2862 O O . GLN A 1 372 ? -32.550 10.183 26.815 1.00 80.44 372 GLN A O 1
ATOM 2867 N N . PRO A 1 373 ? -30.609 10.535 27.862 1.00 74.00 373 PRO A N 1
ATOM 2868 C CA . PRO A 1 373 ? -29.163 10.737 27.939 1.00 74.00 373 PRO A CA 1
ATOM 2869 C C . PRO A 1 373 ? -28.422 9.431 27.614 1.00 74.00 373 PRO A C 1
ATOM 2871 O O . PRO A 1 373 ? -29.052 8.381 27.582 1.00 74.00 373 PRO A O 1
ATOM 2874 N N . ILE A 1 374 ? -27.111 9.475 27.361 1.00 84.94 374 ILE A N 1
ATOM 2875 C CA . ILE A 1 374 ? -26.320 8.310 26.927 1.00 84.94 374 ILE A CA 1
ATOM 2876 C C . ILE A 1 374 ? -25.281 7.956 27.991 1.00 84.94 374 ILE A C 1
ATOM 2878 O O . ILE A 1 374 ? -24.508 8.810 28.428 1.00 84.94 374 ILE A O 1
ATOM 2882 N N . VAL A 1 375 ? -25.238 6.685 28.383 1.00 85.75 375 VAL A N 1
ATOM 2883 C CA . VAL A 1 375 ? -24.135 6.097 29.150 1.00 85.75 375 VAL A CA 1
ATOM 2884 C C . VAL A 1 375 ? -23.310 5.230 28.209 1.00 85.75 375 VAL A C 1
ATOM 2886 O O . VAL A 1 375 ? -23.859 4.401 27.482 1.00 85.75 375 VAL A O 1
ATOM 2889 N N . TRP A 1 376 ? -21.996 5.422 28.237 1.00 88.25 376 TRP A N 1
ATOM 2890 C CA . TRP A 1 376 ? -21.043 4.757 27.358 1.00 88.25 376 TRP A CA 1
ATOM 2891 C C . TRP A 1 376 ? -20.243 3.690 28.108 1.00 88.25 376 TRP A C 1
ATOM 2893 O O . TRP A 1 376 ? -19.803 3.920 29.239 1.00 88.25 376 TRP A O 1
ATOM 2903 N N . GLY A 1 377 ? -20.027 2.555 27.447 1.00 85.38 377 GLY A N 1
ATOM 2904 C CA . GLY A 1 377 ? -19.153 1.464 27.880 1.00 85.38 377 GLY A CA 1
ATOM 2905 C C . GLY A 1 377 ? -18.103 1.124 26.825 1.00 85.38 377 GLY A C 1
ATOM 2906 O O . GLY A 1 377 ? -18.084 1.728 25.754 1.00 85.38 377 GLY A O 1
ATOM 2907 N N . LEU A 1 378 ? -17.210 0.184 27.139 1.00 88.19 378 LEU A N 1
ATOM 2908 C CA . LEU A 1 378 ? -16.186 -0.287 26.202 1.00 88.19 378 LEU A CA 1
ATOM 2909 C C . LEU A 1 378 ? -16.773 -1.312 25.231 1.00 88.19 378 LEU A C 1
ATOM 2911 O O . LEU A 1 378 ? -17.524 -2.194 25.643 1.00 88.19 378 LEU A O 1
ATOM 2915 N N . THR A 1 379 ? -16.368 -1.227 23.967 1.00 88.31 379 THR A N 1
ATOM 2916 C CA . THR A 1 379 ? -16.501 -2.332 23.008 1.00 88.31 379 THR A CA 1
ATOM 2917 C C . THR A 1 379 ? -15.440 -3.407 23.279 1.00 88.31 379 THR A C 1
ATOM 2919 O O . THR A 1 379 ? -14.592 -3.248 24.165 1.00 88.31 379 THR A O 1
ATOM 2922 N N . ALA A 1 380 ? -15.429 -4.487 22.489 1.00 86.62 380 ALA A N 1
ATOM 2923 C CA . ALA A 1 380 ? -14.333 -5.458 22.512 1.00 86.62 380 ALA A CA 1
ATOM 2924 C C . ALA A 1 380 ? -12.990 -4.779 22.186 1.00 86.62 380 ALA A C 1
ATOM 2926 O O . ALA A 1 380 ? -12.023 -4.943 22.936 1.00 86.62 380 ALA A O 1
ATOM 2927 N N . THR A 1 381 ? -12.975 -3.926 21.154 1.00 89.12 381 THR A N 1
ATOM 2928 C CA . THR A 1 381 ? -11.813 -3.099 20.791 1.00 89.12 381 THR A CA 1
ATOM 2929 C C . THR A 1 381 ? -11.334 -2.245 21.966 1.00 89.12 381 THR A C 1
ATOM 2931 O O . THR A 1 381 ? -10.145 -2.221 22.288 1.00 89.12 381 THR A O 1
ATOM 2934 N N . GLY A 1 382 ? -12.251 -1.541 22.639 1.00 89.50 382 GLY A N 1
ATOM 2935 C CA . GLY A 1 382 ? -11.900 -0.667 23.757 1.00 89.50 382 GLY A CA 1
ATOM 2936 C C . GLY A 1 382 ? -11.424 -1.400 25.004 1.00 89.50 382 GLY A C 1
ATOM 2937 O O . GLY A 1 382 ? -10.521 -0.913 25.686 1.00 89.50 382 GLY A O 1
ATOM 2938 N N . ALA A 1 383 ? -11.989 -2.572 25.295 1.00 87.31 383 ALA A N 1
ATOM 2939 C CA . ALA A 1 383 ? -11.545 -3.417 26.398 1.00 87.31 383 ALA A CA 1
ATOM 2940 C C . ALA A 1 383 ? -10.123 -3.941 26.166 1.00 87.31 383 ALA A C 1
ATOM 2942 O O . ALA A 1 383 ? -9.281 -3.822 27.054 1.00 87.31 383 ALA A O 1
ATOM 2943 N N . ALA A 1 384 ? -9.841 -4.443 24.961 1.00 86.25 384 ALA A N 1
ATOM 2944 C CA . ALA A 1 384 ? -8.508 -4.886 24.570 1.00 86.25 384 ALA A CA 1
ATOM 2945 C C . ALA A 1 384 ? -7.486 -3.739 24.647 1.00 86.25 384 ALA A C 1
ATOM 2947 O O . ALA A 1 384 ? -6.414 -3.901 25.225 1.00 86.25 384 ALA A O 1
ATOM 2948 N N . LEU A 1 385 ? -7.854 -2.543 24.175 1.00 87.25 385 LEU A N 1
ATOM 2949 C CA . LEU A 1 385 ? -7.020 -1.345 24.282 1.00 87.25 385 LEU A CA 1
ATOM 2950 C C . LEU A 1 385 ? -6.686 -0.948 25.720 1.00 87.25 385 LEU A C 1
ATOM 2952 O O . LEU A 1 385 ? -5.549 -0.581 26.011 1.00 87.25 385 LEU A O 1
ATOM 2956 N N . ALA A 1 386 ? -7.671 -0.988 26.617 1.00 85.19 386 ALA A N 1
ATOM 2957 C CA . ALA A 1 386 ? -7.465 -0.640 28.019 1.00 85.19 386 ALA A CA 1
ATOM 2958 C C . ALA A 1 386 ? -6.547 -1.638 28.749 1.00 85.19 386 ALA A C 1
ATOM 2960 O O . ALA A 1 386 ? -5.873 -1.252 29.703 1.00 85.19 386 ALA A O 1
ATOM 2961 N N . GLU A 1 387 ? -6.513 -2.888 28.279 1.00 83.56 387 GLU A N 1
ATOM 2962 C CA . GLU A 1 387 ? -5.637 -3.967 28.753 1.00 83.56 387 GLU A CA 1
ATOM 2963 C C . GLU A 1 387 ? -4.309 -4.053 27.979 1.00 83.56 387 GLU A C 1
ATOM 2965 O O . GLU A 1 387 ? -3.531 -4.971 28.217 1.00 83.56 387 GLU A O 1
ATOM 2970 N N . GLU A 1 388 ? -4.042 -3.115 27.062 1.00 82.94 388 GLU A N 1
ATOM 2971 C CA . GLU A 1 388 ? -2.834 -3.080 26.218 1.00 82.94 388 GLU A CA 1
ATOM 2972 C C . GLU A 1 388 ? -2.678 -4.323 25.306 1.00 82.94 388 GLU A C 1
ATOM 2974 O O . GLU A 1 388 ? -1.584 -4.656 24.856 1.00 82.94 388 GLU A O 1
ATOM 2979 N N . ARG A 1 389 ? -3.794 -4.987 24.969 1.00 81.94 389 ARG A N 1
ATOM 2980 C CA . ARG A 1 389 ? -3.880 -6.113 24.021 1.00 81.94 389 ARG A CA 1
ATOM 2981 C C . ARG A 1 389 ? -4.130 -5.610 22.594 1.00 81.94 389 ARG A C 1
ATOM 2983 O O . ARG A 1 389 ? -5.249 -5.659 22.086 1.00 81.94 389 ARG A O 1
ATOM 2990 N N . PHE A 1 390 ? -3.098 -5.065 21.949 1.00 78.88 390 PHE A N 1
ATOM 2991 C CA . PHE A 1 390 ? -3.244 -4.367 20.659 1.00 78.88 390 PHE A CA 1
ATOM 2992 C C . PHE A 1 390 ? -3.674 -5.263 19.491 1.00 78.88 390 PHE A C 1
ATOM 2994 O O . PHE A 1 390 ? -4.403 -4.799 18.614 1.00 78.88 390 PHE A O 1
ATOM 3001 N N . GLU A 1 391 ? -3.263 -6.531 19.487 1.00 74.25 391 GLU A N 1
ATOM 3002 C CA . GLU A 1 391 ? -3.655 -7.503 18.460 1.00 74.25 391 GLU A CA 1
ATOM 3003 C C . GLU A 1 391 ? -5.165 -7.770 18.507 1.00 74.25 391 GLU A C 1
ATOM 3005 O O . GLU A 1 391 ? -5.856 -7.543 17.514 1.00 74.25 391 GLU A O 1
ATOM 3010 N N . ASP A 1 392 ? -5.695 -8.115 19.683 1.00 80.88 392 ASP A N 1
ATOM 3011 C CA . ASP A 1 392 ? -7.129 -8.345 19.910 1.00 80.88 392 ASP A CA 1
ATOM 3012 C C . ASP A 1 392 ? -7.980 -7.113 19.546 1.00 80.88 392 ASP A C 1
ATOM 3014 O O . ASP A 1 392 ? -9.075 -7.222 18.981 1.00 80.88 392 ASP A O 1
ATOM 3018 N N . ALA A 1 393 ? -7.460 -5.914 19.837 1.00 83.62 393 ALA A N 1
ATOM 3019 C CA . ALA A 1 393 ? -8.094 -4.664 19.436 1.00 83.62 393 ALA A CA 1
ATOM 3020 C C . ALA A 1 393 ? -8.129 -4.517 17.906 1.00 83.62 393 ALA A C 1
ATOM 3022 O O . ALA A 1 393 ? -9.164 -4.161 17.344 1.00 83.62 393 ALA A O 1
ATOM 3023 N N . ALA A 1 394 ? -7.029 -4.816 17.211 1.00 81.62 394 ALA A N 1
ATOM 3024 C CA . ALA A 1 394 ? -6.969 -4.739 15.754 1.00 81.62 394 ALA A CA 1
ATOM 3025 C C . ALA A 1 394 ? -7.907 -5.749 15.067 1.00 81.62 394 ALA A C 1
ATOM 3027 O O . ALA A 1 394 ? -8.440 -5.449 13.996 1.00 81.62 394 ALA A O 1
ATOM 3028 N N . GLU A 1 395 ? -8.156 -6.915 15.673 1.00 81.88 395 GLU A N 1
ATOM 3029 C CA . GLU A 1 395 ? -9.074 -7.918 15.118 1.00 81.88 395 GLU A CA 1
ATOM 3030 C C . GLU A 1 395 ? -10.535 -7.451 15.081 1.00 81.88 395 GLU A C 1
ATOM 3032 O O . GLU A 1 395 ? -11.260 -7.761 14.130 1.00 81.88 395 GLU A O 1
ATOM 3037 N N . THR A 1 396 ? -10.957 -6.695 16.096 1.00 85.69 396 THR A N 1
ATOM 3038 C CA . THR A 1 396 ? -12.358 -6.299 16.322 1.00 85.69 396 THR A CA 1
ATOM 3039 C C . THR A 1 396 ? -12.677 -4.872 15.861 1.00 85.69 396 THR A C 1
ATOM 3041 O O . THR A 1 396 ? -13.829 -4.573 15.530 1.00 85.69 396 THR A O 1
ATOM 3044 N N . GLN A 1 397 ? -11.660 -4.013 15.710 1.00 87.88 397 GLN A N 1
ATOM 3045 C CA . GLN A 1 397 ? -11.824 -2.584 15.416 1.00 87.88 397 GLN A CA 1
ATOM 3046 C C . GLN A 1 397 ? -12.646 -2.290 14.160 1.00 87.88 397 GLN A C 1
ATOM 3048 O O . GLN A 1 397 ? -13.492 -1.396 14.179 1.00 87.88 397 GLN A O 1
ATOM 3053 N N . ALA A 1 398 ? -12.428 -3.023 13.066 1.00 85.81 398 ALA A N 1
ATOM 3054 C CA . ALA A 1 398 ? -13.139 -2.755 11.816 1.00 85.81 398 ALA A CA 1
ATOM 3055 C C . ALA A 1 398 ? -14.653 -2.998 11.951 1.00 85.81 398 ALA A C 1
ATOM 3057 O O . ALA A 1 398 ? -15.459 -2.251 11.393 1.00 85.81 398 ALA A O 1
ATOM 3058 N N . GLU A 1 399 ? -15.044 -4.034 12.696 1.00 87.00 399 GLU A N 1
ATOM 3059 C CA . GLU A 1 399 ? -16.448 -4.376 12.919 1.00 87.00 399 GLU A CA 1
ATOM 3060 C C . GLU A 1 399 ? -17.110 -3.411 13.912 1.00 87.00 399 GLU A C 1
ATOM 3062 O O . GLU A 1 399 ? -18.230 -2.941 13.675 1.00 87.00 399 GLU A O 1
ATOM 3067 N N . ASP A 1 400 ? -16.409 -3.060 14.991 1.00 88.62 400 ASP A N 1
ATOM 3068 C CA . ASP A 1 400 ? -16.906 -2.111 15.988 1.00 88.62 400 ASP A CA 1
ATOM 3069 C C . ASP A 1 400 ? -17.061 -0.700 15.390 1.00 88.62 400 ASP A C 1
ATOM 3071 O O . ASP A 1 400 ? -18.095 -0.053 15.575 1.00 88.62 400 ASP A O 1
ATOM 3075 N N . ALA A 1 401 ? -16.102 -0.243 14.576 1.00 89.19 401 ALA A N 1
ATOM 3076 C CA . ALA A 1 401 ? -16.185 1.041 13.876 1.00 89.19 401 ALA A CA 1
ATOM 3077 C C . ALA A 1 401 ? -17.295 1.056 12.808 1.00 89.19 401 ALA A C 1
ATOM 3079 O O . ALA A 1 401 ? -18.013 2.050 12.655 1.00 89.19 401 ALA A O 1
ATOM 3080 N N . ALA A 1 402 ? -17.495 -0.053 12.084 1.00 87.69 402 ALA A N 1
ATOM 3081 C CA . ALA A 1 402 ? -18.613 -0.188 11.149 1.00 87.69 402 ALA A CA 1
ATOM 3082 C C . ALA A 1 402 ? -19.964 -0.131 11.876 1.00 87.69 402 ALA A C 1
ATOM 3084 O O . ALA A 1 402 ? -20.899 0.519 11.396 1.00 87.69 402 ALA A O 1
ATOM 3085 N N . THR A 1 403 ? -20.044 -0.755 13.055 1.00 85.69 403 THR A N 1
ATOM 3086 C CA . THR A 1 403 ? -21.213 -0.674 13.933 1.00 85.69 403 THR A CA 1
ATOM 3087 C C . THR A 1 403 ? -21.462 0.780 14.321 1.00 85.69 403 THR A C 1
ATOM 3089 O O . THR A 1 403 ? -22.536 1.297 14.021 1.00 85.69 403 THR A O 1
ATOM 3092 N N . ALA A 1 404 ? -20.472 1.487 14.874 1.00 87.44 404 ALA A N 1
ATOM 3093 C CA . ALA A 1 404 ? -20.602 2.902 15.231 1.00 87.44 404 ALA A CA 1
ATOM 3094 C C . ALA A 1 404 ? -21.066 3.773 14.048 1.00 87.44 404 ALA A C 1
ATOM 3096 O O . ALA A 1 404 ? -21.997 4.571 14.180 1.00 87.44 404 ALA A O 1
ATOM 3097 N N . SER A 1 405 ? -20.500 3.563 12.856 1.00 87.56 405 SER A N 1
ATOM 3098 C CA . SER A 1 405 ? -20.915 4.265 11.635 1.00 87.56 405 SER A CA 1
ATOM 3099 C C . SER A 1 405 ? -22.391 4.033 11.285 1.00 87.56 405 SER A C 1
ATOM 3101 O O . SER A 1 405 ? -23.076 4.954 10.829 1.00 87.56 405 SER A O 1
ATOM 3103 N N . ALA A 1 406 ? -22.910 2.824 11.513 1.00 84.06 406 ALA A N 1
ATOM 3104 C CA . ALA A 1 406 ? -24.318 2.513 11.291 1.00 84.06 406 ALA A CA 1
ATOM 3105 C C . ALA A 1 406 ? -25.243 3.272 12.261 1.00 84.06 406 ALA A C 1
ATOM 3107 O O . ALA A 1 406 ? -26.252 3.811 11.804 1.00 84.06 406 ALA A O 1
ATOM 3108 N N . TRP A 1 407 ? -24.867 3.409 13.541 1.00 82.62 407 TRP A N 1
ATOM 3109 C CA . TRP A 1 407 ? -25.604 4.228 14.522 1.00 82.62 407 TRP A CA 1
ATOM 3110 C C . TRP A 1 407 ? -25.649 5.709 14.124 1.00 82.62 407 TRP A C 1
ATOM 3112 O O . TRP A 1 407 ? -26.713 6.327 14.179 1.00 82.62 407 TRP A O 1
ATOM 3122 N N . ILE A 1 408 ? -24.516 6.274 13.685 1.00 83.75 408 ILE A N 1
ATOM 3123 C CA . ILE A 1 408 ? -24.422 7.683 13.250 1.00 83.75 408 ILE A CA 1
ATOM 3124 C C . ILE A 1 408 ? -25.323 7.930 12.039 1.00 83.75 408 ILE A C 1
ATOM 3126 O O . ILE A 1 408 ? -26.023 8.934 11.962 1.00 83.75 408 ILE A O 1
ATOM 3130 N N . ARG A 1 409 ? -25.328 6.994 11.086 1.00 81.69 409 ARG A N 1
ATOM 3131 C CA . ARG A 1 409 ? -26.087 7.116 9.834 1.00 81.69 409 ARG A CA 1
ATOM 3132 C C . ARG A 1 409 ? -27.552 6.685 9.953 1.00 81.69 409 ARG A C 1
ATOM 3134 O O . ARG A 1 409 ? -28.242 6.699 8.937 1.00 81.69 409 ARG A O 1
ATOM 3141 N N . GLY A 1 410 ? -28.009 6.250 11.131 1.00 71.44 410 GLY A N 1
ATOM 3142 C CA . GLY A 1 410 ? -29.363 5.720 11.328 1.00 71.44 410 GLY A CA 1
ATOM 3143 C C . GLY A 1 410 ? -29.676 4.507 10.440 1.00 71.44 410 GLY A C 1
ATOM 3144 O O . GLY A 1 410 ? -30.796 4.361 9.955 1.00 71.44 410 GLY A O 1
ATOM 3145 N N . ARG A 1 411 ? -28.674 3.667 10.150 1.00 69.38 411 ARG A N 1
ATOM 3146 C CA . ARG A 1 411 ? -28.831 2.447 9.337 1.00 69.38 411 ARG A CA 1
ATOM 3147 C C . ARG A 1 411 ? -29.170 1.253 10.229 1.00 69.38 411 ARG A C 1
ATOM 3149 O O . ARG A 1 411 ? -28.886 1.275 11.421 1.00 69.38 411 ARG A O 1
ATOM 3156 N N . ARG A 1 412 ? -29.727 0.184 9.639 1.00 64.25 412 ARG A N 1
ATOM 3157 C CA . ARG A 1 412 ? -29.949 -1.088 10.349 1.00 64.25 412 ARG A CA 1
ATOM 3158 C C . ARG A 1 412 ? -28.625 -1.606 10.915 1.00 64.25 412 ARG A C 1
ATOM 3160 O O . ARG A 1 412 ? -27.748 -2.028 10.164 1.00 64.25 412 ARG A O 1
ATOM 3167 N N . THR A 1 413 ? -28.507 -1.574 12.232 1.00 61.97 413 THR A N 1
ATOM 3168 C CA . THR A 1 413 ? -27.518 -2.318 13.008 1.00 61.97 413 THR A CA 1
ATOM 3169 C C . THR A 1 413 ? -28.057 -3.729 13.267 1.00 61.97 413 THR A C 1
ATOM 3171 O O . THR A 1 413 ? -29.276 -3.911 13.326 1.00 61.97 413 THR A O 1
ATOM 3174 N N . PRO A 1 414 ? -27.198 -4.756 13.389 1.00 65.00 414 PRO A N 1
ATOM 3175 C CA . PRO A 1 414 ? -27.655 -6.086 13.786 1.00 65.00 414 PRO A CA 1
ATOM 3176 C C . PRO A 1 414 ? -28.395 -6.009 15.130 1.00 65.00 414 PRO A C 1
ATOM 3178 O O . PRO A 1 414 ? -27.846 -5.461 16.083 1.00 65.00 414 PRO A O 1
ATOM 3181 N N . GLU A 1 415 ? -29.610 -6.560 15.227 1.00 59.72 415 GLU A N 1
ATOM 3182 C CA . GLU A 1 415 ? -30.465 -6.444 16.428 1.00 59.72 415 GLU A CA 1
ATOM 3183 C C . GLU A 1 415 ? -29.763 -6.914 17.713 1.00 59.72 415 GLU A C 1
ATOM 3185 O O . GLU A 1 415 ? -29.912 -6.297 18.764 1.00 59.72 415 GLU A O 1
ATOM 3190 N N . ALA A 1 416 ? -28.915 -7.944 17.617 1.00 59.38 416 ALA A N 1
ATOM 3191 C CA . ALA A 1 416 ? -28.112 -8.454 18.732 1.00 59.38 416 ALA A CA 1
ATOM 3192 C C . ALA A 1 416 ? -27.125 -7.424 19.324 1.00 59.38 416 ALA A C 1
ATOM 3194 O O . ALA A 1 416 ? -26.649 -7.596 20.446 1.00 59.38 416 ALA A O 1
ATOM 3195 N N . ARG A 1 417 ? -26.804 -6.359 18.580 1.00 62.84 417 ARG A N 1
ATOM 3196 C CA . ARG A 1 417 ? -25.870 -5.292 18.969 1.00 62.84 417 ARG A CA 1
ATOM 3197 C C . ARG A 1 417 ? -26.576 -3.988 19.359 1.00 62.84 417 ARG A C 1
ATOM 3199 O O . ARG A 1 417 ? -25.905 -2.989 19.595 1.00 62.84 417 ARG A O 1
ATOM 3206 N N . VAL A 1 418 ? -27.909 -3.977 19.435 1.00 63.81 418 VAL A N 1
ATOM 3207 C CA . VAL A 1 418 ? -28.683 -2.808 19.875 1.00 63.81 418 VAL A CA 1
ATOM 3208 C C . VAL A 1 418 ? -29.101 -2.990 21.334 1.00 63.81 418 VAL A C 1
ATOM 3210 O O . VAL A 1 418 ? -30.003 -3.784 21.610 1.00 63.81 418 VAL A O 1
ATOM 3213 N N . PRO A 1 419 ? -28.494 -2.269 22.296 1.00 61.59 419 PRO A N 1
ATOM 3214 C CA . PRO A 1 419 ? -29.041 -2.220 23.641 1.00 61.59 419 PRO A CA 1
ATOM 3215 C C . PRO A 1 419 ? -30.463 -1.670 23.576 1.00 61.59 419 PRO A C 1
ATOM 3217 O O . PRO A 1 419 ? -30.699 -0.607 22.996 1.00 61.59 419 PRO A O 1
ATOM 3220 N N . LYS A 1 420 ? -31.418 -2.409 24.155 1.00 60.66 420 LYS A N 1
ATOM 3221 C CA . LYS A 1 420 ? -32.818 -1.980 24.199 1.00 60.66 420 LYS A CA 1
ATOM 3222 C C . LYS A 1 420 ? -32.909 -0.606 24.886 1.00 60.66 420 LYS A C 1
ATOM 3224 O O . LYS A 1 420 ? -32.251 -0.417 25.916 1.00 60.66 420 LYS A O 1
ATOM 3229 N N . PRO A 1 421 ? -33.734 0.332 24.382 1.00 57.12 421 PRO A N 1
ATOM 3230 C CA . PRO A 1 421 ? -34.085 1.517 25.155 1.00 57.12 421 PRO A CA 1
ATOM 3231 C C . PRO A 1 421 ? -34.634 1.042 26.499 1.00 57.12 421 PRO A C 1
ATOM 3233 O O . PRO A 1 421 ? -35.483 0.152 26.538 1.00 57.12 421 PRO A O 1
ATOM 3236 N N . HIS A 1 422 ? -34.116 1.586 27.599 1.00 63.25 422 HIS A N 1
ATOM 3237 C CA . HIS A 1 422 ? -34.460 1.132 28.953 1.00 63.25 422 HIS A CA 1
ATOM 3238 C C . HIS A 1 422 ? -34.041 -0.303 29.307 1.00 63.25 422 HIS A C 1
ATOM 3240 O O . HIS A 1 422 ? -34.679 -0.915 30.165 1.00 63.25 422 HIS A O 1
ATOM 3246 N N . ALA A 1 423 ? -32.981 -0.847 28.698 1.00 50.31 423 ALA A N 1
ATOM 3247 C CA . ALA A 1 423 ? -32.442 -2.131 29.135 1.00 50.31 423 ALA A CA 1
ATOM 3248 C C . ALA A 1 423 ? -32.197 -2.096 30.651 1.00 50.31 423 ALA A C 1
ATOM 3250 O O . ALA A 1 423 ? -31.582 -1.163 31.179 1.00 50.31 423 ALA A O 1
ATOM 3251 N N . GLY A 1 424 ? -32.775 -3.081 31.338 1.00 48.56 424 GLY A N 1
ATOM 3252 C CA . GLY A 1 424 ? -32.712 -3.194 32.781 1.00 48.56 424 GLY A CA 1
ATOM 3253 C C . GLY A 1 424 ? -31.268 -3.243 33.301 1.00 48.56 424 GLY A C 1
ATOM 3254 O O . GLY A 1 424 ? -30.319 -3.423 32.535 1.00 48.56 424 GLY A O 1
ATOM 3255 N N . PRO A 1 425 ? -31.094 -3.094 34.616 1.00 43.72 425 PRO A N 1
ATOM 3256 C CA . PRO A 1 425 ? -29.800 -3.004 35.294 1.00 43.72 425 PRO A CA 1
ATOM 3257 C C . PRO A 1 425 ? -28.851 -4.176 34.996 1.00 43.72 425 PRO A C 1
ATOM 3259 O O . PRO A 1 425 ? -27.642 -3.990 35.080 1.00 43.72 425 PRO A O 1
ATOM 3262 N N . GLU A 1 426 ? -29.356 -5.329 34.548 1.00 46.78 426 GLU A N 1
ATOM 3263 C CA . GLU A 1 426 ? -28.562 -6.463 34.047 1.00 46.78 426 GLU A CA 1
ATOM 3264 C C . GLU A 1 426 ? -27.637 -6.081 32.868 1.00 46.78 426 GLU A C 1
ATOM 3266 O O . GLU A 1 426 ? -26.480 -6.497 32.834 1.00 46.78 426 GLU A O 1
ATOM 3271 N N . ALA A 1 427 ? -28.079 -5.201 31.958 1.00 51.28 427 ALA A N 1
ATOM 3272 C CA . ALA A 1 427 ? -27.289 -4.770 30.797 1.00 51.28 427 ALA A CA 1
ATOM 3273 C C . ALA A 1 427 ? -26.167 -3.772 31.150 1.00 51.28 427 ALA A C 1
ATOM 3275 O O . ALA A 1 427 ? -25.103 -3.792 30.530 1.00 51.28 427 ALA A O 1
ATOM 3276 N N . ILE A 1 428 ? -26.387 -2.920 32.160 1.00 53.94 428 ILE A N 1
ATOM 3277 C CA . ILE A 1 428 ? -25.365 -2.014 32.716 1.00 53.94 428 ILE A CA 1
ATOM 3278 C C . ILE A 1 428 ? -24.395 -2.824 33.586 1.00 53.94 428 ILE A C 1
ATOM 3280 O O . ILE A 1 428 ? -23.185 -2.674 33.458 1.00 53.94 428 ILE A O 1
ATOM 3284 N N . SER A 1 429 ? -24.928 -3.716 34.427 1.00 49.28 429 SER A N 1
ATOM 3285 C CA . SER A 1 429 ? -24.184 -4.587 35.339 1.00 49.28 429 SER A CA 1
ATOM 3286 C C . SER A 1 429 ? -23.152 -5.421 34.596 1.00 49.28 429 SER A C 1
ATOM 3288 O O . SER A 1 429 ? -21.977 -5.318 34.915 1.00 49.28 429 SER A O 1
ATOM 3290 N N . ASP A 1 430 ? -23.536 -6.206 33.587 1.00 50.56 430 ASP A N 1
ATOM 3291 C CA . ASP A 1 430 ? -22.616 -7.182 32.987 1.00 50.56 430 ASP A CA 1
ATOM 3292 C C . ASP A 1 430 ? -21.563 -6.558 32.066 1.00 50.56 430 ASP A C 1
ATOM 3294 O O . ASP A 1 430 ? -20.466 -7.103 31.937 1.00 50.56 430 ASP A O 1
ATOM 3298 N N . ARG A 1 431 ? -21.849 -5.385 31.485 1.00 52.81 431 ARG A N 1
ATOM 3299 C CA . ARG A 1 431 ? -20.925 -4.675 30.584 1.00 52.81 431 ARG A CA 1
ATOM 3300 C C . ARG A 1 431 ? -20.059 -3.611 31.266 1.00 52.81 431 ARG A C 1
ATOM 3302 O O . ARG A 1 431 ? -19.057 -3.207 30.685 1.00 52.81 431 ARG A O 1
ATOM 3309 N N . LEU A 1 432 ? -20.404 -3.163 32.479 1.00 57.66 432 LEU A N 1
ATOM 3310 C CA . LEU A 1 432 ? -19.676 -2.108 33.206 1.00 57.66 432 LEU A CA 1
ATOM 3311 C C . LEU A 1 432 ? -19.132 -2.545 34.579 1.00 57.66 432 LEU A C 1
ATOM 3313 O O . LEU A 1 432 ? -18.728 -1.672 35.347 1.00 57.66 432 LEU A O 1
ATOM 3317 N N . ARG A 1 433 ? -19.113 -3.850 34.916 1.00 59.81 433 ARG A N 1
ATOM 3318 C CA . ARG A 1 433 ? -18.703 -4.341 36.253 1.00 59.81 433 ARG A CA 1
ATOM 3319 C C . ARG A 1 433 ? -17.424 -3.665 36.748 1.00 59.81 433 ARG A C 1
ATOM 3321 O O . ARG A 1 433 ? -16.366 -3.789 36.132 1.00 59.81 433 ARG A O 1
ATOM 3328 N N . VAL A 1 434 ? -17.523 -3.018 37.907 1.00 55.62 434 VAL A N 1
ATOM 3329 C CA . VAL A 1 434 ? -16.373 -2.455 38.621 1.00 55.62 434 VAL A CA 1
ATOM 3330 C C . VAL A 1 434 ? -15.457 -3.593 39.062 1.00 55.62 434 VAL A C 1
ATOM 3332 O O . VAL A 1 434 ? -15.832 -4.415 39.896 1.00 55.62 434 VAL A O 1
ATOM 3335 N N . ARG A 1 435 ? -14.253 -3.653 38.484 1.00 57.22 435 ARG A N 1
ATOM 3336 C CA . ARG A 1 435 ? -13.256 -4.701 38.774 1.00 57.22 435 ARG A CA 1
ATOM 3337 C C . ARG A 1 435 ? -12.342 -4.357 39.958 1.00 57.22 435 ARG A C 1
ATOM 3339 O O . ARG A 1 435 ? -11.624 -5.225 40.441 1.00 57.22 435 ARG A O 1
ATOM 3346 N N . ASP A 1 436 ? -12.368 -3.111 40.432 1.00 61.09 436 ASP A N 1
ATOM 3347 C CA . ASP A 1 436 ? -11.475 -2.606 41.482 1.00 61.09 436 ASP A CA 1
ATOM 3348 C C . ASP A 1 436 ? -12.211 -2.420 42.825 1.00 61.09 436 ASP A C 1
ATOM 3350 O O . ASP A 1 436 ? -13.131 -1.609 42.963 1.00 61.09 436 ASP A O 1
ATOM 3354 N N . ALA A 1 437 ? -11.764 -3.157 43.847 1.00 56.50 437 ALA A N 1
ATOM 3355 C CA . ALA A 1 437 ? -12.325 -3.130 45.197 1.00 56.50 437 ALA A CA 1
ATOM 3356 C C . ALA A 1 437 ? -12.176 -1.769 45.910 1.00 56.50 437 ALA A C 1
ATOM 3358 O O . ALA A 1 437 ? -13.038 -1.402 46.708 1.00 56.50 437 ALA A O 1
ATOM 3359 N N . ARG A 1 438 ? -11.129 -0.982 45.618 1.00 60.47 438 ARG A N 1
ATOM 3360 C CA . ARG A 1 438 ? -10.958 0.374 46.189 1.00 60.47 438 ARG A CA 1
ATOM 3361 C C . ARG A 1 438 ? -11.959 1.363 45.603 1.00 60.47 438 ARG A C 1
ATOM 3363 O O . ARG A 1 438 ? -12.393 2.312 46.260 1.00 60.47 438 ARG A O 1
ATOM 3370 N N . LEU A 1 439 ? -12.343 1.123 44.357 1.00 63.22 439 LEU A N 1
ATOM 3371 C CA . LEU A 1 439 ? -13.355 1.899 43.667 1.00 63.22 439 LEU A CA 1
ATOM 3372 C C . LEU A 1 439 ? -14.740 1.655 44.271 1.00 63.22 439 LEU A C 1
ATOM 3374 O O . LEU A 1 439 ? -15.491 2.607 44.462 1.00 63.22 439 LEU A O 1
ATOM 3378 N N . ALA A 1 440 ? -15.045 0.411 44.652 1.00 62.69 440 ALA A N 1
ATOM 3379 C CA . ALA A 1 440 ? -16.316 0.046 45.272 1.00 62.69 440 ALA A CA 1
ATOM 3380 C C . ALA A 1 440 ? -16.615 0.866 46.544 1.00 62.69 440 ALA A C 1
ATOM 3382 O O . ALA A 1 440 ? -17.740 1.329 46.718 1.00 62.69 440 ALA A O 1
ATOM 3383 N N . GLU A 1 441 ? -15.611 1.137 47.388 1.00 64.56 441 GLU A N 1
ATOM 3384 C CA . GLU A 1 441 ? -15.782 1.964 48.595 1.00 64.56 441 GLU A CA 1
ATOM 3385 C C . GLU A 1 441 ? -16.068 3.442 48.261 1.00 64.56 441 GLU A C 1
ATOM 3387 O O . GLU A 1 441 ? -16.930 4.087 48.865 1.00 64.56 441 GLU A O 1
ATOM 3392 N N . THR A 1 442 ? -15.368 3.984 47.260 1.00 64.88 442 THR A N 1
ATOM 3393 C CA . THR A 1 442 ? -15.583 5.358 46.770 1.00 64.88 442 THR A CA 1
ATOM 3394 C C . THR A 1 442 ? -16.984 5.511 46.172 1.00 64.88 442 THR A C 1
ATOM 3396 O O . THR A 1 442 ? -17.654 6.524 46.375 1.00 64.88 442 THR A O 1
ATOM 3399 N N . VAL A 1 443 ? -17.459 4.476 45.480 1.00 64.00 443 VAL A N 1
ATOM 3400 C CA . VAL A 1 443 ? -18.769 4.442 44.825 1.00 64.00 443 VAL A CA 1
ATOM 3401 C C . VAL A 1 443 ? -19.915 4.182 45.811 1.00 64.00 443 VAL A C 1
ATOM 3403 O O . VAL A 1 443 ? -20.990 4.763 45.655 1.00 64.00 443 VAL A O 1
ATOM 3406 N N . ALA A 1 444 ? -19.695 3.412 46.879 1.00 64.44 444 ALA A N 1
ATOM 3407 C CA . ALA A 1 444 ? -20.671 3.230 47.957 1.00 64.44 444 ALA A CA 1
ATOM 3408 C C . ALA A 1 444 ? -21.078 4.572 48.600 1.00 64.44 444 ALA A C 1
ATOM 3410 O O . ALA A 1 444 ? -22.260 4.826 48.843 1.00 64.44 444 ALA A O 1
ATOM 3411 N N . LYS A 1 445 ? -20.119 5.493 48.780 1.00 68.69 445 LYS A N 1
ATOM 3412 C CA . LYS A 1 445 ? -20.376 6.856 49.288 1.00 68.69 445 LYS A CA 1
ATOM 3413 C C . LYS A 1 445 ? -21.221 7.706 48.326 1.00 68.69 445 LYS A C 1
ATOM 3415 O O . LYS A 1 445 ? -21.914 8.615 48.780 1.00 68.69 445 LYS A O 1
ATOM 3420 N N . LEU A 1 446 ? -21.191 7.421 47.019 1.00 66.31 446 LEU A N 1
ATOM 3421 C CA . LEU A 1 446 ? -22.032 8.088 46.016 1.00 66.31 446 LEU A CA 1
ATOM 3422 C C . LEU A 1 446 ? -23.466 7.547 46.021 1.00 66.31 446 LEU A C 1
ATOM 3424 O O . LEU A 1 446 ? -24.403 8.339 45.963 1.00 66.31 446 LEU A O 1
ATOM 3428 N N . GLY A 1 447 ? -23.646 6.227 46.143 1.00 61.84 447 GLY A N 1
ATOM 3429 C CA . GLY A 1 447 ? -24.969 5.592 46.213 1.00 61.84 447 GLY A CA 1
ATOM 3430 C C . GLY A 1 447 ? -25.821 6.121 47.372 1.00 61.84 447 GLY A C 1
ATOM 3431 O O . GLY A 1 447 ? -26.997 6.423 47.186 1.00 61.84 447 GLY A O 1
ATOM 3432 N N . ALA A 1 448 ? -25.201 6.359 48.533 1.00 64.38 448 ALA A N 1
ATOM 3433 C CA . ALA A 1 448 ? -25.861 6.914 49.718 1.00 64.38 448 ALA A CA 1
ATOM 3434 C C . ALA A 1 448 ? -26.395 8.354 49.542 1.00 64.38 448 ALA A C 1
ATOM 3436 O O . ALA A 1 448 ? -27.206 8.810 50.347 1.00 64.38 448 ALA A O 1
ATOM 3437 N N . ARG A 1 449 ? -25.956 9.088 48.506 1.00 67.44 449 ARG A N 1
ATOM 3438 C CA . ARG A 1 449 ? -26.420 10.459 48.214 1.00 67.44 449 ARG A CA 1
ATOM 3439 C C . ARG A 1 449 ? -27.736 10.488 47.428 1.00 67.44 449 ARG A C 1
ATOM 3441 O O . ARG A 1 449 ? -28.358 11.547 47.341 1.00 67.44 449 ARG A O 1
ATOM 3448 N N . PHE A 1 450 ? -28.167 9.365 46.850 1.00 67.06 450 PHE A N 1
ATOM 3449 C CA . PHE A 1 450 ? -29.397 9.297 46.062 1.00 67.06 450 PHE A CA 1
ATOM 3450 C C . PHE A 1 450 ? -30.601 8.935 46.929 1.00 67.06 450 PHE A C 1
ATOM 3452 O O . PHE A 1 450 ? -30.563 8.003 47.730 1.00 67.06 450 PHE A O 1
ATOM 3459 N N . ARG A 1 451 ? -31.703 9.671 46.746 1.00 64.31 451 ARG A N 1
ATOM 3460 C CA . ARG A 1 451 ? -32.974 9.348 47.398 1.00 64.31 451 ARG A CA 1
ATOM 3461 C C . ARG A 1 451 ? -33.620 8.149 46.691 1.00 64.31 451 ARG A C 1
ATOM 3463 O O . ARG A 1 451 ? -33.773 8.209 45.469 1.00 64.31 451 ARG A O 1
ATOM 3470 N N . PRO A 1 452 ? -34.036 7.102 47.424 1.00 66.44 452 PRO A N 1
ATOM 3471 C CA . PRO A 1 452 ? -34.820 6.010 46.855 1.00 66.44 452 PRO A CA 1
ATOM 3472 C C . PRO A 1 452 ? -36.065 6.534 46.126 1.00 66.44 452 PRO A C 1
ATOM 3474 O O . PRO A 1 452 ? -36.766 7.404 46.643 1.00 66.44 452 PRO A O 1
ATOM 3477 N N . GLY A 1 453 ? -36.338 6.017 44.927 1.00 67.62 453 GLY A N 1
ATOM 3478 C CA . GLY A 1 453 ? -37.508 6.383 44.122 1.00 67.62 453 GLY A CA 1
ATOM 3479 C C . GLY A 1 453 ? -37.358 7.661 43.288 1.00 67.62 453 GLY A C 1
ATOM 3480 O O . GLY A 1 453 ? -38.336 8.081 42.668 1.00 67.62 453 GLY A O 1
ATOM 3481 N N . ALA A 1 454 ? -36.170 8.275 43.253 1.00 73.12 454 ALA A N 1
ATOM 3482 C CA . ALA A 1 454 ? -35.880 9.399 42.366 1.00 73.12 454 ALA A CA 1
ATOM 3483 C C . ALA A 1 454 ? -35.815 8.956 40.894 1.00 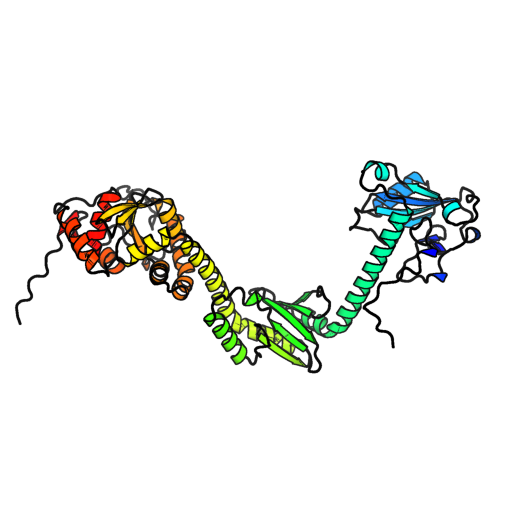73.12 454 ALA A C 1
ATOM 3485 O O . ALA A 1 454 ? -35.309 7.874 40.585 1.00 73.12 454 ALA A O 1
ATOM 3486 N N . ASP A 1 455 ? -36.287 9.809 39.983 1.00 75.50 455 ASP A N 1
ATOM 3487 C CA . ASP A 1 455 ? -36.139 9.581 38.545 1.00 75.50 455 ASP A CA 1
ATOM 3488 C C . ASP A 1 455 ? -34.660 9.579 38.138 1.00 75.50 455 ASP A C 1
ATOM 3490 O O . ASP A 1 455 ? -33.833 10.283 38.728 1.00 75.50 455 ASP A O 1
ATOM 3494 N N . ILE A 1 456 ? -34.320 8.801 37.103 1.00 72.75 456 ILE A N 1
ATOM 3495 C CA . ILE A 1 456 ? -32.954 8.799 36.563 1.00 72.75 456 ILE A CA 1
ATOM 3496 C C . ILE A 1 456 ? -32.591 10.218 36.087 1.00 72.75 456 ILE A C 1
ATOM 3498 O O . ILE A 1 456 ? -33.310 10.779 35.251 1.00 72.75 456 ILE A O 1
ATOM 3502 N N . PRO A 1 457 ? -31.477 10.796 36.575 1.00 73.56 457 PRO A N 1
ATOM 3503 C CA . PRO A 1 457 ? -31.072 12.146 36.214 1.00 73.56 457 PRO A CA 1
ATOM 3504 C C . PRO A 1 457 ? -30.802 12.302 34.716 1.00 73.56 457 PRO A C 1
ATOM 3506 O O . PRO A 1 457 ? -30.184 11.445 34.090 1.00 73.56 457 PRO A O 1
ATOM 3509 N N . MET A 1 458 ? -31.185 13.454 34.163 1.00 74.44 458 MET A N 1
ATOM 3510 C CA . MET A 1 458 ? -30.916 13.796 32.759 1.00 74.44 458 MET A CA 1
ATOM 3511 C C . MET A 1 458 ? -29.586 14.539 32.554 1.00 74.44 458 MET A C 1
ATOM 3513 O O . MET A 1 458 ? -29.116 14.691 31.428 1.00 74.44 458 MET A O 1
ATOM 3517 N N . TRP A 1 459 ? -28.972 15.006 33.645 1.00 79.50 459 TRP A N 1
ATOM 3518 C CA . TRP A 1 459 ? -27.753 15.811 33.617 1.00 79.50 459 TRP A CA 1
ATOM 3519 C C . TRP A 1 459 ? -26.498 14.935 33.669 1.00 79.50 459 TRP A C 1
ATOM 3521 O O . TRP A 1 459 ? -26.401 14.109 34.578 1.00 79.50 459 TRP A O 1
ATOM 3531 N N . PRO A 1 460 ? -25.487 15.156 32.806 1.00 77.19 460 PRO A N 1
ATOM 3532 C CA . PRO A 1 460 ? -24.309 14.286 32.706 1.00 77.19 460 PRO A CA 1
ATOM 3533 C C . PRO A 1 460 ? -23.588 14.035 34.036 1.00 77.19 460 PRO A C 1
ATOM 3535 O O . PRO A 1 460 ? -23.253 12.899 34.355 1.00 77.19 460 PRO A O 1
ATOM 3538 N N . LYS A 1 461 ? -23.385 15.084 34.850 1.00 81.38 461 LYS A N 1
ATOM 3539 C CA . LYS A 1 461 ? -22.673 14.985 36.139 1.00 81.38 461 LYS A CA 1
ATOM 3540 C C . LYS A 1 461 ? -23.400 14.099 37.152 1.00 81.38 461 LYS A C 1
ATOM 3542 O O . LYS A 1 461 ? -22.764 13.316 37.847 1.00 81.38 461 LYS A O 1
ATOM 3547 N N . THR A 1 462 ? -24.720 14.217 37.234 1.00 79.31 462 THR A N 1
ATOM 3548 C CA . THR A 1 462 ? -25.537 13.435 38.171 1.00 79.31 462 THR A CA 1
ATOM 3549 C C . THR A 1 462 ? -25.801 12.034 37.624 1.00 79.31 462 THR A C 1
ATOM 3551 O O . THR A 1 462 ? -25.802 11.058 38.370 1.00 79.31 462 THR A O 1
ATOM 3554 N N . LEU A 1 463 ? -25.965 11.918 36.305 1.00 79.44 463 LEU A N 1
ATOM 3555 C CA . LEU A 1 463 ? -26.135 10.645 35.622 1.00 79.44 463 LEU A CA 1
ATOM 3556 C C . LEU A 1 463 ? -24.889 9.773 35.747 1.00 79.44 463 LEU A C 1
ATOM 3558 O O . LEU A 1 463 ? -25.024 8.588 36.021 1.00 79.44 463 LEU A O 1
ATOM 3562 N N . VAL A 1 464 ? -23.684 10.336 35.608 1.00 79.94 464 VAL A N 1
ATOM 3563 C CA . VAL A 1 464 ? -22.463 9.535 35.743 1.00 79.94 464 VAL A CA 1
ATOM 3564 C C . VAL A 1 464 ? -22.282 9.001 37.163 1.00 79.94 464 VAL A C 1
ATOM 3566 O O . VAL A 1 464 ? -21.835 7.871 37.333 1.00 79.94 464 VAL A O 1
ATOM 3569 N N . GLN A 1 465 ? -22.699 9.753 38.186 1.00 80.19 465 GLN A N 1
ATOM 3570 C CA . GLN A 1 465 ? -22.711 9.268 39.571 1.00 80.19 465 GLN A CA 1
ATOM 3571 C C . GLN A 1 465 ? -23.683 8.096 39.740 1.00 80.19 465 GLN A C 1
ATOM 3573 O O . GLN A 1 465 ? -23.301 7.068 40.296 1.00 80.19 465 GLN A O 1
ATOM 3578 N N . ALA A 1 466 ? -24.905 8.224 39.213 1.00 76.50 466 ALA A N 1
ATOM 3579 C CA . ALA A 1 466 ? -25.902 7.157 39.252 1.00 76.50 466 ALA A CA 1
ATOM 3580 C C . ALA A 1 466 ? -25.434 5.913 38.476 1.00 76.50 466 ALA A C 1
ATOM 3582 O O . ALA A 1 466 ? -25.470 4.811 39.012 1.00 76.50 466 ALA A O 1
ATOM 3583 N N . ALA A 1 467 ? -24.922 6.084 37.254 1.00 77.38 467 ALA A N 1
ATOM 3584 C CA . ALA A 1 467 ? -24.398 5.004 36.419 1.00 77.38 467 ALA A CA 1
ATOM 3585 C C . ALA A 1 467 ? -23.215 4.282 37.078 1.00 77.38 467 ALA A C 1
ATOM 3587 O O . ALA A 1 467 ? -23.138 3.059 37.030 1.00 77.38 467 ALA A O 1
ATOM 3588 N N . THR A 1 468 ? -22.328 5.019 37.749 1.00 77.06 468 THR A N 1
ATOM 3589 C CA . THR A 1 468 ? -21.212 4.422 38.494 1.00 77.06 468 THR A CA 1
ATOM 3590 C C . THR A 1 468 ? -21.720 3.615 39.695 1.00 77.06 468 THR A C 1
ATOM 3592 O O . THR A 1 468 ? -21.273 2.494 39.918 1.00 77.06 468 THR A O 1
ATOM 3595 N N . ALA A 1 469 ? -22.701 4.134 40.443 1.00 75.38 469 ALA A N 1
ATOM 3596 C CA . ALA A 1 469 ? -23.326 3.409 41.553 1.00 75.38 469 ALA A CA 1
ATOM 3597 C C . ALA A 1 469 ? -24.081 2.146 41.096 1.00 75.38 469 ALA A C 1
ATOM 3599 O O . ALA A 1 469 ? -24.045 1.129 41.790 1.00 75.38 469 ALA A O 1
ATOM 3600 N N . LEU A 1 470 ? -24.710 2.185 39.917 1.00 74.44 470 LEU A N 1
ATOM 3601 C CA . LEU A 1 470 ? -25.319 1.021 39.267 1.00 74.44 470 LEU A CA 1
ATOM 3602 C C . LEU A 1 470 ? -24.262 -0.021 38.870 1.00 74.44 470 LEU A C 1
ATOM 3604 O O . LEU A 1 470 ? -24.411 -1.195 39.196 1.00 74.44 470 LEU A O 1
ATOM 3608 N N . ALA A 1 471 ? -23.163 0.404 38.240 1.00 72.38 471 ALA A N 1
ATOM 3609 C CA . ALA A 1 471 ? -22.054 -0.471 37.844 1.00 72.38 471 ALA A CA 1
ATOM 3610 C C . ALA A 1 471 ? -21.365 -1.160 39.041 1.00 72.38 471 ALA A C 1
ATOM 3612 O O . ALA A 1 471 ? -20.886 -2.288 38.925 1.00 72.38 471 ALA A O 1
ATOM 3613 N N . ALA A 1 472 ? -21.352 -0.508 40.208 1.00 72.12 472 ALA A N 1
ATOM 3614 C CA . ALA A 1 472 ? -20.877 -1.080 41.470 1.00 72.12 472 ALA A CA 1
ATOM 3615 C C . ALA A 1 472 ? -21.941 -1.899 42.230 1.00 72.12 472 ALA A C 1
ATOM 3617 O O . ALA A 1 472 ? -21.692 -2.343 43.351 1.00 72.12 472 ALA A O 1
ATOM 3618 N N . GLY A 1 473 ? -23.142 -2.062 41.666 1.00 71.69 473 GLY A N 1
ATOM 3619 C CA . GLY A 1 473 ? -24.228 -2.836 42.263 1.00 71.69 473 GLY A CA 1
ATOM 3620 C C . GLY A 1 473 ? -24.833 -2.229 43.532 1.00 71.69 473 GLY A C 1
ATOM 3621 O O . GLY A 1 473 ? -25.423 -2.965 44.313 1.00 71.69 473 GLY A O 1
ATOM 3622 N N . GLN A 1 474 ? -24.687 -0.923 43.764 1.00 73.81 474 GLN A N 1
ATOM 3623 C CA . GLN A 1 474 ? -25.242 -0.233 44.941 1.00 73.81 474 GLN A CA 1
ATOM 3624 C C . GLN A 1 474 ? -26.691 0.219 44.725 1.00 73.81 474 GLN A C 1
ATOM 3626 O O . GLN A 1 474 ? -27.488 0.299 45.660 1.00 73.81 474 GLN A O 1
ATOM 3631 N N . LEU A 1 475 ? -27.027 0.529 43.476 1.00 70.50 475 LEU A N 1
ATOM 3632 C CA . LEU A 1 475 ? -28.363 0.915 43.047 1.00 70.50 475 LEU A CA 1
ATOM 3633 C C . LEU A 1 475 ? -28.902 -0.115 42.054 1.00 70.50 475 LEU A C 1
ATOM 3635 O O . LEU A 1 475 ? -28.152 -0.897 41.470 1.00 70.50 475 LEU A O 1
ATOM 3639 N N . ASP A 1 476 ? -30.207 -0.055 41.853 1.00 71.38 476 ASP A N 1
ATOM 3640 C CA . ASP A 1 476 ? -30.974 -0.784 40.862 1.00 71.38 476 ASP A CA 1
ATOM 3641 C C . ASP A 1 476 ? -31.917 0.196 40.138 1.00 71.38 476 ASP A C 1
ATOM 3643 O O . ASP A 1 476 ? -32.181 1.304 40.625 1.00 71.38 476 ASP A O 1
ATOM 3647 N N . VAL A 1 477 ? -32.409 -0.183 38.957 1.00 69.31 477 VAL A N 1
ATOM 3648 C CA . VAL A 1 477 ? -33.361 0.631 38.183 1.00 69.31 477 VAL A CA 1
ATOM 3649 C C . VAL A 1 477 ? -34.682 -0.105 38.037 1.00 69.31 477 VAL A C 1
ATOM 3651 O O . VAL A 1 477 ? -34.749 -1.137 37.377 1.00 69.31 477 VAL A O 1
ATOM 3654 N N . GLN A 1 478 ? -35.757 0.484 38.563 1.00 70.25 478 GLN A N 1
ATOM 3655 C CA . GLN A 1 478 ? -37.111 -0.062 38.458 1.00 70.25 478 GLN A CA 1
ATOM 3656 C C . GLN A 1 478 ? -38.073 1.006 37.948 1.00 70.25 478 GLN A C 1
ATOM 3658 O O . GLN A 1 478 ? -38.159 2.096 38.510 1.00 70.25 478 GLN A O 1
ATOM 3663 N N . GLY A 1 479 ? -38.768 0.728 36.839 1.00 66.44 479 GLY A N 1
ATOM 3664 C CA . GLY A 1 479 ? -39.736 1.667 36.255 1.00 66.44 479 GLY A CA 1
ATOM 3665 C C . GLY A 1 479 ? -39.150 3.049 35.924 1.00 66.44 479 GLY A C 1
ATOM 3666 O O . GLY A 1 479 ? -39.847 4.052 36.034 1.00 66.44 479 GLY A O 1
ATOM 3667 N N . GLY A 1 480 ? -37.857 3.123 35.579 1.00 66.56 480 GLY A N 1
ATOM 3668 C CA . GLY A 1 480 ? -37.164 4.387 35.297 1.00 66.56 480 GLY A CA 1
ATOM 3669 C C . GLY A 1 480 ? -36.727 5.188 36.530 1.00 66.56 480 GLY A C 1
ATOM 3670 O O . GLY A 1 480 ? -36.286 6.329 36.365 1.00 66.56 480 GLY A O 1
ATOM 3671 N N . LYS A 1 481 ? -36.811 4.592 37.725 1.00 72.25 481 LYS A N 1
ATOM 3672 C CA . LYS A 1 481 ? -36.407 5.175 39.010 1.00 72.25 481 LYS A CA 1
ATOM 3673 C C . LYS A 1 481 ? -35.213 4.442 39.610 1.00 72.25 481 LYS A C 1
ATOM 3675 O O . LYS A 1 481 ? -35.057 3.241 39.405 1.00 72.25 481 LYS A O 1
ATOM 3680 N N . LEU A 1 482 ? -34.398 5.172 40.366 1.00 71.81 482 LEU A N 1
ATOM 3681 C CA . LEU A 1 482 ? -33.275 4.636 41.131 1.00 71.81 482 LEU A CA 1
ATOM 3682 C C . LEU A 1 482 ? -33.780 4.074 42.462 1.00 71.81 482 LEU A C 1
ATOM 3684 O O . LEU A 1 482 ? -34.415 4.791 43.241 1.00 71.81 482 LEU A O 1
ATOM 3688 N N . VAL A 1 483 ? -33.476 2.813 42.751 1.00 73.69 483 VAL A N 1
ATOM 3689 C CA . VAL A 1 483 ? -33.777 2.180 44.043 1.00 73.69 483 VAL A CA 1
ATOM 3690 C C . VAL A 1 483 ? -32.503 1.564 44.632 1.00 73.69 483 VAL A C 1
ATOM 3692 O O . VAL A 1 483 ? -31.646 1.125 43.872 1.00 73.69 483 VAL A O 1
ATOM 3695 N N . PRO A 1 484 ? -32.310 1.553 45.962 1.00 71.31 484 PRO A N 1
ATOM 3696 C CA . PRO A 1 484 ? -31.186 0.847 46.570 1.00 71.31 484 PRO A CA 1
ATOM 3697 C C . PRO A 1 484 ? -31.250 -0.641 46.241 1.00 71.31 484 PRO A C 1
ATOM 3699 O O . PRO A 1 484 ? -32.321 -1.247 46.339 1.00 71.31 484 PRO A O 1
ATOM 3702 N N . ARG A 1 485 ? -30.113 -1.247 45.893 1.00 70.44 485 ARG A N 1
ATOM 3703 C CA . ARG A 1 485 ? -30.057 -2.703 45.767 1.00 70.44 485 ARG A CA 1
ATOM 3704 C C . ARG A 1 485 ? -30.168 -3.297 47.170 1.00 70.44 485 ARG A C 1
ATOM 3706 O O . ARG A 1 485 ? -29.399 -2.929 48.057 1.00 70.44 485 ARG A O 1
ATOM 3713 N N . ALA A 1 486 ? -31.141 -4.182 47.388 1.00 59.91 486 ALA A N 1
ATOM 3714 C CA . ALA A 1 486 ? -31.267 -4.872 48.665 1.00 59.91 486 ALA A CA 1
ATOM 3715 C C . ALA A 1 486 ? -29.961 -5.626 48.959 1.00 59.91 486 ALA A C 1
ATOM 3717 O O . ALA A 1 486 ? -29.437 -6.316 48.079 1.00 59.91 486 ALA A O 1
ATOM 3718 N N . ALA A 1 487 ? -29.433 -5.489 50.180 1.00 52.59 487 ALA A N 1
ATOM 3719 C CA . ALA A 1 487 ? -28.364 -6.368 50.633 1.00 52.59 487 ALA A CA 1
ATOM 3720 C C . ALA A 1 487 ? -28.847 -7.818 50.458 1.00 52.59 487 ALA A C 1
ATOM 3722 O O . ALA A 1 487 ? -30.021 -8.083 50.747 1.00 52.59 487 ALA A O 1
ATOM 3723 N N . PRO A 1 488 ? -28.004 -8.744 49.964 1.00 44.03 488 PRO A N 1
ATOM 3724 C CA . PRO A 1 488 ? -28.387 -10.146 49.937 1.00 44.03 488 PRO A CA 1
ATOM 3725 C C . PRO A 1 488 ? -28.852 -10.521 51.345 1.00 44.03 488 PRO A C 1
ATOM 3727 O O . PRO A 1 488 ? -28.175 -10.192 52.324 1.00 44.03 488 PRO A O 1
ATOM 3730 N N . ALA A 1 489 ? -30.038 -11.130 51.448 1.00 36.72 489 ALA A N 1
ATOM 3731 C CA . ALA A 1 489 ? -30.499 -11.667 52.719 1.00 36.72 489 ALA A CA 1
ATOM 3732 C C . ALA A 1 489 ? -29.359 -12.526 53.284 1.00 36.72 489 ALA A C 1
ATOM 3734 O O . ALA A 1 489 ? -28.758 -13.275 52.504 1.00 36.72 489 ALA A O 1
ATOM 3735 N N . PRO A 1 490 ? -29.002 -12.391 54.577 1.00 37.62 490 PRO A N 1
ATOM 3736 C CA . PRO A 1 490 ? -27.983 -13.251 55.153 1.00 37.62 490 PRO A CA 1
ATOM 3737 C C . PRO A 1 490 ? -28.391 -14.685 54.838 1.00 37.62 490 PRO A C 1
ATOM 3739 O O . PRO A 1 490 ? -29.535 -15.065 55.108 1.00 37.62 490 PRO A O 1
ATOM 3742 N N . SER A 1 491 ? -27.497 -15.433 54.186 1.00 36.19 491 SER A N 1
ATOM 3743 C CA . SER A 1 491 ? -27.746 -16.837 53.891 1.00 36.19 491 SER A CA 1
ATOM 3744 C C . SER A 1 491 ? -28.226 -17.489 55.185 1.00 36.19 491 SER A C 1
ATOM 3746 O O . SER A 1 491 ? -27.545 -17.323 56.205 1.00 36.19 491 SER A O 1
ATOM 3748 N N . PRO A 1 492 ? -29.390 -18.167 55.202 1.00 41.97 492 PRO A N 1
ATOM 3749 C CA . PRO A 1 492 ? -29.739 -18.975 56.352 1.00 41.97 492 PRO A CA 1
ATOM 3750 C C . PRO A 1 492 ? -28.578 -19.947 56.525 1.00 41.97 492 PRO A C 1
ATOM 3752 O O . PRO A 1 492 ? -28.216 -20.653 55.587 1.00 41.97 492 PRO A O 1
ATOM 3755 N N . SER A 1 493 ? -27.921 -19.874 57.677 1.00 44.22 493 SER A N 1
ATOM 3756 C CA . SER A 1 493 ? -26.821 -20.761 58.024 1.00 44.22 493 SER A CA 1
ATOM 3757 C C . SER A 1 493 ? -27.273 -22.203 57.808 1.00 44.22 493 SER A C 1
ATOM 3759 O O . SER A 1 493 ? -28.174 -22.662 58.515 1.00 44.22 493 SER A O 1
ATOM 3761 N N . ALA A 1 494 ? -26.673 -22.873 56.827 1.00 38.03 494 ALA A N 1
ATOM 3762 C CA . ALA A 1 494 ? -26.779 -24.304 56.588 1.00 38.03 494 ALA A CA 1
ATOM 3763 C C . ALA A 1 494 ? -25.472 -24.790 55.962 1.00 38.03 494 ALA A C 1
ATOM 3765 O O . ALA A 1 494 ? -25.087 -24.229 54.908 1.00 38.03 494 ALA A O 1
#

Radius of gyration: 39.49 Å; chains: 1; bounding box: 90×62×113 Å

Organism: NCBI:txid882800

pLDDT: mean 74.28, std 14.24, range [27.28, 93.88]

Sequence (494 aa):
MSSTTPGSVSDHFADRSVHGLWPLVADEEAPGGLRFADLRTDAPDACLVAPDQLPDADVSIHTFAGTDARDVWIAAAREFGGNGVALSPAPLNYAGGIQAVLAIRFDRCRRPGATLDEVVALRRDAEFVSAGRQRKPPSEIGASWRAHYLERIASDREVGAWKERWKAEIEAIGAFPRFNHFTSPDKSFLPIEIDPPHGLRGKATKGPDGVRFVLDARAMGRLGDRAYAEAWRIALEARGWEAADAEAPSVRFVELGPEELARLAADIDVLAPSIKRLTRLSASHTAVLAHLTDPETVRVLRRLHAGLPIASSLYGDPAAQISPKTGEPMQLAGSRVQRLFEGGIIEPVWWRDRYAARPDRTLPVPSLHDMQPIVWGLTATGAALAEERFEDAAETQAEDAATASAWIRGRRTPEARVPKPHAGPEAISDRLRVRDARLAETVAKLGARFRPGADIPMWPKTLVQAATALAAGQLDVQGGKLVPRAAPAPSPSA

Secondary structure (DSSP, 8-state):
-----S-----TTGGG-GGGS--EEE-TTSTTSEEE--TTTS-GGGB--SGGGS-SSEEEEEEEE-S-HHHHHHHHHHHHSS-EEEE-S---TTTTSEEEEEEEETTSPPPP-SSHHHHSEEEE-HHHHHT------HHHHHHHHHHHHHHHHHHHHHHHHHHHHTHHHHHHHHTSTTEEE---SSSSSEEEEE-TTS-EEEEEEEETTEEEEEE-TTTTTT--SHHHHHHHHHHHHTTT-EEETTTEEEEEESS--HHHHHHHHHHHHHHHHHHHHHHHHHHHHHHHHHHHTSHHHHHHHHHHHTT--EEESSTTSPEEEE-TTT-SEEEE-HHHHHHHHHTTSEEEEEEEETTTT-TT---SS--GGGEEEEEEEE-HHHHHHHTT-HHHHHHHHHHHHHHHHHHHTT----GGG-PPTT--HHHHHHHH----HHHHHHHHHHHTTSPTTEEPP-SHHHHHHHHHHHHTTSEEEETTEEEEPPPPPPPP--